Protein AF-A0A812NSV4-F1 (afdb_monomer_lite)

Sequence (442 aa):
MPDILLKAAASGAEIATVSIGPLEPVARLRRAAVAAGYGGPPELRCGLRLMFGARVLRDSETLEALGLGDGGAVDVVRMPALEFWRESKIVWSSVKLPLGGPLCEGAVVEQVGRDRLLAFPTRPAWRRYDDNNSLEASPLEDFIGKYEINRFERSDIWLIGANEPFAMEGSTETSSGYISVRRIPLPLPEGQAIHAFHFEDGLATVLMATGLAGEAMEGLKEGMLQKFRLCRVEEEDLRSAHFQPEGAPVPFKFKFPAVADGRDPRVGGYVAAMRNFDWQEGDQSDGRTGKGRGRGSHVRSGHDGLDRCGQLIARLGDQDPNQDVQRAFNFEVCELQEGREPQRLAAWVAKGHINHSCQSLGDRLLLFSGEHAGED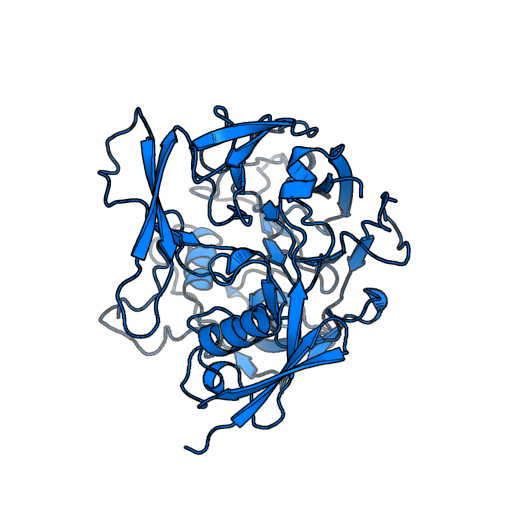AFYQCIQLIDWQTQEKIREIPLEYEPGYIECEWPRGILSGSTQTFFTCHMTHSYNETVFHFATPEM

Secondary structure (DSSP, 8-state):
---EEEEEEETTEEEEEEEE-TTSBHHHHHHHHHHTT-SSSTT-GGGEEEEETTEEPPTT-BTTTTT--TT-EEEEEEPPPTHHHHHSPEEEEEEEEE-SS--TT--EEEE-STTEEEEE-SS-EEEEEPTT-------SSS---EEEEE---TT--EEEEEEESS--TT-EE-SSSEEEEEE----PPTTEEEEEEEEETTEEEEEEEESSTT--GGG-S-EEEEEEEEESTTSS-GGG-EEEEEEEEEEE---PPP--SSS--TTHHHHHHHHT--TTT---TTS--S-----S----TTTEEE-TTS-EEEE-----TT-TT--EEEEEEEEPPTTSPPEEEEEEEEES---TT---B-SSEEEEE-TT-BTTB--SEEEEEETTT--EEEEEE--S------S---EEE-SSTT--EEEEEE-TTSSEEEEEEEEE--

InterPro domains:
  IPR000626 Ubiquitin-like domain [PS50053] (2-77)

Structure (mmCIF, N/CA/C/O backbone):
data_AF-A0A812NSV4-F1
#
_entry.id   AF-A0A812NSV4-F1
#
loop_
_atom_site.group_PDB
_atom_site.id
_atom_site.type_symbol
_atom_site.label_atom_id
_atom_site.label_alt_id
_atom_site.label_comp_id
_atom_site.label_asym_id
_atom_site.label_entity_id
_atom_site.label_seq_id
_atom_site.pdbx_PDB_ins_code
_atom_site.Cartn_x
_atom_site.Cartn_y
_atom_site.Cartn_z
_atom_site.occupancy
_atom_site.B_iso_or_equiv
_atom_site.auth_seq_id
_atom_site.auth_comp_id
_atom_site.auth_asym_id
_atom_site.auth_atom_id
_atom_site.pdbx_PDB_model_num
ATOM 1 N N . MET A 1 1 ? -10.537 -33.237 -8.719 1.00 63.59 1 MET A N 1
ATOM 2 C CA . MET A 1 1 ? -11.468 -32.107 -8.917 1.00 63.59 1 MET A CA 1
ATOM 3 C C . MET A 1 1 ? -11.449 -31.766 -10.397 1.00 63.59 1 MET A C 1
ATOM 5 O O . MET A 1 1 ? -10.394 -31.987 -10.984 1.00 63.59 1 MET A O 1
ATOM 9 N N . PRO A 1 2 ? -12.565 -31.345 -11.015 1.00 80.94 2 PRO A N 1
ATOM 10 C CA . PRO A 1 2 ? -12.524 -30.870 -12.395 1.00 80.94 2 PRO A CA 1
ATOM 11 C C . PRO A 1 2 ? -11.640 -29.621 -12.489 1.00 80.94 2 PRO A C 1
ATOM 13 O O . PRO A 1 2 ? -11.549 -28.861 -11.522 1.00 80.94 2 PRO A O 1
ATOM 16 N N . ASP A 1 3 ? -10.990 -29.437 -13.636 1.00 80.69 3 ASP A N 1
ATOM 17 C CA . ASP A 1 3 ? -10.349 -28.167 -13.967 1.00 80.69 3 ASP A CA 1
ATOM 18 C C . ASP A 1 3 ? -11.399 -27.051 -13.981 1.00 80.69 3 ASP A C 1
ATOM 20 O O . ASP A 1 3 ? -12.563 -27.282 -14.320 1.00 80.69 3 ASP A O 1
ATOM 24 N N . ILE A 1 4 ? -10.968 -25.845 -13.630 1.00 84.62 4 ILE A N 1
ATOM 25 C CA . ILE A 1 4 ? -11.757 -24.624 -13.750 1.00 84.62 4 ILE A CA 1
ATOM 26 C C . ILE A 1 4 ? -11.260 -23.807 -14.940 1.00 84.62 4 ILE A C 1
ATOM 28 O O . ILE A 1 4 ? -10.061 -23.760 -15.227 1.00 84.62 4 ILE A O 1
ATOM 32 N N . LEU A 1 5 ? -12.188 -23.170 -15.648 1.00 83.19 5 LEU A N 1
ATOM 33 C CA . LEU A 1 5 ? -11.893 -22.239 -16.727 1.00 83.19 5 LEU A CA 1
ATOM 34 C C . LEU A 1 5 ? -11.748 -20.840 -16.137 1.00 83.19 5 LEU A C 1
ATOM 36 O O . LEU A 1 5 ? -12.736 -20.215 -15.755 1.00 83.19 5 LEU A O 1
ATOM 40 N N . LEU A 1 6 ? -10.517 -20.340 -16.076 1.00 86.69 6 LEU A N 1
ATOM 41 C CA . LEU A 1 6 ? -10.239 -18.971 -15.654 1.00 86.69 6 LEU A CA 1
ATOM 42 C C . LEU A 1 6 ? -10.000 -18.055 -16.844 1.00 86.69 6 LEU A C 1
ATOM 44 O O . LEU A 1 6 ? -9.330 -18.423 -17.810 1.00 86.69 6 LEU A O 1
ATOM 48 N N . LYS A 1 7 ? -10.504 -16.829 -16.722 1.00 86.62 7 LYS A N 1
ATOM 49 C CA . LYS A 1 7 ? -10.295 -15.748 -17.679 1.00 86.62 7 LYS A CA 1
ATOM 50 C C . LYS A 1 7 ? -9.192 -14.834 -17.173 1.00 86.62 7 LYS A C 1
ATOM 52 O O . LYS A 1 7 ? -9.301 -14.256 -16.099 1.00 86.62 7 LYS A O 1
ATOM 57 N N . ALA A 1 8 ? -8.141 -14.674 -17.957 1.00 81.50 8 ALA A N 1
ATOM 58 C CA . ALA A 1 8 ? -7.198 -13.584 -17.783 1.00 81.50 8 ALA A CA 1
ATOM 59 C C . ALA A 1 8 ? -7.700 -12.401 -18.616 1.00 81.50 8 ALA A C 1
ATOM 61 O O . ALA A 1 8 ? -7.923 -12.560 -19.819 1.00 81.50 8 ALA A O 1
ATOM 62 N N . ALA A 1 9 ? -7.893 -11.235 -18.002 1.00 81.31 9 ALA A N 1
ATOM 63 C CA . ALA A 1 9 ? -8.370 -10.035 -18.681 1.00 81.31 9 ALA A CA 1
ATOM 64 C C . ALA A 1 9 ? -7.368 -8.887 -18.543 1.00 81.31 9 ALA A C 1
ATOM 66 O O . ALA A 1 9 ? -6.853 -8.659 -17.465 1.00 81.31 9 ALA A O 1
ATOM 67 N N . ALA A 1 10 ? -7.092 -8.137 -19.605 1.00 78.38 10 ALA A N 1
ATOM 68 C CA . ALA A 1 10 ? -6.296 -6.913 -19.537 1.00 78.38 10 ALA A CA 1
ATOM 69 C C . ALA A 1 10 ? -7.183 -5.726 -19.913 1.00 78.38 10 ALA A C 1
ATOM 71 O O . ALA A 1 10 ? -7.765 -5.710 -20.998 1.00 78.38 10 ALA A O 1
ATOM 72 N N . SER A 1 11 ? -7.296 -4.739 -19.020 1.00 73.31 11 SER A N 1
ATOM 73 C CA . SER A 1 11 ? -8.165 -3.566 -19.215 1.00 73.31 11 SER A CA 1
ATOM 74 C C . SER A 1 11 ? -9.612 -3.948 -19.578 1.00 73.31 11 SER A C 1
ATOM 76 O O . SER A 1 11 ? -10.211 -3.370 -20.482 1.00 73.31 11 SER A O 1
ATOM 78 N N . GLY A 1 12 ? -10.152 -4.981 -18.921 1.00 75.25 12 GLY A N 1
ATOM 79 C CA . GLY A 1 12 ? -11.510 -5.485 -19.154 1.00 75.25 12 GLY A CA 1
ATOM 80 C C . GLY A 1 12 ? -11.701 -6.341 -20.416 1.00 75.25 12 GLY A C 1
ATOM 81 O O . GLY A 1 12 ? -12.782 -6.895 -20.607 1.00 75.25 12 GLY A O 1
ATOM 82 N N . ALA A 1 13 ? -10.680 -6.498 -21.263 1.00 82.06 13 ALA A N 1
ATOM 83 C CA . ALA A 1 13 ? -10.712 -7.404 -22.410 1.00 82.06 13 ALA A CA 1
ATOM 84 C C . ALA A 1 13 ? -10.138 -8.774 -22.031 1.00 82.06 13 ALA A C 1
ATOM 86 O O . ALA A 1 13 ? -9.033 -8.851 -21.506 1.00 82.06 13 ALA A O 1
ATOM 87 N N . GLU A 1 14 ? -10.858 -9.860 -22.324 1.00 88.06 14 GLU A N 1
ATOM 88 C CA . GLU A 1 14 ? -10.349 -11.226 -22.147 1.00 88.06 14 GLU A CA 1
ATOM 89 C C . GLU A 1 14 ? -9.165 -11.473 -23.097 1.00 88.06 14 GLU A C 1
ATOM 91 O O . GLU A 1 14 ? -9.290 -11.299 -24.309 1.00 88.06 14 GLU A O 1
ATOM 96 N N . ILE A 1 15 ? -8.019 -11.869 -22.542 1.00 82.75 15 ILE A N 1
ATOM 97 C CA . ILE A 1 15 ? -6.773 -12.099 -23.289 1.00 82.75 15 ILE A CA 1
ATOM 98 C C . ILE A 1 15 ? -6.399 -13.578 -23.377 1.00 82.75 15 ILE A C 1
ATOM 100 O O . ILE A 1 15 ? -5.717 -13.989 -24.312 1.00 82.75 15 ILE A O 1
ATOM 104 N N . ALA A 1 16 ? -6.839 -14.381 -22.410 1.00 85.75 16 ALA A N 1
ATOM 105 C CA . ALA A 1 16 ? -6.644 -15.820 -22.400 1.00 85.75 16 ALA A CA 1
ATOM 106 C C . ALA A 1 16 ? -7.723 -16.490 -21.546 1.00 85.75 16 ALA A C 1
ATOM 108 O O . ALA A 1 16 ? -8.111 -15.966 -20.502 1.00 85.75 16 ALA A O 1
ATOM 109 N N . THR A 1 17 ? -8.140 -17.683 -21.962 1.00 88.44 17 THR A N 1
ATOM 110 C CA . THR A 1 17 ? -8.907 -18.610 -21.127 1.00 88.44 17 THR A CA 1
ATOM 111 C C . THR A 1 17 ? -8.033 -19.826 -20.837 1.00 88.44 17 THR A C 1
ATOM 113 O O . THR A 1 17 ? -7.460 -20.420 -21.753 1.00 88.44 17 THR A O 1
ATOM 116 N N . VAL A 1 18 ? -7.908 -20.184 -19.561 1.00 88.19 18 VAL A N 1
ATOM 117 C CA . VAL A 1 18 ? -6.991 -21.222 -19.084 1.00 88.19 18 VAL A CA 1
ATOM 118 C C . VAL A 1 18 ? -7.777 -22.266 -18.308 1.00 88.19 18 VAL A C 1
ATOM 120 O O . VAL A 1 18 ? -8.410 -21.942 -17.309 1.00 88.19 18 VAL A O 1
ATOM 123 N N . SER A 1 19 ? -7.707 -23.521 -18.755 1.00 90.88 19 SER A N 1
ATOM 124 C CA . SER A 1 19 ? -8.112 -24.676 -17.946 1.00 90.88 19 SER A CA 1
ATOM 125 C C . SER A 1 19 ? -7.015 -24.930 -16.921 1.00 90.88 19 SER A C 1
ATOM 127 O O . SER A 1 19 ? -5.863 -25.147 -17.311 1.00 90.88 19 SER A O 1
ATOM 129 N N . ILE A 1 20 ? -7.336 -24.835 -15.637 1.00 87.44 20 ILE A N 1
ATOM 130 C CA . ILE A 1 20 ? -6.377 -24.924 -14.534 1.00 87.44 20 ILE A CA 1
ATOM 131 C C . ILE A 1 20 ? -7.041 -25.634 -13.349 1.00 87.44 20 ILE A C 1
ATOM 133 O O . ILE A 1 20 ? -8.217 -25.423 -13.066 1.00 87.44 20 ILE A O 1
ATOM 137 N N . GLY A 1 21 ? -6.324 -26.530 -12.677 1.00 87.50 21 GLY A N 1
ATOM 138 C CA . GLY A 1 21 ? -6.858 -27.246 -11.518 1.00 87.50 21 GLY A CA 1
ATOM 139 C C . GLY A 1 21 ? -7.001 -26.316 -10.298 1.00 87.50 21 GLY A C 1
ATOM 140 O O . GLY A 1 21 ? -6.143 -25.459 -10.106 1.00 87.50 21 GLY A O 1
ATOM 141 N N . PRO A 1 22 ? -7.998 -26.491 -9.404 1.00 86.88 22 PRO A N 1
ATOM 142 C CA . PRO A 1 22 ? -8.179 -25.622 -8.224 1.00 86.88 22 PRO A CA 1
ATOM 143 C C . PRO A 1 22 ? -6.970 -25.561 -7.273 1.00 86.88 22 PRO A C 1
ATOM 145 O O . PRO A 1 22 ? -6.743 -24.560 -6.597 1.00 86.88 22 PRO A O 1
ATOM 148 N N . LEU A 1 23 ? -6.186 -26.641 -7.231 1.00 87.00 23 LEU A N 1
ATOM 149 C CA . LEU A 1 23 ? -4.977 -26.766 -6.413 1.00 87.00 23 LEU A CA 1
ATOM 150 C C . LEU A 1 23 ? -3.708 -26.304 -7.134 1.00 87.00 23 LEU A C 1
ATOM 152 O O . LEU A 1 23 ? -2.628 -26.332 -6.546 1.00 87.00 23 LEU A O 1
ATOM 156 N N . GLU A 1 24 ? -3.807 -25.935 -8.409 1.00 84.81 24 GLU A N 1
ATOM 157 C CA . GLU A 1 24 ? -2.649 -25.480 -9.161 1.00 84.81 24 GLU A CA 1
ATOM 158 C C . GLU A 1 24 ? -2.276 -24.041 -8.785 1.00 84.81 24 GLU A C 1
ATOM 160 O O . GLU A 1 24 ? -3.142 -23.237 -8.424 1.00 84.81 24 GLU A O 1
ATOM 165 N N . PRO A 1 25 ? -0.976 -23.711 -8.852 1.00 84.88 25 PRO A N 1
ATOM 166 C CA . PRO A 1 25 ? -0.487 -22.396 -8.481 1.00 84.88 25 PRO A CA 1
ATOM 167 C C . PRO A 1 25 ? -0.877 -21.320 -9.500 1.00 84.88 25 PRO A C 1
ATOM 169 O O . PRO A 1 25 ? -0.860 -21.550 -10.715 1.00 84.88 25 PRO A O 1
ATOM 172 N N . VAL A 1 26 ? -1.085 -20.094 -9.016 1.00 84.44 26 VAL A N 1
ATOM 173 C CA . VAL A 1 26 ? -1.270 -18.876 -9.831 1.00 84.44 26 VAL A CA 1
ATOM 174 C C . VAL A 1 26 ? -0.164 -18.706 -10.883 1.00 84.44 26 VAL A C 1
ATOM 176 O O . VAL A 1 26 ? -0.425 -18.187 -11.970 1.00 84.44 26 VAL A O 1
ATOM 179 N N . ALA A 1 27 ? 1.052 -19.202 -10.628 1.00 78.69 27 ALA A N 1
ATOM 180 C CA . ALA A 1 27 ? 2.151 -19.194 -11.596 1.00 78.69 27 ALA A CA 1
ATOM 181 C C . ALA A 1 27 ? 1.763 -19.761 -12.980 1.00 78.69 27 ALA A C 1
ATOM 183 O O . ALA A 1 27 ? 2.250 -19.281 -14.007 1.00 78.69 27 ALA A O 1
ATOM 184 N N . ARG A 1 28 ? 0.876 -20.767 -13.039 1.00 81.69 28 ARG A N 1
ATOM 185 C CA . ARG A 1 28 ? 0.401 -21.346 -14.308 1.00 81.69 28 ARG A CA 1
ATOM 186 C C . ARG A 1 28 ? -0.498 -20.369 -15.072 1.00 81.69 28 ARG A C 1
ATOM 188 O O . ARG A 1 28 ? -0.339 -20.223 -16.284 1.00 81.69 28 ARG A O 1
ATOM 195 N N . LEU A 1 29 ? -1.375 -19.652 -14.369 1.00 84.31 29 LEU A N 1
ATOM 196 C CA . LEU A 1 29 ? -2.213 -18.597 -14.947 1.00 84.31 29 LEU A CA 1
ATOM 197 C C . LEU A 1 29 ? -1.357 -17.446 -15.493 1.00 84.31 29 LEU A C 1
ATOM 199 O O . LEU A 1 29 ? -1.606 -16.953 -16.593 1.00 84.31 29 LEU A O 1
ATOM 203 N N . ARG A 1 30 ? -0.282 -17.080 -14.781 1.00 82.94 30 ARG A N 1
ATOM 204 C CA . ARG A 1 30 ? 0.652 -16.037 -15.227 1.00 82.94 30 ARG A CA 1
ATOM 205 C C . ARG A 1 30 ? 1.364 -16.428 -16.512 1.00 82.94 30 ARG A C 1
ATOM 207 O O . ARG A 1 30 ? 1.383 -15.652 -17.461 1.00 82.94 30 ARG A O 1
ATOM 214 N N . ARG A 1 31 ? 1.896 -17.653 -16.578 1.00 76.19 31 ARG A N 1
ATOM 215 C CA . ARG A 1 31 ? 2.531 -18.181 -17.796 1.00 76.19 31 ARG A CA 1
ATOM 216 C C . ARG A 1 31 ? 1.582 -18.176 -18.987 1.00 76.19 31 ARG A C 1
ATOM 218 O O . ARG A 1 31 ? 2.016 -17.864 -20.088 1.00 76.19 31 ARG A O 1
ATOM 225 N N . ALA A 1 32 ? 0.307 -18.493 -18.780 1.00 81.19 32 ALA A N 1
ATOM 226 C CA . ALA A 1 32 ? -0.678 -18.444 -19.851 1.00 81.19 32 ALA A CA 1
ATOM 227 C C . ALA A 1 32 ? -0.926 -17.011 -20.353 1.00 81.19 32 ALA A C 1
ATOM 229 O O . ALA A 1 32 ? -0.993 -16.802 -21.562 1.00 81.19 32 ALA A O 1
ATOM 230 N N . ALA A 1 33 ? -0.977 -16.021 -19.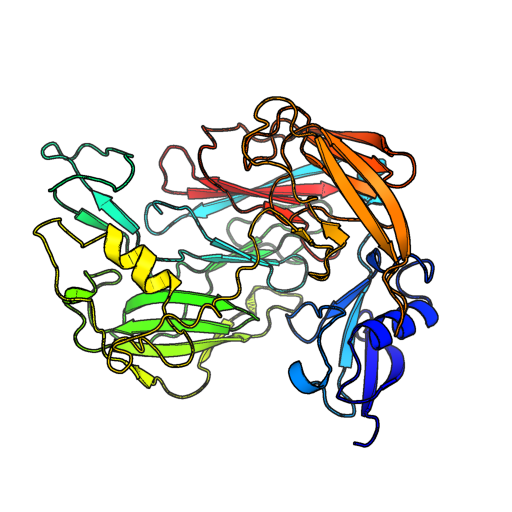455 1.00 81.75 33 ALA A N 1
ATOM 231 C CA . ALA A 1 33 ? -1.043 -14.613 -19.847 1.00 81.75 33 ALA A CA 1
ATOM 232 C C . ALA A 1 33 ? 0.206 -14.181 -20.645 1.00 81.75 33 ALA A C 1
ATOM 234 O O . ALA A 1 33 ? 0.083 -13.509 -21.670 1.00 81.75 33 ALA A O 1
ATOM 235 N N . VAL A 1 34 ? 1.396 -14.650 -20.245 1.00 76.06 34 VAL A N 1
ATOM 236 C CA . VAL A 1 34 ? 2.648 -14.402 -20.982 1.00 76.06 34 VAL A CA 1
ATOM 237 C C . VAL A 1 34 ? 2.676 -15.086 -22.344 1.00 76.06 34 VAL A C 1
ATOM 239 O O . VAL A 1 34 ? 2.999 -14.448 -23.344 1.00 76.06 34 VAL A O 1
ATOM 242 N N . ALA A 1 35 ? 2.245 -16.343 -22.430 1.00 75.62 35 ALA A N 1
ATOM 243 C CA . ALA A 1 35 ? 2.118 -17.067 -23.693 1.00 75.62 35 ALA A CA 1
ATOM 244 C C . ALA A 1 35 ? 1.097 -16.421 -24.647 1.00 75.62 35 ALA A C 1
ATOM 246 O O . ALA A 1 35 ? 1.265 -16.491 -25.862 1.00 75.62 35 ALA A O 1
ATOM 247 N N . ALA A 1 36 ? 0.078 -15.741 -24.110 1.00 78.75 36 ALA A N 1
ATOM 248 C CA . ALA A 1 36 ? -0.866 -14.930 -24.877 1.00 78.75 36 ALA A CA 1
ATOM 249 C C . ALA A 1 36 ? -0.283 -13.574 -25.339 1.00 78.75 36 ALA A C 1
ATOM 251 O O . ALA A 1 36 ? -0.991 -12.766 -25.937 1.00 78.75 36 ALA A O 1
ATOM 252 N N . GLY A 1 37 ? 1.002 -13.310 -25.081 1.00 70.25 37 GLY A N 1
ATOM 253 C CA . GLY A 1 37 ? 1.714 -12.114 -25.531 1.00 70.25 37 GLY A CA 1
ATOM 254 C C . GLY A 1 37 ? 1.635 -10.925 -24.572 1.00 70.25 37 GLY A C 1
ATOM 255 O O . GLY A 1 37 ? 1.898 -9.794 -24.989 1.00 70.25 37 GLY A O 1
ATOM 256 N N . TYR A 1 38 ? 1.266 -11.137 -23.304 1.00 69.62 38 TYR A N 1
ATOM 257 C CA . TYR A 1 38 ? 1.204 -10.092 -22.278 1.00 69.62 38 TYR A CA 1
ATOM 258 C C . TYR A 1 38 ? 2.332 -10.265 -21.256 1.00 69.62 38 TYR A C 1
ATOM 260 O O . TYR A 1 38 ? 2.394 -11.287 -20.602 1.00 69.62 38 TYR A O 1
ATOM 268 N N . GLY A 1 39 ? 3.190 -9.255 -21.057 1.00 57.50 39 GLY A N 1
ATOM 269 C CA . GLY A 1 39 ? 4.198 -9.276 -19.979 1.00 57.50 39 GLY A CA 1
ATOM 270 C C . GLY A 1 39 ? 5.660 -9.475 -20.388 1.00 57.50 39 GLY A C 1
ATOM 271 O O . GLY A 1 39 ? 6.465 -9.743 -19.511 1.00 57.50 39 GLY A O 1
ATOM 272 N N . GLY A 1 40 ? 6.009 -9.311 -21.668 1.00 59.19 40 GLY A N 1
ATOM 273 C CA . GLY A 1 40 ? 7.390 -9.479 -22.141 1.00 59.19 40 GLY A CA 1
ATOM 274 C C . GLY A 1 40 ? 7.721 -10.935 -22.504 1.00 59.19 40 GLY A C 1
ATOM 275 O O . GLY A 1 40 ? 6.805 -11.748 -22.657 1.00 59.19 40 GLY A O 1
ATOM 276 N N . PRO A 1 41 ? 9.003 -11.270 -22.730 1.00 56.00 41 PRO A N 1
ATOM 277 C CA . PRO A 1 41 ? 9.450 -12.642 -22.967 1.00 56.00 41 PRO A CA 1
ATOM 278 C C . PRO A 1 41 ? 8.994 -13.602 -21.850 1.00 56.00 41 PRO A C 1
ATOM 280 O O . PRO A 1 41 ? 8.939 -13.190 -20.693 1.00 56.00 41 PRO A O 1
ATOM 283 N N . PRO A 1 42 ? 8.717 -14.890 -22.145 1.00 50.00 42 PRO A N 1
ATOM 284 C CA . PRO A 1 42 ? 8.338 -15.910 -21.154 1.00 50.00 42 PRO A CA 1
ATOM 285 C C . PRO A 1 42 ? 9.280 -16.025 -19.952 1.00 50.00 42 PRO A C 1
ATOM 287 O O . PRO A 1 42 ? 8.848 -16.410 -18.864 1.00 50.00 42 PRO A O 1
ATOM 290 N N . GLU A 1 43 ? 10.551 -15.678 -20.157 1.00 48.62 43 GLU A N 1
ATOM 291 C CA . GLU A 1 43 ? 11.586 -15.664 -19.123 1.00 48.62 43 GLU A CA 1
ATOM 292 C C . GLU A 1 43 ? 11.389 -14.531 -18.092 1.00 48.62 43 GLU A C 1
ATOM 294 O O . GLU A 1 43 ? 11.894 -14.609 -16.973 1.00 48.62 43 GLU A O 1
ATOM 299 N N . LEU A 1 44 ? 10.634 -13.482 -18.441 1.00 51.78 44 LEU A N 1
ATOM 300 C CA . LEU A 1 44 ? 10.514 -12.227 -17.699 1.00 51.78 44 LEU A CA 1
ATOM 301 C C . LEU A 1 44 ? 9.127 -12.114 -17.054 1.00 51.78 44 LEU A C 1
ATOM 303 O O . LEU A 1 44 ? 8.255 -11.356 -17.463 1.00 51.78 44 LEU A O 1
ATOM 307 N N . ARG A 1 45 ? 8.915 -12.883 -15.981 1.00 54.34 45 ARG A N 1
ATOM 308 C CA . ARG A 1 45 ? 7.669 -12.880 -15.173 1.00 54.34 45 ARG A CA 1
ATOM 309 C C . ARG A 1 45 ? 7.326 -11.534 -14.547 1.00 54.34 45 ARG A C 1
ATOM 311 O O . ARG A 1 45 ? 6.215 -11.326 -14.063 1.00 54.34 45 ARG A O 1
ATOM 318 N N . CYS A 1 46 ? 8.310 -10.657 -14.490 1.00 53.41 46 CYS A N 1
ATOM 319 C CA . CYS A 1 46 ? 8.267 -9.420 -13.759 1.00 53.41 46 CYS A CA 1
ATOM 320 C C . CYS A 1 46 ? 7.399 -8.370 -14.486 1.00 53.41 46 CYS A C 1
ATOM 322 O O . CYS A 1 46 ? 6.668 -7.652 -13.813 1.00 53.41 46 CYS A O 1
ATOM 324 N N . GLY A 1 47 ? 7.304 -8.341 -15.819 1.00 60.09 47 GLY A N 1
ATOM 325 C CA . GLY A 1 47 ? 6.483 -7.369 -16.565 1.00 60.09 47 GLY A CA 1
ATOM 326 C C . GLY A 1 47 ? 4.956 -7.409 -16.338 1.00 60.09 47 GLY A C 1
ATOM 327 O O . GLY A 1 47 ? 4.231 -6.563 -16.868 1.00 60.09 47 GLY A O 1
ATOM 328 N N . LEU A 1 48 ? 4.427 -8.361 -15.562 1.00 70.75 48 LEU A N 1
ATOM 329 C CA . LEU A 1 48 ? 2.987 -8.602 -15.449 1.00 70.75 48 LEU A CA 1
ATOM 330 C C . LEU A 1 48 ? 2.567 -8.922 -14.015 1.00 70.75 48 LEU A C 1
ATOM 332 O O . LEU A 1 48 ? 3.168 -9.776 -13.366 1.00 70.75 48 LEU A O 1
ATOM 336 N N . ARG A 1 49 ? 1.503 -8.270 -13.532 1.00 73.75 49 ARG A N 1
ATOM 337 C CA . ARG A 1 49 ? 0.814 -8.613 -12.279 1.00 73.75 49 ARG A CA 1
ATOM 338 C C . ARG A 1 49 ? -0.543 -9.242 -12.564 1.00 73.75 49 ARG A C 1
ATOM 340 O O . ARG A 1 49 ? -1.266 -8.781 -13.441 1.00 73.75 49 ARG A O 1
ATOM 347 N N . LEU A 1 50 ? -0.861 -10.288 -11.806 1.00 81.50 50 LEU A N 1
ATOM 348 C CA . LEU A 1 50 ? -2.199 -10.859 -11.738 1.00 81.50 50 LEU A CA 1
ATOM 349 C C . LEU A 1 50 ? -2.895 -10.324 -10.494 1.00 81.50 50 LEU A C 1
ATOM 351 O O . LEU A 1 50 ? -2.321 -10.363 -9.404 1.00 81.50 50 LEU A O 1
ATOM 355 N N . MET A 1 51 ? -4.111 -9.831 -10.664 1.00 82.81 51 MET A N 1
ATOM 356 C CA . MET A 1 51 ? -4.938 -9.297 -9.594 1.00 82.81 51 MET A CA 1
ATOM 357 C C . MET A 1 51 ? -6.278 -10.022 -9.543 1.00 82.81 51 MET A C 1
ATOM 359 O O . MET A 1 51 ? -6.852 -10.369 -10.574 1.00 82.81 51 MET A O 1
ATOM 363 N N . PHE A 1 52 ? -6.778 -10.247 -8.331 1.00 85.81 52 PHE A N 1
ATOM 364 C CA . PHE A 1 52 ? -8.146 -10.694 -8.094 1.00 85.81 52 PHE A CA 1
ATOM 365 C C . PHE A 1 52 ? -8.823 -9.704 -7.150 1.00 85.81 52 PHE A C 1
ATOM 367 O O . PHE A 1 52 ? -8.514 -9.647 -5.955 1.00 85.81 52 PHE A O 1
ATOM 374 N N . GLY A 1 53 ? -9.696 -8.863 -7.707 1.00 81.12 53 GLY A N 1
ATOM 375 C CA . GLY A 1 53 ? -10.126 -7.647 -7.021 1.00 81.12 53 GLY A CA 1
ATOM 376 C C . GLY 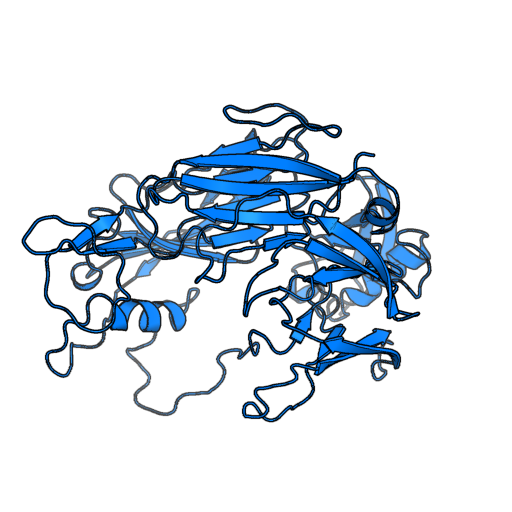A 1 53 ? -8.911 -6.778 -6.684 1.00 81.12 53 GLY A C 1
ATOM 377 O O . GLY A 1 53 ? -8.081 -6.520 -7.549 1.00 81.12 53 GLY A O 1
ATOM 378 N N . ALA A 1 54 ? -8.775 -6.390 -5.414 1.00 67.12 54 ALA A N 1
ATOM 379 C CA . ALA A 1 54 ? -7.678 -5.539 -4.944 1.00 67.12 54 ALA A CA 1
ATOM 380 C C . ALA A 1 54 ? -6.402 -6.272 -4.532 1.00 67.12 54 ALA A C 1
ATOM 382 O O . ALA A 1 54 ? -5.403 -5.655 -4.154 1.00 67.12 54 ALA A O 1
ATOM 383 N N . ARG A 1 55 ? -6.439 -7.603 -4.570 1.00 75.88 55 ARG A N 1
ATOM 384 C CA . ARG A 1 55 ? -5.341 -8.441 -4.114 1.00 75.88 55 ARG A CA 1
ATOM 385 C C . ARG A 1 55 ? -4.414 -8.761 -5.274 1.00 75.88 55 ARG A C 1
ATOM 387 O O . ARG A 1 55 ? -4.845 -9.300 -6.293 1.00 75.88 55 ARG A O 1
ATOM 394 N N . VAL A 1 56 ? -3.126 -8.496 -5.082 1.00 76.38 56 VAL A N 1
ATOM 395 C CA . VAL A 1 56 ? -2.070 -8.994 -5.967 1.00 76.38 56 VAL A CA 1
ATOM 396 C C . VAL A 1 56 ? -1.863 -10.476 -5.679 1.00 76.38 56 VAL A C 1
ATOM 398 O O . VAL A 1 56 ? -1.574 -10.854 -4.545 1.00 76.38 56 VAL A O 1
ATOM 401 N N . LEU A 1 57 ? -2.007 -11.306 -6.709 1.00 79.94 57 LEU A N 1
ATOM 402 C CA . LEU A 1 57 ? -1.858 -12.749 -6.587 1.00 79.94 57 LEU A CA 1
ATOM 403 C C . LEU A 1 57 ? -0.379 -13.148 -6.607 1.00 79.94 57 LEU A C 1
ATOM 405 O O . LEU A 1 57 ? 0.372 -12.770 -7.519 1.00 79.94 57 LEU A O 1
ATOM 409 N N . ARG A 1 58 ? 0.024 -13.953 -5.623 1.00 74.81 58 ARG A N 1
ATOM 410 C CA . ARG A 1 58 ? 1.360 -14.540 -5.513 1.00 74.81 58 ARG A CA 1
ATOM 411 C C . ARG A 1 58 ? 1.415 -15.845 -6.287 1.00 74.81 58 ARG A C 1
ATOM 413 O O . ARG A 1 58 ? 0.491 -16.647 -6.251 1.00 74.81 58 ARG A O 1
ATOM 420 N N . ASP A 1 59 ? 2.546 -16.106 -6.929 1.00 72.00 59 ASP A N 1
ATOM 421 C CA . ASP A 1 59 ? 2.726 -17.288 -7.778 1.00 72.00 59 ASP A CA 1
ATOM 422 C C . ASP A 1 59 ? 2.554 -18.621 -7.037 1.00 72.00 59 ASP A C 1
ATOM 424 O O . ASP A 1 59 ? 2.186 -19.610 -7.664 1.00 72.00 59 ASP A O 1
ATOM 428 N N . SER A 1 60 ? 2.812 -18.655 -5.726 1.00 72.56 60 SER A N 1
ATOM 429 C CA . SER A 1 60 ? 2.667 -19.844 -4.879 1.00 72.56 60 SER A CA 1
ATOM 430 C C . SER A 1 60 ? 1.248 -20.078 -4.354 1.00 72.56 60 SER A C 1
ATOM 432 O O . SER A 1 60 ? 0.997 -21.134 -3.774 1.00 72.56 60 SER A O 1
ATOM 434 N N . GLU A 1 61 ? 0.332 -19.122 -4.514 1.00 80.88 61 GLU A N 1
ATOM 435 C CA . GLU A 1 61 ? -1.052 -19.274 -4.066 1.00 80.88 61 GLU A CA 1
ATOM 436 C C . GLU A 1 61 ? -1.807 -20.243 -4.970 1.00 80.88 61 GLU A C 1
ATOM 438 O O . GLU A 1 61 ? -1.578 -20.292 -6.179 1.00 80.88 61 GLU A O 1
ATOM 443 N N . THR A 1 62 ? -2.722 -21.011 -4.382 1.00 87.81 62 THR A N 1
ATOM 444 C CA . THR A 1 62 ? -3.639 -21.869 -5.133 1.00 87.81 62 THR A CA 1
ATOM 445 C C . THR A 1 62 ? -4.936 -21.126 -5.419 1.00 87.81 62 THR A C 1
ATOM 447 O O . THR A 1 62 ? -5.361 -20.259 -4.653 1.00 87.81 62 THR A O 1
ATOM 450 N N . LEU A 1 63 ? -5.599 -21.481 -6.517 1.00 87.31 63 LEU A N 1
ATOM 451 C CA . LEU A 1 63 ? -6.862 -20.854 -6.915 1.00 87.31 63 LEU A CA 1
ATOM 452 C C . LEU A 1 63 ? -7.967 -21.087 -5.880 1.00 87.31 63 LEU A C 1
ATOM 454 O O . LEU A 1 63 ? -8.743 -20.180 -5.589 1.00 87.31 63 LEU A O 1
ATOM 458 N N . GLU A 1 64 ? -7.984 -22.271 -5.265 1.00 87.19 64 GLU A N 1
ATOM 459 C CA . GLU A 1 64 ? -8.893 -22.599 -4.165 1.00 87.19 64 GLU A CA 1
ATOM 460 C C . GLU A 1 64 ? -8.683 -21.680 -2.953 1.00 87.19 64 GLU A C 1
ATOM 462 O O . GLU A 1 64 ? -9.656 -21.146 -2.424 1.00 87.19 64 GLU A O 1
ATOM 467 N N . ALA A 1 65 ? -7.431 -21.434 -2.546 1.00 84.25 65 ALA A N 1
ATOM 468 C CA . ALA A 1 65 ? -7.127 -20.547 -1.419 1.00 84.25 65 ALA A CA 1
ATOM 469 C C . ALA A 1 65 ? -7.546 -19.093 -1.687 1.00 84.25 65 ALA A C 1
ATOM 471 O O . ALA A 1 65 ? -7.880 -18.358 -0.760 1.00 84.25 65 ALA A O 1
ATOM 472 N N . LEU A 1 66 ? -7.554 -18.695 -2.959 1.00 85.12 66 LEU A N 1
ATOM 473 C CA . LEU A 1 66 ? -7.990 -17.377 -3.413 1.00 85.12 66 LEU A CA 1
ATOM 474 C C . LEU A 1 66 ? -9.508 -17.272 -3.607 1.00 85.12 66 LEU A C 1
ATOM 476 O O . LEU A 1 66 ? -10.012 -16.178 -3.849 1.00 85.12 66 LEU A O 1
ATOM 480 N N . GLY A 1 67 ? -10.243 -18.386 -3.525 1.00 88.56 67 GLY A N 1
ATOM 481 C CA . GLY A 1 67 ? -11.672 -18.426 -3.838 1.00 88.56 67 GLY A CA 1
ATOM 482 C C . GLY A 1 67 ? -11.982 -18.199 -5.323 1.00 88.56 67 GLY A C 1
ATOM 483 O O . GLY A 1 67 ? -13.094 -17.794 -5.662 1.00 88.56 67 GLY A O 1
ATOM 484 N N . LEU A 1 68 ? -11.016 -18.443 -6.215 1.00 89.12 68 LEU A N 1
ATOM 485 C CA . LEU A 1 68 ? -11.195 -18.362 -7.664 1.00 89.12 68 LEU A CA 1
ATOM 486 C C . LEU A 1 68 ? -11.912 -19.624 -8.165 1.00 89.12 68 LEU A C 1
ATOM 488 O O . LEU A 1 68 ? -11.330 -20.706 -8.217 1.00 89.12 68 LEU A O 1
ATOM 492 N N . GLY A 1 69 ? -13.194 -19.481 -8.507 1.00 89.44 69 GLY A N 1
ATOM 493 C CA . GLY A 1 69 ? -14.034 -20.556 -9.046 1.00 89.44 69 GLY A CA 1
ATOM 494 C C . GLY A 1 69 ? -14.057 -20.630 -10.576 1.00 89.44 69 GLY A C 1
ATOM 495 O O . GLY A 1 69 ? -13.431 -19.829 -11.269 1.00 89.44 69 GLY A O 1
ATOM 496 N N . ASP A 1 70 ? -14.825 -21.587 -11.105 1.00 89.25 70 ASP A N 1
ATOM 497 C CA . ASP A 1 70 ? -15.061 -21.733 -12.547 1.00 89.25 70 ASP A CA 1
ATOM 498 C C . ASP A 1 70 ? -15.703 -20.474 -13.148 1.00 89.25 70 ASP A C 1
ATOM 500 O O . ASP A 1 70 ? -16.645 -19.910 -12.587 1.00 89.25 70 ASP A O 1
ATOM 504 N N . GLY A 1 71 ? -15.161 -20.006 -14.271 1.00 87.12 71 GLY A N 1
ATOM 505 C CA . GLY A 1 71 ? -15.532 -18.734 -14.891 1.00 87.12 71 GLY A CA 1
ATOM 506 C C . GLY A 1 71 ? -14.979 -17.489 -14.188 1.00 87.12 71 GLY A C 1
ATOM 507 O O . GLY A 1 71 ? -15.288 -16.376 -14.619 1.00 87.12 71 GLY A O 1
ATOM 508 N N . GLY A 1 72 ? -14.171 -17.648 -13.132 1.00 87.38 72 GLY A N 1
ATOM 509 C CA . GLY A 1 72 ? -13.497 -16.548 -12.449 1.00 87.38 72 GLY A CA 1
ATOM 510 C C . GLY A 1 72 ? -12.590 -15.753 -13.390 1.00 87.38 72 GLY A C 1
ATOM 511 O O . GLY A 1 72 ? -12.008 -16.301 -14.330 1.00 87.38 72 GLY A O 1
ATOM 512 N N . ALA A 1 73 ? -12.468 -14.452 -13.133 1.00 88.75 73 ALA A N 1
ATOM 513 C CA . ALA A 1 73 ? -11.598 -13.564 -13.891 1.00 88.75 73 ALA A CA 1
ATOM 514 C C . ALA A 1 73 ? -10.471 -13.029 -13.005 1.00 88.75 73 ALA A C 1
ATOM 516 O O . ALA A 1 73 ? -10.701 -12.677 -11.847 1.00 88.75 73 ALA A O 1
ATOM 517 N N . VAL A 1 74 ? -9.267 -12.963 -13.567 1.00 89.31 74 VAL A N 1
ATOM 518 C CA . VAL A 1 74 ? -8.133 -12.240 -12.991 1.00 89.31 74 VAL A CA 1
ATOM 519 C C . VAL A 1 74 ? -7.749 -11.098 -13.914 1.00 89.31 74 VAL A C 1
ATOM 521 O O . VAL A 1 74 ? -7.698 -11.262 -15.138 1.00 89.31 74 VAL A O 1
ATOM 524 N N . ASP A 1 75 ? -7.442 -9.955 -13.322 1.00 83.12 75 ASP A N 1
ATOM 525 C CA . ASP A 1 75 ? -6.939 -8.810 -14.057 1.00 83.12 75 ASP A CA 1
ATOM 526 C C . ASP A 1 75 ? -5.433 -8.947 -14.264 1.00 83.12 75 ASP A C 1
ATOM 528 O O . ASP A 1 75 ? -4.654 -9.229 -13.353 1.00 83.12 75 ASP A O 1
ATOM 532 N N . VAL A 1 76 ? -5.027 -8.755 -15.507 1.00 81.31 76 VAL A N 1
ATOM 533 C CA . VAL A 1 76 ? -3.664 -8.795 -15.999 1.00 81.31 76 VAL A CA 1
ATOM 534 C C . VAL A 1 76 ? -3.212 -7.367 -16.203 1.00 81.31 76 VAL A C 1
ATOM 536 O O . VAL A 1 76 ? -3.521 -6.714 -17.203 1.00 81.31 76 VAL A O 1
ATOM 539 N N . VAL A 1 77 ? -2.438 -6.886 -15.244 1.00 72.44 77 VAL A N 1
ATOM 540 C CA . VAL A 1 77 ? -1.860 -5.553 -15.287 1.00 72.44 77 VAL A CA 1
ATOM 541 C C . VAL A 1 77 ? -0.466 -5.675 -15.880 1.00 72.44 77 VAL A C 1
ATOM 543 O O . VAL A 1 77 ? 0.450 -6.207 -15.244 1.00 72.44 77 VAL A O 1
ATOM 546 N N . ARG A 1 78 ? -0.294 -5.185 -17.115 1.00 69.88 78 ARG A N 1
ATOM 547 C CA . ARG A 1 78 ? 1.050 -4.918 -17.637 1.00 69.88 78 ARG A CA 1
ATOM 548 C C . ARG A 1 78 ? 1.648 -3.825 -16.778 1.00 69.88 78 ARG A C 1
ATOM 550 O O . ARG A 1 78 ? 1.128 -2.714 -16.722 1.00 69.88 78 ARG A O 1
ATOM 557 N N . MET A 1 79 ? 2.730 -4.167 -16.110 1.00 61.75 79 MET A N 1
ATOM 558 C CA . MET A 1 79 ? 3.504 -3.180 -15.399 1.00 61.75 79 MET A CA 1
ATOM 559 C C . MET A 1 79 ? 4.379 -2.472 -16.434 1.00 61.75 79 MET A C 1
ATOM 561 O O . MET A 1 79 ? 4.990 -3.156 -17.259 1.00 61.75 79 MET A O 1
ATOM 565 N N . PRO A 1 80 ? 4.461 -1.133 -16.408 1.00 57.41 80 PRO A N 1
ATOM 566 C CA . PRO A 1 80 ? 5.494 -0.421 -17.138 1.00 57.41 80 PRO A CA 1
ATOM 567 C C . PRO A 1 80 ? 6.838 -1.060 -16.816 1.00 57.41 80 PRO A C 1
ATOM 569 O O . PRO A 1 80 ? 7.066 -1.530 -15.702 1.00 57.41 80 PRO A O 1
ATOM 572 N N . ALA A 1 81 ? 7.703 -1.143 -17.805 1.00 64.25 81 ALA A N 1
ATOM 573 C CA . ALA A 1 81 ? 9.021 -1.691 -17.600 1.00 64.25 81 ALA A CA 1
ATOM 574 C C . ALA A 1 81 ? 9.855 -0.597 -16.876 1.00 64.25 81 ALA A C 1
ATOM 576 O O . ALA A 1 81 ? 9.685 0.593 -17.164 1.00 64.25 81 ALA A O 1
ATOM 577 N N . LEU A 1 82 ? 10.726 -0.950 -15.916 1.00 74.00 82 LEU A N 1
ATOM 578 C CA . LEU A 1 82 ? 11.635 0.009 -15.242 1.00 74.00 82 LEU A CA 1
ATOM 579 C C . LEU A 1 82 ? 12.521 0.786 -16.236 1.00 74.00 82 LEU A C 1
ATOM 581 O O . LEU A 1 82 ? 13.219 1.730 -15.896 1.00 74.00 82 LEU A O 1
ATOM 585 N N . GLU A 1 83 ? 12.482 0.399 -17.493 1.00 75.62 83 GLU A N 1
ATOM 586 C CA . GLU A 1 83 ? 12.982 1.054 -18.673 1.00 75.62 83 GLU A CA 1
ATOM 587 C C . GLU A 1 83 ? 12.530 2.522 -18.741 1.00 75.62 83 GLU A C 1
ATOM 589 O O . GLU A 1 83 ? 13.333 3.368 -19.125 1.00 75.62 83 GLU A O 1
ATOM 594 N N . PHE A 1 84 ? 11.329 2.880 -18.266 1.00 77.25 84 PHE A N 1
ATOM 595 C CA . PHE A 1 84 ? 10.952 4.297 -18.140 1.00 77.25 84 PHE A CA 1
ATOM 596 C C . PHE A 1 84 ? 11.858 5.043 -17.151 1.00 77.25 84 PHE A C 1
ATOM 598 O O . PHE A 1 84 ? 12.266 6.172 -17.412 1.00 77.25 84 PHE A O 1
ATOM 605 N N . TRP A 1 85 ? 12.276 4.407 -16.057 1.00 84.38 85 TRP A N 1
ATOM 606 C CA . TRP A 1 85 ? 13.224 4.994 -15.108 1.00 84.38 85 TRP A CA 1
ATOM 607 C C . TRP A 1 85 ? 14.630 5.164 -15.691 1.00 84.38 85 TRP A C 1
ATOM 609 O O . TRP A 1 85 ? 15.409 5.976 -15.187 1.00 84.38 85 TRP A O 1
ATOM 619 N N . ARG A 1 86 ? 14.975 4.433 -16.757 1.00 85.38 86 ARG A N 1
ATOM 620 C CA . ARG A 1 86 ? 16.292 4.520 -17.400 1.00 85.38 86 ARG A CA 1
ATOM 621 C C . ARG A 1 86 ? 16.517 5.871 -18.065 1.00 85.38 86 ARG A C 1
ATOM 623 O O . ARG A 1 86 ? 17.565 6.472 -17.854 1.00 85.38 86 ARG A O 1
ATOM 630 N N . GLU A 1 87 ? 15.546 6.341 -18.840 1.00 83.56 87 GLU A N 1
ATOM 631 C CA . GLU A 1 87 ? 15.736 7.482 -19.749 1.00 83.56 87 GLU A CA 1
ATOM 632 C C . GLU A 1 87 ? 14.852 8.685 -19.404 1.00 83.56 87 GLU A C 1
ATOM 634 O O . GLU A 1 87 ? 15.196 9.816 -19.746 1.00 83.56 87 GLU A O 1
ATOM 639 N N . SER A 1 88 ? 13.748 8.479 -18.682 1.00 86.19 88 SER A N 1
ATOM 640 C CA . SER A 1 88 ? 12.760 9.541 -18.466 1.00 86.19 88 SER A CA 1
ATOM 641 C C . SER A 1 88 ? 13.213 10.561 -17.428 1.00 86.19 88 SER A C 1
ATOM 643 O O . SER A 1 88 ? 13.999 10.277 -16.519 1.00 86.19 88 SER A O 1
ATOM 645 N N . LYS A 1 89 ? 12.676 11.774 -17.504 1.00 89.94 89 LYS A N 1
ATOM 646 C CA . LYS A 1 89 ? 12.803 12.733 -16.408 1.00 89.94 89 LYS A CA 1
ATOM 647 C C . LYS A 1 89 ? 11.981 12.236 -15.214 1.00 89.94 89 LYS A C 1
ATOM 649 O O . LYS A 1 89 ? 10.840 11.828 -15.383 1.00 89.94 89 LYS A O 1
ATOM 654 N N . ILE A 1 90 ? 12.575 12.233 -14.021 1.00 90.25 90 ILE A N 1
ATOM 655 C CA . ILE A 1 90 ? 11.871 11.855 -12.790 1.00 90.25 90 ILE A CA 1
ATOM 656 C C . ILE A 1 90 ? 11.295 13.123 -12.174 1.00 90.25 90 ILE A C 1
ATOM 658 O O . ILE A 1 90 ? 12.021 14.102 -12.000 1.00 90.25 90 ILE A O 1
ATOM 662 N N . VAL A 1 91 ? 10.002 13.104 -11.867 1.00 90.88 91 VAL A N 1
ATOM 663 C CA . VAL A 1 91 ? 9.305 14.197 -11.190 1.00 90.88 91 VAL A CA 1
ATOM 664 C C . VAL A 1 91 ? 8.980 13.777 -9.773 1.00 90.88 91 VAL A C 1
ATOM 666 O O . VAL A 1 91 ? 8.381 12.724 -9.547 1.00 90.88 91 VAL A O 1
ATOM 669 N N . TRP A 1 92 ? 9.362 14.637 -8.834 1.00 91.62 92 TRP A N 1
ATOM 670 C CA . TRP A 1 92 ? 8.996 14.517 -7.436 1.00 91.62 92 TRP A CA 1
ATOM 671 C C . TRP A 1 92 ? 7.734 15.315 -7.149 1.00 91.62 92 TRP A C 1
ATOM 673 O O . TRP A 1 92 ? 7.558 16.451 -7.588 1.00 91.62 92 TRP A O 1
ATOM 683 N N . SER A 1 93 ? 6.829 14.709 -6.404 1.00 92.62 93 SER A N 1
ATOM 684 C CA . SER A 1 93 ? 5.589 15.335 -5.969 1.00 92.62 93 SER A CA 1
ATOM 685 C C . SER A 1 93 ? 5.284 14.902 -4.550 1.00 92.62 93 SER A C 1
ATOM 687 O O . SER A 1 93 ? 5.719 13.837 -4.112 1.00 92.62 93 SER A O 1
ATOM 689 N N . SER A 1 94 ? 4.553 15.728 -3.812 1.00 92.12 94 SER A N 1
ATOM 690 C CA . SER A 1 94 ? 4.191 15.402 -2.442 1.00 92.12 94 SER A CA 1
ATOM 691 C C . SER A 1 94 ? 2.759 15.776 -2.116 1.00 92.12 94 SER A C 1
ATOM 693 O O . SER A 1 94 ? 2.164 16.667 -2.724 1.00 92.12 94 SER A O 1
ATOM 695 N N . VAL A 1 95 ? 2.215 15.058 -1.142 1.00 92.75 95 VAL A N 1
ATOM 696 C CA . VAL A 1 95 ? 0.941 15.361 -0.492 1.00 92.75 95 VAL A CA 1
ATOM 697 C C . VAL A 1 95 ? 1.121 15.226 1.009 1.00 92.75 95 VAL A C 1
ATOM 699 O O . VAL A 1 95 ? 1.959 14.460 1.492 1.00 92.75 95 VAL A O 1
ATOM 702 N N . LYS A 1 96 ? 0.337 15.997 1.754 1.00 90.56 96 LYS A N 1
ATOM 703 C CA . LYS A 1 96 ? 0.387 16.019 3.211 1.00 90.56 96 LYS A CA 1
ATOM 704 C C . LYS A 1 96 ? -0.900 15.456 3.775 1.00 90.56 96 LYS A C 1
ATOM 706 O O . LYS A 1 96 ? -1.987 15.873 3.383 1.00 90.56 96 LYS A O 1
ATOM 711 N N . LEU A 1 97 ? -0.763 14.544 4.725 1.00 87.75 97 LEU A N 1
ATOM 712 C CA . LEU A 1 97 ? -1.870 14.028 5.508 1.00 87.75 97 LEU A CA 1
ATOM 713 C C . LEU A 1 97 ? -1.881 14.737 6.861 1.00 87.75 97 LEU A C 1
ATOM 715 O O . LEU A 1 97 ? -0.948 14.537 7.645 1.00 87.75 97 LEU A O 1
ATOM 719 N N . PRO A 1 98 ? -2.907 15.550 7.164 1.00 82.69 98 PRO A N 1
ATOM 720 C CA . PRO A 1 98 ? -3.092 16.048 8.514 1.00 82.69 98 PRO A CA 1
ATOM 721 C C . PRO A 1 98 ? -3.465 14.868 9.408 1.00 82.69 98 PRO A C 1
ATOM 723 O O . PRO A 1 98 ? -4.489 14.214 9.190 1.00 82.69 98 PRO A O 1
ATOM 726 N N . LEU A 1 99 ? -2.646 14.595 10.416 1.00 69.88 99 LEU A N 1
ATOM 727 C CA . LEU A 1 99 ? -2.962 13.568 11.394 1.00 69.88 99 LEU A CA 1
ATOM 728 C C . LEU A 1 99 ? -3.839 14.175 12.493 1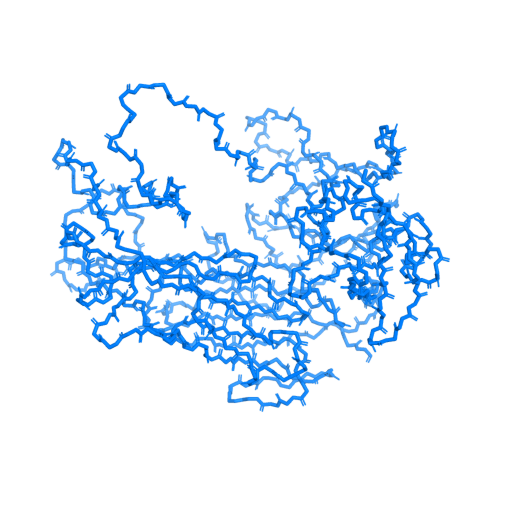.00 69.88 99 LEU A C 1
ATOM 730 O O . LEU A 1 99 ? -3.553 15.266 12.989 1.00 69.88 99 LEU A O 1
ATOM 734 N N . GLY A 1 100 ? -4.898 13.460 12.893 1.00 62.19 100 GLY A N 1
ATOM 735 C CA . GLY A 1 100 ? -5.757 13.826 14.032 1.00 62.19 100 GLY A CA 1
ATOM 736 C C . GLY A 1 100 ? -5.022 13.837 15.376 1.00 62.19 100 GLY A C 1
ATOM 737 O O . GLY A 1 100 ? -5.544 14.300 16.386 1.00 62.19 100 GLY A O 1
ATOM 738 N N . GLY A 1 101 ? -3.779 13.372 15.379 1.00 58.59 101 GLY A N 1
ATOM 739 C CA . GLY A 1 101 ? -2.868 13.502 16.480 1.00 58.59 101 GLY A CA 1
ATOM 740 C C . GLY A 1 101 ? -1.489 12.970 16.093 1.00 58.59 101 GLY A C 1
ATOM 741 O O . GLY A 1 101 ? -1.327 12.247 15.113 1.00 58.59 101 GLY A O 1
ATOM 742 N N . PRO A 1 102 ? -0.470 13.329 16.857 1.00 52.53 102 PRO A N 1
ATOM 743 C CA . PRO A 1 102 ? 0.885 12.857 16.639 1.00 52.53 102 PRO A CA 1
ATOM 744 C C . PRO A 1 102 ? 1.043 11.354 16.856 1.00 52.53 102 PRO A C 1
ATOM 746 O O . PRO A 1 102 ? 0.898 10.841 17.966 1.00 52.53 102 PRO A O 1
ATOM 749 N N . LEU A 1 103 ? 1.363 10.642 15.784 1.00 54.97 103 LEU A N 1
ATOM 750 C CA . LEU A 1 103 ? 1.616 9.209 15.824 1.00 54.97 103 LEU A CA 1
ATOM 751 C C . LEU A 1 103 ? 3.036 8.968 16.342 1.00 54.97 103 LEU A C 1
ATOM 753 O O . LEU A 1 103 ? 3.991 9.457 15.751 1.00 54.97 103 LEU A O 1
ATOM 757 N N . CYS A 1 104 ? 3.190 8.227 17.441 1.00 49.66 104 CYS A N 1
ATOM 758 C CA . CYS A 1 104 ? 4.517 7.872 17.963 1.00 49.66 104 CYS A CA 1
ATOM 759 C C . CYS A 1 104 ? 5.338 7.031 16.969 1.00 49.66 104 CYS A C 1
ATOM 761 O O . CYS A 1 104 ? 6.559 7.062 17.028 1.00 49.66 104 CYS A O 1
ATOM 763 N N . GLU A 1 105 ? 4.674 6.319 16.052 1.00 60.28 105 GLU A N 1
ATOM 764 C CA . GLU A 1 105 ? 5.295 5.386 15.095 1.00 60.28 105 GLU A CA 1
ATOM 765 C C . GLU A 1 105 ? 4.989 5.746 13.623 1.00 60.28 105 GLU A C 1
ATOM 767 O O . GLU A 1 105 ? 5.237 4.953 12.720 1.00 60.28 105 GLU A O 1
ATOM 772 N N . GLY A 1 106 ? 4.443 6.938 13.349 1.00 67.75 106 GLY A N 1
ATOM 773 C CA . GLY A 1 106 ? 3.988 7.299 12.001 1.00 67.75 106 GLY A CA 1
ATOM 774 C C . GLY A 1 106 ? 2.742 6.537 11.537 1.00 67.75 106 GLY A C 1
ATOM 775 O O . GLY A 1 106 ? 2.085 5.838 12.308 1.00 67.75 106 GLY A O 1
ATOM 776 N N . ALA A 1 107 ? 2.365 6.743 10.274 1.00 77.38 107 ALA A N 1
ATOM 777 C CA . ALA A 1 107 ? 1.278 6.001 9.642 1.00 77.38 107 ALA A CA 1
ATOM 778 C C . ALA A 1 107 ? 1.816 4.683 9.078 1.00 77.38 107 ALA A C 1
ATOM 780 O O . ALA A 1 107 ? 2.847 4.682 8.406 1.00 77.38 107 ALA A O 1
ATOM 781 N N . VAL A 1 108 ? 1.083 3.590 9.281 1.00 83.56 108 VAL A N 1
ATOM 782 C CA . VAL A 1 108 ? 1.298 2.373 8.498 1.00 83.56 108 VAL A CA 1
ATOM 783 C C . VAL A 1 108 ? 0.670 2.550 7.134 1.00 83.56 108 VAL A C 1
ATOM 785 O O . VAL A 1 108 ? -0.371 3.193 6.992 1.00 83.56 108 VAL A O 1
ATOM 788 N N . VAL A 1 109 ? 1.357 2.019 6.130 1.00 86.19 109 VAL A N 1
ATOM 789 C CA . VAL A 1 109 ? 1.003 2.179 4.729 1.00 86.19 109 VAL A CA 1
ATOM 790 C C . VAL A 1 109 ? 0.926 0.806 4.090 1.00 86.19 109 VAL A C 1
ATOM 792 O O . VAL A 1 109 ? 1.914 0.079 4.058 1.00 86.19 109 VAL A O 1
ATOM 795 N N . GLU A 1 110 ? -0.241 0.492 3.548 1.00 86.12 110 GLU A N 1
ATOM 796 C CA . GLU A 1 110 ? -0.513 -0.735 2.810 1.00 86.12 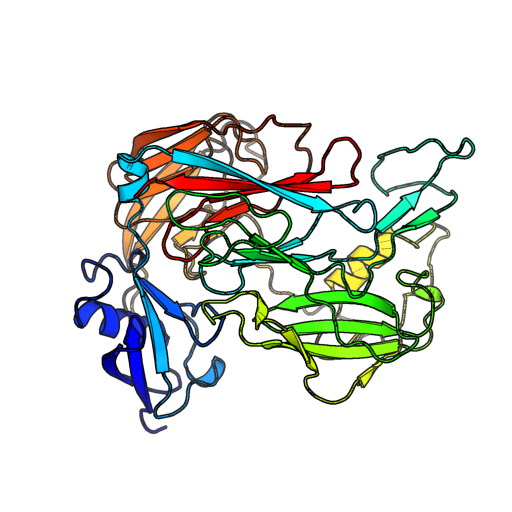110 GLU A CA 1
ATOM 797 C C . GLU A 1 110 ? -0.852 -0.390 1.367 1.00 86.12 110 GLU A C 1
ATOM 799 O O . GLU A 1 110 ? -1.616 0.540 1.103 1.00 86.12 110 GLU A O 1
ATOM 804 N N . GLN A 1 111 ? -0.309 -1.129 0.404 1.00 85.44 111 GLN A N 1
ATOM 805 C CA . GLN A 1 111 ? -0.690 -0.919 -0.986 1.00 85.44 111 GLN A CA 1
ATOM 806 C C . GLN A 1 111 ? -2.053 -1.572 -1.251 1.00 85.44 111 GLN A C 1
ATOM 808 O O . GLN A 1 111 ? -2.218 -2.772 -1.042 1.00 85.44 111 GLN A O 1
ATOM 813 N N . VAL A 1 112 ? -3.025 -0.794 -1.732 1.00 84.25 112 VAL A N 1
ATOM 814 C CA . VAL A 1 112 ? -4.394 -1.268 -1.982 1.00 84.25 112 VAL A CA 1
ATOM 815 C C . VAL A 1 112 ? -4.781 -1.002 -3.427 1.00 84.25 112 VAL A C 1
ATOM 817 O O . VAL A 1 112 ? -5.154 0.106 -3.787 1.00 84.25 112 VAL A O 1
ATOM 820 N N . GLY A 1 113 ? -4.672 -2.021 -4.272 1.00 78.06 113 GLY A N 1
ATOM 821 C CA . GLY A 1 113 ? -4.987 -1.883 -5.690 1.00 78.06 113 GLY A CA 1
ATOM 822 C C . GLY A 1 113 ? -3.932 -1.146 -6.511 1.00 78.06 113 GLY A C 1
ATOM 823 O O . GLY A 1 113 ? -2.761 -1.003 -6.122 1.00 78.06 113 GLY A O 1
ATOM 824 N N . ARG A 1 114 ? -4.357 -0.713 -7.701 1.00 77.56 114 ARG A N 1
ATOM 825 C CA . ARG A 1 114 ? -3.493 -0.060 -8.688 1.00 77.56 114 ARG A CA 1
ATOM 826 C C . ARG A 1 114 ? -3.177 1.387 -8.310 1.00 77.56 114 ARG A C 1
ATOM 828 O O . ARG A 1 114 ? -4.088 2.179 -8.119 1.00 77.56 114 ARG A O 1
ATOM 835 N N . ASP A 1 115 ? -1.888 1.735 -8.264 1.00 83.31 115 ASP A N 1
ATOM 836 C CA . ASP A 1 115 ? -1.398 3.101 -7.987 1.00 83.31 115 ASP A CA 1
ATOM 837 C C . ASP A 1 115 ? -1.927 3.719 -6.674 1.00 83.31 115 ASP A C 1
ATOM 839 O O . ASP A 1 115 ? -1.991 4.941 -6.540 1.00 83.31 115 ASP A O 1
ATOM 843 N N . ARG A 1 116 ? -2.304 2.886 -5.693 1.00 89.81 116 ARG A N 1
ATOM 844 C CA . ARG A 1 116 ? -3.042 3.314 -4.498 1.00 89.81 116 ARG A CA 1
ATOM 845 C C . ARG A 1 116 ? -2.465 2.767 -3.197 1.00 89.81 116 ARG A C 1
ATOM 847 O O . ARG A 1 116 ? -1.998 1.631 -3.122 1.00 89.81 116 ARG A O 1
ATOM 854 N N . LEU A 1 117 ? -2.521 3.594 -2.159 1.00 92.00 117 LEU A N 1
ATOM 855 C CA . LEU A 1 117 ? -2.043 3.320 -0.808 1.00 92.00 117 LEU A CA 1
ATOM 856 C C . LEU A 1 117 ? -3.142 3.600 0.208 1.00 92.00 117 LEU A C 1
ATOM 858 O O . LEU A 1 117 ? -3.797 4.637 0.144 1.00 92.00 117 LEU A O 1
ATOM 862 N N . LEU A 1 118 ? -3.280 2.723 1.190 1.00 92.25 118 LEU A N 1
ATOM 863 C CA . LEU A 1 118 ? -4.044 2.955 2.400 1.00 92.25 118 LEU A CA 1
ATOM 864 C C . LEU A 1 118 ? -3.064 3.339 3.505 1.00 92.25 118 LEU A C 1
ATOM 866 O O . LEU A 1 118 ? -2.196 2.548 3.855 1.00 92.25 118 LEU A O 1
ATOM 870 N N . ALA A 1 119 ? -3.209 4.536 4.057 1.00 91.00 119 ALA A N 1
ATOM 871 C CA . ALA A 1 119 ? -2.442 4.998 5.202 1.00 91.00 119 ALA A CA 1
ATOM 872 C C . ALA A 1 119 ? -3.345 5.098 6.433 1.00 91.00 119 ALA A C 1
ATOM 874 O O . ALA A 1 119 ? -4.425 5.690 6.375 1.00 91.00 119 ALA A O 1
ATOM 875 N N . PHE A 1 120 ? -2.916 4.525 7.552 1.00 88.12 120 PHE A N 1
ATOM 876 C CA . PHE A 1 120 ? -3.696 4.504 8.787 1.00 88.12 120 PHE A CA 1
ATOM 877 C C . PHE A 1 120 ? -2.794 4.439 10.030 1.00 88.12 120 PHE A C 1
ATOM 879 O O . PHE A 1 120 ? -1.688 3.897 9.975 1.00 88.12 120 PHE A O 1
ATOM 886 N N . PRO A 1 121 ? -3.253 4.954 11.182 1.00 80.06 121 PRO A N 1
ATOM 887 C CA . PRO A 1 121 ? -2.653 4.641 12.472 1.00 80.06 121 PRO A CA 1
ATOM 888 C C . PRO A 1 121 ? -2.802 3.144 12.756 1.00 80.06 121 PRO A C 1
ATOM 890 O O . PRO A 1 121 ? -3.910 2.621 12.713 1.00 80.06 121 PRO A O 1
ATOM 893 N N . THR A 1 122 ? -1.738 2.425 13.102 1.00 64.50 122 THR A N 1
ATOM 894 C CA . THR A 1 122 ? -1.899 1.043 13.602 1.00 64.50 122 THR A CA 1
ATOM 895 C C . THR A 1 122 ? -2.577 1.009 14.960 1.00 64.50 122 THR A C 1
ATOM 897 O O . THR A 1 122 ? -3.293 0.061 15.294 1.00 64.50 122 THR A O 1
ATOM 900 N N . ARG A 1 123 ? -2.295 2.014 15.792 1.00 64.12 123 ARG A N 1
ATOM 901 C CA . ARG A 1 123 ? -2.657 2.033 17.207 1.00 64.12 123 ARG A CA 1
ATOM 902 C C . ARG A 1 123 ? -2.931 3.464 17.666 1.00 64.12 123 ARG A C 1
ATOM 904 O O . ARG A 1 123 ? -2.330 4.398 17.133 1.00 64.12 123 ARG A O 1
ATOM 911 N N . PRO A 1 124 ? -3.787 3.644 18.683 1.00 58.50 124 PRO A N 1
ATOM 912 C CA . PRO A 1 124 ? -3.806 4.878 19.450 1.00 58.50 124 PRO A CA 1
ATOM 913 C C . PRO A 1 124 ? -2.393 5.156 19.971 1.00 58.50 124 PRO A C 1
ATOM 915 O O . PRO A 1 124 ? -1.770 4.279 20.571 1.00 58.50 124 PRO A O 1
ATOM 918 N N . ALA A 1 125 ? -1.876 6.353 19.713 1.00 56.50 125 ALA A N 1
ATOM 919 C CA . ALA A 1 125 ? -0.577 6.758 20.228 1.00 56.50 125 ALA A CA 1
ATOM 920 C C . ALA A 1 125 ? -0.753 7.347 21.628 1.00 56.50 125 ALA A C 1
ATOM 922 O O . ALA A 1 125 ? -1.685 8.116 21.877 1.00 56.50 125 ALA A O 1
ATOM 923 N N . TRP A 1 126 ? 0.143 7.007 22.547 1.00 54.69 126 TRP A N 1
ATOM 924 C CA . TRP A 1 126 ? 0.167 7.622 23.867 1.00 54.69 126 TRP A CA 1
ATOM 925 C C . TRP A 1 126 ? 1.368 8.536 23.970 1.00 54.69 126 TRP A C 1
ATOM 927 O O . TRP A 1 126 ? 2.513 8.109 23.843 1.00 54.69 126 TRP A O 1
ATOM 937 N N . ARG A 1 127 ? 1.095 9.810 24.217 1.00 54.38 127 ARG A N 1
ATOM 938 C CA . ARG A 1 127 ? 2.114 10.804 24.503 1.00 54.38 127 ARG A CA 1
ATOM 939 C C . ARG A 1 127 ? 2.287 10.939 25.985 1.00 54.38 127 ARG A C 1
ATOM 941 O O . ARG A 1 127 ? 1.309 11.092 26.700 1.00 54.38 127 ARG A O 1
ATOM 948 N N . ARG A 1 128 ? 3.524 10.955 26.443 1.00 52.75 128 ARG A N 1
ATOM 949 C CA . ARG A 1 128 ? 3.842 11.347 27.806 1.00 52.75 128 ARG A CA 1
ATOM 950 C C . ARG A 1 128 ? 4.170 12.839 27.823 1.00 52.75 128 ARG A C 1
ATOM 952 O O . ARG A 1 128 ? 4.894 13.312 26.955 1.00 52.75 128 ARG A O 1
ATOM 959 N N . TYR A 1 129 ? 3.671 13.548 28.826 1.00 51.75 129 TYR A N 1
ATOM 960 C CA . TYR A 1 129 ? 4.191 14.859 29.202 1.00 51.75 129 TYR A CA 1
ATOM 961 C C . TYR A 1 129 ? 5.071 14.700 30.436 1.00 51.75 129 TYR A C 1
ATOM 963 O O . TYR A 1 129 ? 4.741 13.924 31.344 1.00 51.75 129 TYR A O 1
ATOM 971 N N . ASP A 1 130 ? 6.188 15.422 30.473 1.00 54.88 130 ASP A N 1
ATOM 972 C CA . ASP A 1 130 ? 6.905 15.616 31.728 1.00 54.88 130 ASP A CA 1
ATOM 973 C C . ASP A 1 130 ? 6.056 16.462 32.705 1.00 54.88 130 ASP A C 1
ATOM 975 O O . ASP A 1 130 ? 4.997 17.000 32.358 1.00 54.88 130 ASP A O 1
ATOM 979 N N . ASP A 1 131 ? 6.513 16.595 33.950 1.00 58.69 131 ASP A N 1
ATOM 980 C CA . ASP A 1 131 ? 5.813 17.396 34.965 1.00 58.69 131 ASP A CA 1
ATOM 981 C C . ASP A 1 131 ? 5.719 18.897 34.603 1.00 58.69 131 ASP A C 1
ATOM 983 O O . ASP A 1 131 ? 4.954 19.636 35.228 1.00 58.69 131 ASP A O 1
ATOM 987 N N . ASN A 1 132 ? 6.443 19.339 33.569 1.00 58.28 132 ASN A N 1
ATOM 988 C CA . ASN A 1 132 ? 6.460 20.702 33.046 1.00 58.28 132 ASN A CA 1
ATOM 989 C C . ASN A 1 132 ? 5.605 20.881 31.776 1.00 58.28 132 ASN A C 1
ATOM 991 O O . ASN A 1 132 ? 5.644 21.959 31.179 1.00 58.28 132 ASN A O 1
ATOM 995 N N . ASN A 1 133 ? 4.831 19.870 31.351 1.00 53.69 133 ASN A N 1
ATOM 996 C CA . ASN A 1 133 ? 4.124 19.853 30.061 1.00 53.69 133 ASN A CA 1
ATOM 997 C C . ASN A 1 133 ? 5.047 20.033 28.835 1.00 53.69 133 ASN A C 1
ATOM 999 O O . ASN A 1 133 ? 4.590 20.427 27.758 1.00 53.69 133 ASN A O 1
ATOM 1003 N N . SER A 1 134 ? 6.338 19.744 28.972 1.00 50.91 134 SER A N 1
ATOM 1004 C CA . SER A 1 134 ? 7.275 19.696 27.861 1.00 50.91 134 SER A CA 1
ATOM 1005 C C . SER A 1 134 ? 7.199 18.332 27.165 1.00 50.91 134 SER A C 1
ATOM 1007 O O . SER A 1 134 ? 6.903 17.295 27.770 1.00 50.91 134 SER A O 1
ATOM 1009 N N . LEU A 1 135 ? 7.363 18.371 25.845 1.00 51.81 135 LEU A N 1
ATOM 1010 C CA . LEU A 1 135 ? 7.149 17.247 24.946 1.00 51.81 135 LEU A CA 1
ATOM 1011 C C . LEU A 1 135 ? 8.476 16.500 24.779 1.00 51.81 135 LEU A C 1
ATOM 1013 O O . LEU A 1 135 ? 9.293 16.874 23.941 1.00 51.81 135 LEU A O 1
ATOM 1017 N N . GLU A 1 136 ? 8.708 15.465 25.584 1.00 49.19 136 GLU A N 1
ATOM 1018 C CA . GLU A 1 136 ? 9.870 14.593 25.397 1.00 49.19 136 GLU A CA 1
ATOM 1019 C C . GLU A 1 136 ? 9.541 13.487 24.386 1.00 49.19 136 GLU A C 1
ATOM 1021 O O . GLU A 1 136 ? 8.718 12.604 24.633 1.00 49.19 136 GLU A O 1
ATOM 1026 N N . ALA A 1 137 ? 10.198 13.534 23.227 1.00 45.91 137 ALA A N 1
ATOM 1027 C CA . ALA A 1 137 ? 10.248 12.431 22.276 1.00 45.91 137 ALA A CA 1
ATOM 1028 C C . ALA A 1 137 ? 11.309 11.430 22.756 1.00 45.91 137 ALA A C 1
ATOM 1030 O O . ALA A 1 137 ? 12.454 11.496 22.322 1.00 45.91 137 ALA A O 1
ATOM 1031 N N . SER A 1 138 ? 10.967 10.563 23.710 1.00 42.28 138 SER A N 1
ATOM 1032 C CA . SER A 1 138 ? 11.894 9.538 24.205 1.00 42.28 138 SER A CA 1
ATOM 1033 C C . SER A 1 138 ? 11.280 8.137 24.095 1.00 42.28 138 SER A C 1
ATOM 1035 O O . SER A 1 138 ? 10.069 8.002 24.313 1.00 42.28 138 SER A O 1
ATOM 1037 N N . PRO A 1 139 ? 12.069 7.095 23.752 1.00 41.75 139 PRO A N 1
ATOM 1038 C CA . PRO A 1 139 ? 11.597 5.718 23.676 1.00 41.75 139 PRO A CA 1
ATOM 1039 C C . PRO A 1 139 ? 11.022 5.245 25.013 1.00 41.75 139 PRO A C 1
ATOM 1041 O O . PRO A 1 139 ? 11.484 5.602 26.095 1.00 41.75 139 PRO A O 1
ATOM 1044 N N . LEU A 1 140 ? 9.985 4.424 24.910 1.00 43.69 140 LEU A N 1
ATOM 1045 C CA . LEU A 1 140 ? 8.990 4.098 25.932 1.00 43.69 140 LEU A CA 1
ATOM 1046 C C . LEU A 1 140 ? 9.462 3.277 27.147 1.00 43.69 140 LEU A C 1
ATOM 1048 O O . LEU A 1 140 ? 8.619 2.747 27.871 1.00 43.69 140 LEU A O 1
ATOM 1052 N N . GLU A 1 141 ? 10.763 3.127 27.389 1.00 38.81 141 GLU A N 1
ATOM 1053 C CA . GLU A 1 141 ? 11.218 1.971 28.164 1.00 38.81 141 GLU A CA 1
ATOM 1054 C C . GLU A 1 141 ? 11.175 2.093 29.695 1.00 38.81 141 GLU A C 1
ATOM 1056 O O . GLU A 1 141 ? 11.041 1.045 30.310 1.00 38.81 141 GLU A O 1
ATOM 1061 N N . ASP A 1 142 ? 11.168 3.264 30.356 1.00 36.44 142 ASP A N 1
ATOM 1062 C CA . ASP A 1 142 ? 11.322 3.258 31.835 1.00 36.44 142 ASP A CA 1
ATOM 1063 C C . ASP A 1 142 ? 10.791 4.486 32.624 1.00 36.44 142 ASP A C 1
ATOM 1065 O O . ASP A 1 142 ? 11.517 5.044 33.445 1.00 36.44 142 ASP A O 1
ATOM 1069 N N . PHE A 1 143 ? 9.532 4.946 32.475 1.00 43.97 143 PHE A N 1
ATOM 1070 C CA . PHE A 1 143 ? 9.087 6.104 33.288 1.00 43.97 143 PHE A CA 1
ATOM 1071 C C . PHE A 1 143 ? 7.606 6.159 33.742 1.00 43.97 143 PHE A C 1
ATOM 1073 O O . PHE A 1 143 ? 6.673 5.840 33.012 1.00 43.97 143 PHE A O 1
ATOM 1080 N N . ILE A 1 144 ? 7.374 6.762 34.924 1.00 40.72 144 ILE A N 1
ATOM 1081 C CA . ILE A 1 144 ? 6.065 7.053 35.567 1.00 40.72 144 ILE A CA 1
ATOM 1082 C C . ILE A 1 144 ? 5.672 8.525 35.289 1.00 40.72 144 ILE A C 1
ATOM 1084 O O . ILE A 1 144 ? 6.429 9.412 35.669 1.00 40.72 144 ILE A O 1
ATOM 1088 N N . GLY A 1 145 ? 4.576 8.817 34.569 1.00 48.72 145 GLY A N 1
ATOM 1089 C CA . GLY A 1 145 ? 4.183 10.187 34.152 1.00 48.72 145 GLY A CA 1
ATOM 1090 C C . GLY A 1 145 ? 2.749 10.296 33.598 1.00 48.72 145 GLY A C 1
ATOM 1091 O O . GLY A 1 145 ? 2.040 9.288 33.539 1.00 48.72 145 GLY A O 1
ATOM 1092 N N . LYS A 1 146 ? 2.297 11.513 33.232 1.00 53.16 146 LYS A N 1
ATOM 1093 C CA . LYS A 1 146 ? 0.956 11.779 32.660 1.00 53.16 146 LYS A CA 1
ATOM 1094 C C . LYS A 1 146 ? 0.940 11.476 31.162 1.00 53.16 146 LYS A C 1
ATOM 1096 O O . LYS A 1 146 ? 1.797 11.970 30.435 1.00 53.16 146 LYS A O 1
ATOM 1101 N N . TYR A 1 147 ? -0.054 10.711 30.712 1.00 52.47 147 TYR A N 1
ATOM 1102 C CA . TYR A 1 147 ? -0.218 10.341 29.308 1.00 52.47 147 TYR A CA 1
ATOM 1103 C C . TYR A 1 147 ? -1.416 11.074 28.674 1.00 52.47 147 TYR A C 1
ATOM 1105 O O . TYR A 1 147 ? -2.502 11.075 29.252 1.00 52.47 147 TYR A O 1
ATOM 1113 N N . GLU A 1 148 ? -1.235 11.675 27.497 1.00 51.66 148 GLU A N 1
ATOM 1114 C CA . GLU A 1 148 ? -2.304 12.093 26.585 1.00 51.66 148 GLU A CA 1
ATOM 1115 C C . GLU A 1 148 ? -2.479 11.035 25.498 1.00 51.66 148 GLU A C 1
ATOM 1117 O O . GLU A 1 148 ? -1.520 10.550 24.899 1.00 51.66 148 GLU A O 1
ATOM 1122 N N . ILE A 1 149 ? -3.728 10.661 25.263 1.00 54.69 149 ILE A N 1
ATOM 1123 C CA . ILE A 1 149 ? -4.097 9.629 24.306 1.00 54.69 149 ILE A CA 1
ATOM 1124 C C . ILE A 1 149 ? -4.464 10.335 23.006 1.00 54.69 149 ILE A C 1
ATOM 1126 O O . ILE A 1 149 ? -5.481 11.030 22.946 1.00 54.69 149 ILE A O 1
ATOM 1130 N N . ASN A 1 150 ? -3.663 10.133 21.963 1.00 62.19 150 ASN A N 1
ATOM 1131 C CA . ASN A 1 150 ? -4.062 10.514 20.618 1.00 62.19 150 ASN A CA 1
ATOM 1132 C C . ASN A 1 150 ? -5.113 9.524 20.131 1.00 62.19 150 ASN A C 1
ATOM 1134 O O . ASN A 1 150 ? -4.893 8.311 20.062 1.00 62.19 150 ASN A O 1
ATOM 1138 N N . ARG A 1 151 ? -6.288 10.073 19.845 1.00 69.69 151 ARG A N 1
ATOM 1139 C CA . ARG A 1 151 ? -7.470 9.321 19.449 1.00 69.69 151 ARG A CA 1
ATOM 1140 C C . ARG A 1 151 ? -7.291 8.840 18.019 1.00 69.69 151 ARG A C 1
ATOM 1142 O O . ARG A 1 151 ? -6.998 9.643 17.145 1.00 69.69 151 ARG A O 1
ATOM 1149 N N . PHE A 1 152 ? -7.509 7.548 17.794 1.00 79.00 152 PHE A N 1
ATOM 1150 C CA . PHE A 1 152 ? -7.754 7.043 16.451 1.00 79.00 152 PHE A CA 1
ATOM 1151 C C . PHE A 1 152 ? -9.225 7.307 16.124 1.00 79.00 152 PHE A C 1
ATOM 1153 O O . PHE A 1 152 ? -10.124 6.574 16.548 1.00 79.00 152 PHE A O 1
ATOM 1160 N N . GLU A 1 153 ? -9.485 8.388 15.397 1.00 83.69 153 GLU A N 1
ATOM 1161 C CA . GLU A 1 153 ? -10.823 8.708 14.932 1.00 83.69 153 GLU A CA 1
ATOM 1162 C C . GLU A 1 153 ? -11.219 7.855 13.729 1.00 83.69 153 GLU A C 1
ATOM 1164 O O . GLU A 1 153 ? -10.405 7.471 12.889 1.00 83.69 153 GLU A O 1
ATOM 1169 N N . ARG A 1 154 ? -12.528 7.622 13.578 1.00 87.00 154 ARG A N 1
ATOM 1170 C CA . ARG A 1 154 ? -13.078 6.877 12.435 1.00 87.00 154 ARG A CA 1
ATOM 1171 C C . ARG A 1 154 ? -12.642 7.414 11.074 1.00 87.00 154 ARG A C 1
ATOM 1173 O O . ARG A 1 154 ? -12.724 6.663 10.115 1.00 87.00 154 ARG A O 1
ATOM 1180 N N . SER A 1 155 ? -12.233 8.682 10.986 1.00 86.06 155 SER A N 1
ATOM 1181 C CA . SER A 1 155 ? -11.805 9.364 9.762 1.00 86.06 155 SER A CA 1
ATOM 1182 C C . SER A 1 155 ? -10.292 9.399 9.531 1.00 86.06 155 SER A C 1
ATOM 1184 O O . SER A 1 155 ? -9.876 9.980 8.532 1.00 86.06 155 SER A O 1
ATOM 1186 N N . ASP A 1 156 ? -9.479 8.806 10.409 1.00 86.44 156 ASP A N 1
ATOM 1187 C CA . ASP A 1 156 ? -8.010 8.835 10.301 1.00 86.44 156 ASP A CA 1
ATOM 1188 C C . ASP A 1 156 ? -7.439 7.774 9.346 1.00 86.44 156 ASP A C 1
ATOM 1190 O O . ASP A 1 156 ? -6.234 7.538 9.319 1.00 86.44 156 ASP A O 1
ATOM 1194 N N . ILE A 1 157 ? -8.288 7.140 8.535 1.00 91.12 157 ILE A N 1
ATOM 1195 C CA . ILE A 1 157 ? -7.860 6.241 7.463 1.00 91.12 157 ILE A CA 1
ATOM 1196 C C . ILE A 1 157 ? -7.882 7.012 6.152 1.00 91.12 157 ILE A C 1
ATOM 1198 O O . ILE A 1 157 ? -8.906 7.576 5.754 1.00 91.12 157 ILE A O 1
ATOM 1202 N N . TRP A 1 158 ? -6.744 7.015 5.476 1.00 93.50 158 TRP A N 1
ATOM 1203 C CA . TRP A 1 158 ? -6.503 7.762 4.257 1.00 93.50 158 TRP A CA 1
ATOM 1204 C C . TRP A 1 158 ? -6.265 6.815 3.095 1.00 93.50 158 TRP A C 1
ATOM 1206 O O . TRP A 1 158 ? -5.507 5.860 3.208 1.00 93.50 158 TRP A O 1
ATOM 1216 N N . LEU A 1 159 ? -6.880 7.114 1.962 1.00 94.25 159 LEU A N 1
ATOM 1217 C CA . LEU A 1 159 ? -6.551 6.524 0.679 1.00 94.25 159 LEU A CA 1
ATOM 1218 C C . LEU A 1 159 ? -5.796 7.567 -0.139 1.00 94.25 159 LEU A C 1
ATOM 1220 O O . LEU A 1 159 ? -6.233 8.715 -0.238 1.00 94.25 159 LEU A O 1
ATOM 1224 N N . ILE A 1 160 ? -4.657 7.168 -0.687 1.00 94.19 160 ILE A N 1
ATOM 1225 C CA . ILE A 1 160 ? -3.783 8.004 -1.501 1.00 94.19 160 ILE A CA 1
ATOM 1226 C C . ILE A 1 160 ? -3.672 7.339 -2.867 1.00 94.19 160 ILE A C 1
ATOM 1228 O O . ILE A 1 160 ? -3.299 6.172 -2.940 1.00 94.19 160 ILE A O 1
ATOM 1232 N N . GLY A 1 161 ? -3.992 8.059 -3.935 1.00 92.31 161 GLY A N 1
ATOM 1233 C CA . GLY A 1 161 ? -3.821 7.592 -5.310 1.00 92.31 161 GLY A CA 1
ATOM 1234 C C . GLY A 1 161 ? -2.757 8.413 -6.020 1.00 92.31 161 GLY A C 1
ATOM 1235 O O . GLY A 1 161 ? -2.754 9.630 -5.873 1.00 92.31 161 GLY A O 1
ATOM 1236 N N . ALA A 1 162 ? -1.850 7.772 -6.758 1.00 88.50 162 ALA A N 1
ATOM 1237 C CA . ALA A 1 162 ? -0.726 8.438 -7.425 1.00 88.50 162 ALA A CA 1
ATOM 1238 C C . ALA A 1 162 ? -0.971 8.790 -8.903 1.00 88.50 162 ALA A C 1
ATOM 1240 O O . ALA A 1 162 ? -0.118 9.416 -9.533 1.00 88.50 162 ALA A O 1
ATOM 1241 N N . ASN A 1 163 ? -2.112 8.379 -9.460 1.00 87.94 163 ASN A N 1
ATOM 1242 C CA . ASN A 1 163 ? -2.454 8.601 -10.861 1.00 87.94 163 ASN A CA 1
ATOM 1243 C C . ASN A 1 163 ? -3.968 8.751 -11.068 1.00 87.94 163 ASN A C 1
ATOM 1245 O O . ASN A 1 163 ? -4.582 8.060 -11.881 1.00 87.94 163 ASN A O 1
ATOM 1249 N N . GLU A 1 164 ? -4.589 9.606 -10.267 1.00 90.50 164 GLU A N 1
ATOM 1250 C CA . GLU A 1 164 ? -6.038 9.752 -10.262 1.00 90.50 164 GLU A CA 1
ATOM 1251 C C . GLU A 1 164 ? -6.519 10.634 -11.418 1.00 90.50 164 GLU A C 1
ATOM 1253 O O . GLU A 1 164 ? -5.892 11.654 -11.716 1.00 90.50 164 GLU A O 1
ATOM 1258 N N . PRO A 1 165 ? -7.646 10.284 -12.065 1.00 89.69 165 PRO A N 1
ATOM 1259 C CA . PRO A 1 165 ? -8.171 11.037 -13.204 1.00 89.69 165 PRO A CA 1
ATOM 1260 C C . PRO A 1 165 ? -8.806 12.375 -12.802 1.00 89.69 165 PRO A C 1
ATOM 1262 O O . PRO A 1 165 ? -9.046 13.230 -13.654 1.00 89.69 165 PRO A O 1
ATOM 1265 N N . PHE A 1 166 ? -9.099 12.569 -11.513 1.00 90.75 166 PHE A N 1
ATOM 1266 C CA . PHE A 1 166 ? -9.769 13.760 -11.002 1.00 90.75 166 PHE A CA 1
ATOM 1267 C C . PHE A 1 166 ? -9.049 14.313 -9.777 1.00 90.75 166 PHE A C 1
ATOM 1269 O O . PHE A 1 166 ? -8.723 13.573 -8.852 1.00 90.75 166 PHE A O 1
ATOM 1276 N N . ALA A 1 167 ? -8.896 15.635 -9.731 1.00 92.38 167 ALA A N 1
ATOM 1277 C CA . ALA A 1 167 ? -8.390 16.316 -8.552 1.00 92.38 167 ALA A CA 1
ATOM 1278 C C . ALA A 1 167 ? -9.386 16.232 -7.381 1.00 92.38 167 ALA A C 1
ATOM 1280 O O . ALA A 1 167 ? -10.592 16.452 -7.527 1.00 92.38 167 ALA A O 1
ATOM 1281 N N . MET A 1 168 ? -8.847 15.976 -6.195 1.00 91.75 168 MET A N 1
ATOM 1282 C CA . MET A 1 168 ? -9.511 16.086 -4.896 1.00 91.75 168 MET A CA 1
ATOM 1283 C C . MET A 1 168 ? -8.918 17.243 -4.080 1.00 91.75 168 MET A C 1
ATOM 1285 O O . MET A 1 168 ? -7.865 17.787 -4.423 1.00 91.75 168 MET A O 1
ATOM 1289 N N . GLU A 1 169 ? -9.561 17.611 -2.973 1.00 88.12 169 GLU A N 1
ATOM 1290 C CA . GLU A 1 169 ? -8.998 18.588 -2.036 1.00 88.12 169 GLU A CA 1
ATOM 1291 C C . GLU A 1 169 ? -7.612 18.133 -1.543 1.00 88.12 169 GLU A C 1
ATOM 1293 O O . GLU A 1 169 ? -7.447 16.999 -1.099 1.00 88.12 169 GLU A O 1
ATOM 1298 N N . GLY A 1 170 ? -6.606 19.006 -1.667 1.00 86.50 170 GLY A N 1
ATOM 1299 C CA . GLY A 1 170 ? -5.217 18.689 -1.312 1.00 86.50 170 GLY A CA 1
ATOM 1300 C C . GLY A 1 170 ? -4.445 17.864 -2.350 1.00 86.50 170 GLY A C 1
ATOM 1301 O O . GLY A 1 170 ? -3.379 17.349 -2.021 1.00 86.50 170 GLY A O 1
ATOM 1302 N N . SER A 1 171 ? -4.960 17.722 -3.578 1.00 93.38 171 SER A N 1
ATOM 1303 C CA . SER A 1 171 ? -4.249 17.005 -4.648 1.00 93.38 171 SER A CA 1
ATOM 1304 C C . SER A 1 171 ? -3.114 17.815 -5.264 1.00 93.38 171 SER A C 1
ATOM 1306 O O . SER A 1 171 ? -3.188 19.041 -5.350 1.00 93.38 171 SER A O 1
ATOM 1308 N N . THR A 1 172 ? -2.120 17.100 -5.783 1.00 94.31 172 THR A N 1
ATOM 1309 C CA . THR A 1 172 ? -0.994 17.644 -6.550 1.00 94.31 172 THR A CA 1
ATOM 1310 C C . THR A 1 172 ? -1.092 17.155 -7.995 1.00 94.31 172 THR A C 1
ATOM 1312 O O . THR A 1 172 ? -1.220 15.956 -8.230 1.00 94.31 172 THR A O 1
ATOM 1315 N N . GLU A 1 173 ? -1.070 18.071 -8.964 1.00 93.75 173 GLU A N 1
ATOM 1316 C CA . GLU A 1 173 ? -1.098 17.741 -10.397 1.00 93.75 173 GLU A CA 1
ATOM 1317 C C . GLU A 1 173 ? 0.225 17.106 -10.846 1.00 93.75 173 GLU A C 1
ATOM 1319 O O . GLU A 1 173 ? 1.303 17.521 -10.417 1.00 93.75 173 GLU A O 1
ATOM 1324 N N . THR A 1 174 ? 0.138 16.098 -11.713 1.00 89.81 174 THR A N 1
ATOM 1325 C CA . THR A 1 174 ? 1.280 15.404 -12.318 1.00 89.81 174 THR A CA 1
ATOM 1326 C C . THR A 1 174 ? 1.107 15.324 -13.835 1.00 89.81 174 THR A C 1
ATOM 1328 O O . THR A 1 174 ? 0.066 15.679 -14.382 1.00 89.81 174 THR A O 1
ATOM 1331 N N . SER A 1 175 ? 2.124 14.836 -14.549 1.00 83.75 175 SER A N 1
ATOM 1332 C CA . SER A 1 175 ? 2.039 14.625 -16.002 1.00 83.75 175 SER A CA 1
ATOM 1333 C C . SER A 1 175 ? 1.037 13.543 -16.416 1.00 83.75 175 SER A C 1
ATOM 1335 O O . SER A 1 175 ? 0.639 13.499 -17.578 1.00 83.75 175 SER A O 1
ATOM 1337 N N . SER A 1 176 ? 0.630 12.672 -15.492 1.00 82.75 176 SER A N 1
ATOM 1338 C CA . SER A 1 176 ? -0.245 11.533 -15.772 1.00 82.75 176 SER A CA 1
ATOM 1339 C C . SER A 1 176 ? -1.630 11.642 -15.123 1.00 82.75 176 SER A C 1
ATOM 1341 O O . SER A 1 176 ? -2.491 10.808 -15.396 1.00 82.75 176 SER A O 1
ATOM 1343 N N . GLY A 1 177 ? -1.873 12.682 -14.320 1.00 91.06 177 GLY A N 1
ATOM 1344 C CA . GLY A 1 177 ? -3.138 12.913 -13.629 1.00 91.06 177 GLY A CA 1
ATOM 1345 C C . GLY A 1 177 ? -2.924 13.694 -12.337 1.00 91.06 177 GLY A C 1
ATOM 1346 O O . GLY A 1 177 ? -2.331 14.772 -12.338 1.00 91.06 177 GLY A O 1
ATOM 1347 N N . TYR A 1 178 ? -3.402 13.142 -11.225 1.00 93.12 178 TYR A N 1
ATOM 1348 C CA . TYR A 1 178 ? -3.262 13.748 -9.906 1.00 93.12 178 TYR A CA 1
ATOM 1349 C C . TYR A 1 178 ? -2.738 12.746 -8.880 1.00 93.12 178 TYR A C 1
ATOM 1351 O O . TYR A 1 178 ? -3.123 11.577 -8.878 1.00 93.12 178 TYR A O 1
ATOM 1359 N N . ILE A 1 179 ? -1.909 13.226 -7.955 1.00 93.38 179 ILE A N 1
ATOM 1360 C CA . ILE A 1 179 ? -1.729 12.562 -6.666 1.00 93.38 179 ILE A CA 1
ATOM 1361 C C . ILE A 1 179 ? -2.799 13.115 -5.735 1.00 93.38 179 ILE A C 1
ATOM 1363 O O . ILE A 1 179 ? -2.776 14.300 -5.397 1.00 93.38 179 ILE A O 1
ATOM 1367 N N . SER A 1 180 ? -3.738 12.270 -5.330 1.00 93.88 180 SER A N 1
ATOM 1368 C CA . SER A 1 180 ? -4.903 12.665 -4.539 1.00 93.88 180 SER A CA 1
ATOM 1369 C C . SER A 1 180 ? -4.957 11.927 -3.217 1.00 93.88 180 SER A C 1
ATOM 1371 O O . SER A 1 180 ? -4.542 10.776 -3.109 1.00 93.88 180 SER A O 1
ATOM 1373 N N . VAL A 1 181 ? -5.509 12.595 -2.206 1.00 93.25 181 VAL A N 1
ATOM 1374 C CA . VAL A 1 181 ? -5.710 12.039 -0.868 1.00 93.25 181 VAL A CA 1
ATOM 1375 C C . VAL A 1 181 ? -7.177 12.134 -0.478 1.00 93.25 181 VAL A C 1
ATOM 1377 O O . VAL A 1 181 ? -7.863 13.108 -0.792 1.00 93.25 181 VAL A O 1
ATOM 1380 N N . ARG A 1 182 ? -7.679 11.117 0.219 1.00 93.56 182 ARG A N 1
ATOM 1381 C CA . ARG A 1 182 ? -9.070 11.062 0.665 1.00 93.56 182 ARG A CA 1
ATOM 1382 C C . ARG A 1 182 ? -9.190 10.339 1.996 1.00 93.56 182 ARG A C 1
ATOM 1384 O O . ARG A 1 182 ? -8.682 9.236 2.148 1.00 93.56 182 ARG A O 1
ATOM 1391 N N . ARG A 1 183 ? -9.957 10.902 2.929 1.00 93.06 183 ARG A N 1
ATOM 1392 C CA . ARG A 1 183 ? -10.386 10.180 4.136 1.00 93.06 183 ARG A CA 1
ATOM 1393 C C . ARG A 1 183 ? -11.470 9.159 3.801 1.00 93.06 183 ARG A C 1
ATOM 1395 O O . ARG A 1 183 ? -12.461 9.506 3.155 1.00 93.06 183 ARG A O 1
ATOM 1402 N N . ILE A 1 184 ? -11.321 7.933 4.293 1.00 93.56 184 ILE A N 1
ATOM 1403 C CA . ILE A 1 184 ? -12.329 6.874 4.174 1.00 93.56 184 ILE A CA 1
ATOM 1404 C C . ILE A 1 184 ? -12.795 6.488 5.573 1.00 93.56 184 ILE A C 1
ATOM 1406 O O . ILE A 1 184 ? -12.164 5.655 6.225 1.00 93.56 184 ILE A O 1
ATOM 1410 N N . PRO A 1 185 ? -13.889 7.091 6.064 1.00 93.25 185 PRO A N 1
ATOM 1411 C CA . PRO A 1 185 ? -14.327 6.829 7.416 1.00 93.25 185 PRO A CA 1
ATOM 1412 C C . PRO A 1 185 ? -14.837 5.394 7.583 1.00 93.25 185 PRO A C 1
ATOM 1414 O O . PRO A 1 185 ? -15.568 4.883 6.731 1.00 93.25 185 PRO A O 1
ATOM 1417 N N . LEU A 1 186 ? -14.516 4.766 8.715 1.00 93.50 186 LEU A N 1
ATOM 1418 C CA . LEU A 1 186 ? -15.127 3.496 9.109 1.00 93.50 186 LEU A CA 1
ATOM 1419 C C . LEU A 1 186 ? -16.596 3.710 9.514 1.00 93.50 186 LEU A C 1
ATOM 1421 O O . LEU A 1 186 ? -16.882 4.609 10.317 1.00 93.50 186 LEU A O 1
ATOM 1425 N N . PRO A 1 187 ? -17.538 2.879 9.028 1.00 95.00 187 PRO A N 1
ATOM 1426 C CA . PRO A 1 187 ? -18.944 2.950 9.416 1.00 95.00 187 PRO A CA 1
ATOM 1427 C C . PRO A 1 187 ? -19.161 2.291 10.787 1.00 95.00 187 PRO A C 1
ATOM 1429 O O . PRO A 1 187 ? -19.793 1.242 10.904 1.00 95.00 187 PRO A O 1
ATOM 1432 N N . LEU A 1 188 ? -18.598 2.899 11.832 1.00 91.56 188 LEU A N 1
ATOM 1433 C CA . LEU A 1 188 ? -18.739 2.431 13.210 1.00 91.56 188 LEU A CA 1
ATOM 1434 C C . LEU A 1 188 ? -20.159 2.693 13.743 1.00 91.56 188 LEU A C 1
ATOM 1436 O O . LEU A 1 188 ? -20.739 3.739 13.425 1.00 91.56 188 LEU A O 1
ATOM 1440 N N . PRO A 1 189 ? -20.706 1.802 14.592 1.00 90.31 189 PRO A N 1
ATOM 1441 C CA . PRO A 1 189 ? -21.926 2.085 15.342 1.00 90.31 189 PRO A CA 1
ATOM 1442 C C . PRO A 1 189 ? -21.780 3.337 16.222 1.00 90.31 189 PRO A C 1
ATOM 1444 O O . PRO A 1 189 ? -20.685 3.684 16.665 1.00 90.31 189 PRO A O 1
ATOM 1447 N N . GLU A 1 190 ? -22.894 4.012 16.503 1.00 89.38 190 GLU A N 1
ATOM 1448 C CA . GLU A 1 190 ? -22.896 5.203 17.355 1.00 89.38 190 GLU A CA 1
ATOM 1449 C C . GLU A 1 190 ? -22.346 4.896 18.761 1.00 89.38 190 GLU A C 1
ATOM 1451 O O . GLU A 1 190 ? -22.649 3.859 19.353 1.00 89.38 190 GLU A O 1
ATOM 1456 N N . GLY A 1 191 ? -21.507 5.794 19.284 1.00 87.44 191 GLY A N 1
ATOM 1457 C CA . GLY A 1 191 ? -20.884 5.654 20.604 1.00 87.44 191 GLY A CA 1
ATOM 1458 C C . GLY A 1 191 ? -19.722 4.656 20.685 1.00 87.44 191 GLY A C 1
ATOM 1459 O O . GLY A 1 191 ? -19.170 4.483 21.770 1.00 87.44 191 GLY A O 1
ATOM 1460 N N . GLN A 1 192 ? -19.340 4.014 19.576 1.00 89.38 192 GLN A N 1
ATOM 1461 C CA . GLN A 1 192 ? -18.168 3.138 19.508 1.00 89.38 192 GLN A CA 1
ATOM 1462 C C . GLN A 1 192 ? -16.923 3.907 19.054 1.00 89.38 192 GLN A C 1
ATOM 1464 O O . GLN A 1 192 ? -16.986 4.740 18.146 1.00 89.38 192 GLN A O 1
ATOM 1469 N N . ALA A 1 193 ? -15.785 3.584 19.659 1.00 87.12 193 ALA A N 1
ATOM 1470 C CA . ALA A 1 193 ? -14.477 4.136 19.336 1.00 87.12 193 ALA A CA 1
ATOM 1471 C C . ALA A 1 193 ? -13.505 3.048 18.856 1.00 87.12 193 ALA A C 1
ATOM 1473 O O . ALA A 1 193 ? -13.700 1.868 19.142 1.00 87.12 193 ALA A O 1
ATOM 1474 N N . ILE A 1 194 ? -12.459 3.446 18.122 1.00 86.25 194 ILE A N 1
ATOM 1475 C CA . ILE A 1 194 ? -11.410 2.535 17.643 1.00 86.25 194 ILE A CA 1
ATOM 1476 C C . ILE A 1 194 ? -10.347 2.389 18.727 1.00 86.25 194 ILE A C 1
ATOM 1478 O O . ILE A 1 194 ? -9.783 3.378 19.200 1.00 86.25 194 ILE A O 1
ATOM 1482 N N . HIS A 1 195 ? -10.050 1.145 19.088 1.00 80.38 195 HIS A N 1
ATOM 1483 C CA . HIS A 1 195 ? -8.987 0.814 20.035 1.00 80.38 195 HIS A CA 1
ATOM 1484 C C . HIS A 1 195 ? -7.818 0.092 19.371 1.00 80.38 195 HIS A C 1
ATOM 1486 O O . HIS A 1 195 ? -6.669 0.309 19.750 1.00 80.38 195 HIS A O 1
ATOM 1492 N N . ALA A 1 196 ? -8.089 -0.708 18.342 1.00 81.19 196 ALA A N 1
ATOM 1493 C CA . ALA A 1 196 ? -7.054 -1.273 17.491 1.00 81.19 196 ALA A CA 1
ATOM 1494 C C . ALA A 1 196 ? -7.570 -1.487 16.066 1.00 81.19 196 ALA A C 1
ATOM 1496 O O . ALA A 1 196 ? -8.770 -1.681 15.847 1.00 81.19 196 ALA A O 1
ATOM 1497 N N . PHE A 1 197 ? -6.645 -1.464 15.112 1.00 85.62 197 PHE A N 1
ATOM 1498 C CA . PHE A 1 197 ? -6.924 -1.622 13.694 1.00 85.62 197 PHE A CA 1
ATOM 1499 C C . PHE A 1 197 ? -5.852 -2.505 13.065 1.00 85.62 197 PHE A C 1
ATOM 1501 O O . PHE A 1 197 ? -4.657 -2.267 13.239 1.00 85.62 197 PHE A O 1
ATOM 1508 N N . HIS A 1 198 ? -6.294 -3.510 12.323 1.00 86.62 198 HIS A N 1
ATOM 1509 C CA . HIS A 1 198 ? -5.449 -4.347 11.481 1.00 86.62 198 HIS A CA 1
ATOM 1510 C C . HIS A 1 198 ? -6.036 -4.373 10.084 1.00 86.62 198 HIS A C 1
ATOM 1512 O O . HIS A 1 198 ? -7.254 -4.475 9.938 1.00 86.62 198 HIS A O 1
ATOM 1518 N N . PHE A 1 199 ? -5.190 -4.289 9.067 1.00 88.06 199 PHE A N 1
ATOM 1519 C CA . PHE A 1 199 ? -5.620 -4.350 7.681 1.00 88.06 199 PHE A CA 1
ATOM 1520 C C . PHE A 1 199 ? -4.790 -5.375 6.934 1.00 88.06 199 PHE A C 1
ATOM 1522 O O . PHE A 1 199 ? -3.566 -5.316 6.940 1.00 88.06 199 PHE A O 1
ATOM 1529 N N . GLU A 1 200 ? -5.475 -6.310 6.291 1.00 84.69 200 GLU A N 1
ATOM 1530 C CA . GLU A 1 200 ? -4.845 -7.378 5.529 1.00 84.69 200 GLU A CA 1
ATOM 1531 C C . GLU A 1 200 ? -5.784 -7.800 4.403 1.00 84.69 200 GLU A C 1
ATOM 1533 O O . GLU A 1 200 ? -6.990 -7.934 4.611 1.00 84.69 200 GLU A O 1
ATOM 1538 N N . ASP A 1 201 ? -5.246 -7.972 3.195 1.00 80.81 201 ASP A N 1
ATOM 1539 C CA . ASP A 1 201 ? -5.982 -8.477 2.028 1.00 80.81 201 ASP A CA 1
ATOM 1540 C C . ASP A 1 201 ? -7.318 -7.753 1.739 1.00 80.81 201 ASP A C 1
ATOM 1542 O O . ASP A 1 201 ? -8.324 -8.367 1.372 1.00 80.81 201 ASP A O 1
ATOM 1546 N N . GLY A 1 202 ? -7.354 -6.425 1.902 1.00 86.38 202 GLY A N 1
ATOM 1547 C CA . GLY A 1 202 ? -8.565 -5.628 1.661 1.00 86.38 202 GLY A CA 1
ATOM 1548 C C . GLY A 1 202 ? -9.586 -5.659 2.803 1.00 86.38 202 GLY A C 1
ATOM 1549 O O . GLY A 1 202 ? -10.682 -5.108 2.660 1.00 86.38 202 GLY A O 1
ATOM 1550 N N . LEU A 1 203 ? -9.253 -6.291 3.929 1.00 90.50 203 LEU A N 1
ATOM 1551 C CA . LEU A 1 203 ? -10.121 -6.460 5.084 1.00 90.50 203 LEU A CA 1
ATOM 1552 C C . LEU A 1 203 ? -9.538 -5.738 6.302 1.00 90.50 203 LEU A C 1
ATOM 1554 O O . LEU A 1 203 ? -8.495 -6.112 6.833 1.00 90.50 203 LEU A O 1
ATOM 1558 N N . ALA A 1 204 ? -10.251 -4.723 6.783 1.00 92.56 204 ALA A N 1
ATOM 1559 C CA . ALA A 1 204 ? -9.976 -4.098 8.068 1.00 92.56 204 ALA A CA 1
ATOM 1560 C C . ALA A 1 204 ? -10.641 -4.910 9.185 1.00 92.56 204 ALA A C 1
ATOM 1562 O O . ALA A 1 204 ? -11.863 -5.048 9.209 1.00 92.56 204 ALA A O 1
ATOM 1563 N N . THR A 1 205 ? -9.863 -5.410 10.138 1.00 91.56 205 THR A N 1
ATOM 1564 C CA . THR A 1 205 ? -10.380 -5.947 11.400 1.00 91.56 205 THR A CA 1
ATOM 1565 C C . THR A 1 205 ? -10.203 -4.892 12.478 1.00 91.56 205 THR A C 1
ATOM 1567 O O . THR A 1 205 ? -9.088 -4.470 12.781 1.00 91.56 205 THR A O 1
ATOM 1570 N N . VAL A 1 206 ? -11.321 -4.442 13.040 1.00 90.50 206 VAL A N 1
ATOM 1571 C CA . VAL A 1 206 ? -11.358 -3.312 13.964 1.00 90.50 206 VAL A CA 1
ATOM 1572 C C . VAL A 1 206 ? -11.869 -3.776 15.307 1.00 90.50 206 VAL A C 1
ATOM 1574 O O . VAL A 1 206 ? -12.917 -4.414 15.420 1.00 90.50 206 VAL A O 1
ATOM 1577 N N . LEU A 1 207 ? -11.118 -3.408 16.329 1.00 87.44 207 LEU A N 1
ATOM 1578 C CA . LEU A 1 207 ? -11.468 -3.615 17.715 1.00 87.44 207 LEU A CA 1
ATOM 1579 C C . LEU A 1 207 ? -12.095 -2.334 18.244 1.00 87.44 207 LEU A C 1
ATOM 1581 O O . LEU A 1 207 ? -11.424 -1.304 18.357 1.00 87.44 207 LEU A O 1
ATOM 1585 N N . MET A 1 208 ? -13.394 -2.408 18.514 1.00 89.62 208 MET A N 1
ATOM 1586 C CA . MET A 1 208 ? -14.205 -1.272 18.928 1.00 89.62 208 MET A CA 1
ATOM 1587 C C . MET A 1 208 ? -14.819 -1.491 20.306 1.00 89.62 208 MET A C 1
ATOM 1589 O O . MET A 1 208 ? -15.134 -2.617 20.684 1.00 89.62 208 MET A O 1
ATOM 1593 N N . ALA A 1 209 ? -14.980 -0.416 21.064 1.00 86.75 209 ALA A N 1
ATOM 1594 C CA . ALA A 1 209 ? -15.671 -0.444 22.345 1.00 86.75 209 ALA A CA 1
ATOM 1595 C C . ALA A 1 209 ? -16.317 0.914 22.640 1.00 86.75 209 ALA A C 1
ATOM 1597 O O . ALA A 1 209 ? -16.030 1.918 21.984 1.00 86.75 209 ALA A O 1
ATOM 1598 N N . THR A 1 210 ? -17.212 0.947 23.629 1.00 85.12 210 THR A N 1
ATOM 1599 C CA . THR A 1 210 ? -17.745 2.208 24.154 1.00 85.12 210 THR A CA 1
ATOM 1600 C C . THR A 1 210 ? -16.668 2.933 24.949 1.00 85.12 210 THR A C 1
ATOM 1602 O O . THR A 1 210 ? -16.012 2.306 25.777 1.00 85.12 210 THR A O 1
ATOM 1605 N N . GLY A 1 211 ? -16.554 4.245 24.773 1.00 76.75 211 GLY A N 1
ATOM 1606 C CA . GLY A 1 211 ? -15.571 5.063 25.482 1.00 76.75 211 GLY A CA 1
ATOM 1607 C C . GLY A 1 211 ? -14.865 6.022 24.537 1.00 76.75 211 GLY A C 1
ATOM 1608 O O . GLY A 1 211 ? -15.278 6.203 23.388 1.00 76.75 211 GLY A O 1
ATOM 1609 N N . LEU A 1 212 ? -13.811 6.671 25.024 1.00 67.25 212 LEU A N 1
ATOM 1610 C CA . LEU A 1 212 ? -12.952 7.487 24.173 1.00 67.25 212 LEU A CA 1
ATOM 1611 C C . LEU A 1 212 ? -11.939 6.596 23.442 1.00 67.25 212 LEU A C 1
ATOM 1613 O O . LEU A 1 212 ? -11.375 5.667 24.020 1.00 67.25 212 LEU A O 1
ATOM 1617 N N . ALA A 1 213 ? -11.676 6.909 22.169 1.00 62.00 213 ALA A N 1
ATOM 1618 C CA . ALA A 1 213 ? -10.676 6.198 21.376 1.00 62.00 213 ALA A CA 1
ATOM 1619 C C . ALA A 1 213 ? -9.322 6.193 22.094 1.00 62.00 213 ALA A C 1
ATOM 1621 O O . ALA A 1 213 ? -8.835 7.239 22.526 1.00 62.00 213 ALA A O 1
ATOM 1622 N N . GLY A 1 214 ? -8.732 5.007 22.220 1.00 54.12 214 GLY A N 1
ATOM 1623 C CA . GLY A 1 214 ? -7.438 4.819 22.863 1.00 54.12 214 GLY A CA 1
ATOM 1624 C C . GLY A 1 214 ? -7.420 4.853 24.390 1.00 54.12 214 GLY A C 1
ATOM 1625 O O . GLY A 1 214 ? -6.319 4.759 24.934 1.00 54.12 214 GLY A O 1
ATOM 1626 N N . GLU A 1 215 ? -8.573 4.956 25.078 1.00 61.47 215 GLU A N 1
ATOM 1627 C CA . GLU A 1 215 ? -8.647 4.693 26.525 1.00 61.47 215 GLU A CA 1
ATOM 1628 C C . GLU A 1 215 ? -7.895 3.404 26.866 1.00 61.47 215 GLU A C 1
ATOM 1630 O O . GLU A 1 215 ? -7.965 2.420 26.120 1.00 61.47 215 GLU A O 1
ATOM 1635 N N . ALA A 1 216 ? -7.139 3.439 27.972 1.00 56.50 216 ALA A N 1
ATOM 1636 C CA . ALA A 1 216 ? -6.301 2.326 28.389 1.00 56.50 216 ALA A CA 1
ATOM 1637 C C . ALA A 1 216 ? -7.133 1.043 28.403 1.00 56.50 216 ALA A C 1
ATOM 1639 O O . ALA A 1 216 ? -8.153 0.936 29.085 1.00 56.50 216 ALA A O 1
ATOM 1640 N N . MET A 1 217 ? -6.673 0.073 27.624 1.00 56.22 217 MET A N 1
ATOM 1641 C CA . MET A 1 217 ? -7.402 -1.149 27.313 1.00 56.22 217 MET A CA 1
ATOM 1642 C C . MET A 1 217 ? -7.727 -1.995 28.555 1.00 56.22 217 MET A C 1
ATOM 1644 O O . MET A 1 217 ? -8.634 -2.816 28.528 1.00 56.22 217 MET A O 1
ATOM 1648 N N . GLU A 1 218 ? -7.039 -1.751 29.672 1.00 50.75 218 GLU A N 1
ATOM 1649 C CA . GLU A 1 218 ? -7.336 -2.321 30.991 1.00 50.75 218 GLU A CA 1
ATOM 1650 C C . GLU A 1 218 ? -8.739 -1.939 31.512 1.00 50.75 218 GLU A C 1
ATOM 1652 O O . GLU A 1 218 ? -9.334 -2.682 32.295 1.00 50.75 218 GLU A O 1
ATOM 1657 N N . GLY A 1 219 ? -9.300 -0.807 31.064 1.00 54.94 219 GLY A N 1
ATOM 1658 C CA . GLY A 1 219 ? -10.683 -0.404 31.344 1.00 54.94 219 GLY A CA 1
ATOM 1659 C C . GLY A 1 219 ? -11.722 -1.098 30.456 1.00 54.94 219 GLY A C 1
ATOM 1660 O O . GLY A 1 219 ? -12.894 -1.190 30.834 1.00 54.94 219 GLY A O 1
ATOM 1661 N N . LEU A 1 220 ? -11.301 -1.636 29.307 1.00 65.00 220 LEU A N 1
ATOM 1662 C CA . LEU A 1 220 ? -12.169 -2.341 28.367 1.00 65.00 220 LEU A CA 1
ATOM 1663 C C . LEU A 1 220 ? -12.404 -3.766 28.854 1.00 65.00 220 LEU A C 1
ATOM 1665 O O . LEU A 1 220 ? -11.728 -4.716 28.468 1.00 65.00 220 LEU A O 1
ATOM 1669 N N . LYS A 1 221 ? -13.404 -3.935 29.717 1.00 64.81 221 LYS A N 1
ATOM 1670 C CA . LYS A 1 221 ? -13.861 -5.275 30.117 1.00 64.81 221 LYS A CA 1
ATOM 1671 C C . LYS A 1 221 ? -14.537 -6.015 28.965 1.00 64.81 221 LYS A C 1
ATOM 1673 O O . LYS A 1 221 ? -14.528 -7.245 28.933 1.00 64.81 221 LYS A O 1
ATOM 1678 N N . GLU A 1 222 ? -15.126 -5.261 28.043 1.00 75.12 222 GLU A N 1
ATOM 1679 C CA . GLU A 1 222 ? -15.882 -5.755 26.900 1.00 75.12 222 GLU A CA 1
ATOM 1680 C C . GLU A 1 222 ? -15.593 -4.863 25.688 1.00 75.12 222 GLU A C 1
ATOM 1682 O O . GLU A 1 222 ? -15.493 -3.641 25.806 1.00 75.12 222 GLU A O 1
ATOM 1687 N N . GLY A 1 223 ? -15.444 -5.488 24.527 1.00 84.88 223 GLY A N 1
ATOM 1688 C CA . GLY A 1 223 ? -15.327 -4.838 23.230 1.00 84.88 223 GLY A CA 1
ATOM 1689 C C . GLY A 1 223 ? -16.019 -5.681 22.167 1.00 84.88 223 GLY A C 1
ATOM 1690 O O . GLY A 1 223 ? -16.601 -6.725 22.457 1.00 84.88 223 GLY A O 1
ATOM 1691 N N . MET A 1 224 ? -15.957 -5.234 20.923 1.00 89.62 224 MET A N 1
ATOM 1692 C CA . MET A 1 224 ? -16.473 -5.946 19.764 1.00 89.62 224 MET A CA 1
ATOM 1693 C C . MET A 1 224 ? -15.395 -5.963 18.684 1.00 89.62 224 MET A C 1
ATOM 1695 O O . MET A 1 224 ? -14.756 -4.944 18.419 1.00 89.62 224 MET A O 1
ATOM 1699 N N . LEU A 1 225 ? -15.217 -7.105 18.030 1.00 90.44 225 LEU A N 1
ATOM 1700 C CA . LEU A 1 225 ? -14.471 -7.191 16.781 1.00 90.44 225 LEU A CA 1
ATOM 1701 C C . LEU A 1 225 ? -15.452 -7.051 15.619 1.00 90.44 225 LEU A C 1
ATOM 1703 O O . LEU A 1 225 ? -16.430 -7.794 15.531 1.00 90.44 225 LEU A O 1
ATOM 1707 N N . GLN A 1 226 ? -15.191 -6.106 14.723 1.00 93.94 226 GLN A N 1
ATOM 1708 C CA . GLN A 1 226 ? -15.942 -5.941 13.484 1.00 93.94 226 GLN A CA 1
ATOM 1709 C C . GLN A 1 226 ? -14.982 -5.942 12.303 1.00 93.94 226 GLN A C 1
ATOM 1711 O O . GLN A 1 226 ? -13.972 -5.239 12.294 1.00 93.94 226 GLN A O 1
ATOM 1716 N N . LYS A 1 227 ? -15.332 -6.724 11.286 1.00 94.50 227 LYS A N 1
ATOM 1717 C CA . LYS A 1 227 ? -14.627 -6.747 10.009 1.00 94.50 227 LYS A CA 1
ATOM 1718 C C . LYS A 1 227 ? -15.286 -5.772 9.042 1.00 94.50 227 LYS A C 1
ATOM 1720 O O . LYS A 1 227 ? -16.515 -5.699 8.978 1.00 94.50 227 LYS A O 1
ATOM 1725 N N . PHE A 1 228 ? -14.480 -5.034 8.294 1.00 95.81 228 PHE A N 1
ATOM 1726 C CA . PHE A 1 228 ? -14.925 -4.127 7.247 1.00 95.81 228 PHE A CA 1
ATOM 1727 C C . PHE A 1 228 ? -14.124 -4.381 5.977 1.00 95.81 228 PHE A C 1
ATOM 1729 O O . PHE A 1 228 ? -12.899 -4.283 5.973 1.00 95.81 228 PHE A O 1
ATOM 1736 N N . ARG A 1 229 ? -14.812 -4.672 4.879 1.00 94.94 229 ARG A N 1
ATOM 1737 C CA . ARG A 1 229 ? -14.194 -4.827 3.566 1.00 94.94 229 ARG A CA 1
ATOM 1738 C C . ARG A 1 229 ? -14.007 -3.468 2.916 1.00 94.94 229 ARG A C 1
ATOM 1740 O O . ARG A 1 229 ? -14.954 -2.683 2.873 1.00 94.94 229 ARG A O 1
ATOM 1747 N N . LEU A 1 230 ? -12.817 -3.198 2.393 1.00 94.94 230 LEU A N 1
ATOM 1748 C CA . LEU A 1 230 ? -12.588 -2.049 1.526 1.00 94.94 230 LEU A CA 1
ATOM 1749 C C . LEU A 1 230 ? -13.140 -2.371 0.131 1.00 94.94 230 LEU A C 1
ATOM 1751 O O . LEU A 1 230 ? -12.575 -3.164 -0.619 1.00 94.94 230 LEU A O 1
ATOM 1755 N N . CYS A 1 231 ? -14.280 -1.778 -0.203 1.00 93.00 231 CYS A N 1
ATOM 1756 C CA . CYS A 1 231 ? -14.968 -1.985 -1.469 1.00 93.00 231 CYS A CA 1
ATOM 1757 C C . CYS A 1 231 ? -14.543 -0.935 -2.501 1.00 93.00 231 CYS A C 1
ATOM 1759 O O . CYS A 1 231 ? -14.236 0.201 -2.143 1.00 93.00 231 CYS A O 1
ATOM 1761 N N . ARG A 1 232 ? -14.604 -1.304 -3.790 1.00 89.88 232 ARG A N 1
ATOM 1762 C CA . ARG A 1 232 ? -14.438 -0.403 -4.953 1.00 89.88 232 ARG A CA 1
ATOM 1763 C C . ARG A 1 232 ? -13.094 0.331 -5.045 1.00 89.88 232 ARG A C 1
ATOM 1765 O O . ARG A 1 232 ? -12.988 1.340 -5.727 1.00 89.88 232 ARG A O 1
ATOM 1772 N N . VAL A 1 233 ? -12.052 -0.195 -4.409 1.00 86.62 233 VAL A N 1
ATOM 1773 C CA . VAL A 1 233 ? -10.691 0.364 -4.497 1.00 86.62 233 VAL A CA 1
ATOM 1774 C C . VAL A 1 233 ? -10.028 0.153 -5.865 1.00 86.62 233 VAL A C 1
ATOM 1776 O O . VAL A 1 233 ? -9.005 0.765 -6.132 1.00 86.62 233 VAL A O 1
ATOM 1779 N N . GLU A 1 234 ? -10.630 -0.636 -6.758 1.00 75.75 234 GLU A N 1
ATOM 1780 C CA . GLU A 1 234 ? -10.157 -0.822 -8.142 1.00 75.75 234 GLU A CA 1
ATOM 1781 C C . GLU A 1 234 ? -10.858 0.075 -9.165 1.00 75.75 234 GLU A C 1
ATOM 1783 O O . GLU A 1 234 ? -10.455 0.128 -10.324 1.00 75.75 234 GLU A O 1
ATOM 1788 N N . GLU A 1 235 ? -11.930 0.771 -8.777 1.00 80.44 235 GLU A N 1
ATOM 1789 C CA . GLU A 1 235 ? -12.612 1.679 -9.701 1.00 80.44 235 GLU A CA 1
ATOM 1790 C C . GLU A 1 235 ? -11.724 2.893 -9.993 1.00 80.44 235 GLU A C 1
ATOM 1792 O O . GLU A 1 235 ? -11.028 3.371 -9.103 1.00 80.44 235 GLU A O 1
ATOM 1797 N N . GLU A 1 236 ? -11.777 3.447 -11.207 1.00 76.75 236 GLU A N 1
ATOM 1798 C CA . GLU A 1 236 ? -10.943 4.599 -11.603 1.00 76.75 236 GLU A CA 1
ATOM 1799 C C . GLU A 1 236 ? -11.107 5.823 -10.688 1.00 76.75 236 GLU A C 1
ATOM 1801 O O . GLU A 1 236 ? -10.221 6.662 -10.615 1.00 76.75 236 GLU A O 1
ATOM 1806 N N . ASP A 1 237 ? -12.217 5.919 -9.956 1.00 81.88 237 ASP A N 1
ATOM 1807 C CA . ASP A 1 237 ? -12.528 7.038 -9.079 1.00 81.88 237 ASP A CA 1
ATOM 1808 C C . ASP A 1 237 ? -12.382 6.666 -7.597 1.00 81.88 237 ASP A C 1
ATOM 1810 O O . ASP A 1 237 ? -13.224 5.958 -7.037 1.00 81.88 237 ASP A O 1
ATOM 1814 N N . LEU A 1 238 ? -11.373 7.227 -6.917 1.00 86.25 238 LEU A N 1
ATOM 1815 C CA . LEU A 1 238 ? -11.190 7.058 -5.468 1.00 86.25 238 LEU A CA 1
ATOM 1816 C C . LEU A 1 238 ? -12.434 7.366 -4.644 1.00 86.25 238 LEU A C 1
ATOM 1818 O O . LEU A 1 238 ? -12.546 6.857 -3.530 1.00 86.25 238 LEU A O 1
ATOM 1822 N N . ARG A 1 239 ? -13.345 8.226 -5.119 1.00 89.69 239 ARG A N 1
ATOM 1823 C CA . ARG A 1 239 ? -14.534 8.662 -4.370 1.00 89.69 239 ARG A CA 1
ATOM 1824 C C . ARG A 1 239 ? -15.523 7.526 -4.126 1.00 89.69 239 ARG A C 1
ATOM 1826 O O . ARG A 1 239 ? -16.316 7.617 -3.186 1.00 89.69 239 ARG A O 1
ATOM 1833 N N . SER A 1 240 ? -15.479 6.461 -4.922 1.00 91.12 240 SER A N 1
ATOM 1834 C CA . SER A 1 240 ? -16.373 5.319 -4.741 1.00 91.12 240 SER A CA 1
ATOM 1835 C C . SER A 1 240 ? -15.887 4.340 -3.672 1.00 91.12 240 SER A C 1
ATOM 1837 O O . SER A 1 240 ? -16.706 3.592 -3.127 1.00 91.12 240 SER A O 1
ATOM 1839 N N . ALA A 1 241 ? -14.597 4.377 -3.315 1.00 94.00 241 ALA A N 1
ATOM 1840 C CA . ALA A 1 241 ? -14.029 3.500 -2.301 1.00 94.00 241 ALA A CA 1
ATOM 1841 C C . ALA A 1 241 ? -14.676 3.740 -0.929 1.00 94.00 241 ALA A C 1
ATOM 1843 O O . ALA A 1 241 ? -14.871 4.882 -0.503 1.00 94.00 241 ALA A O 1
ATOM 1844 N N . HIS A 1 242 ? -15.042 2.673 -0.229 1.00 96.12 242 HIS A N 1
ATOM 1845 C CA . HIS A 1 242 ? -15.639 2.768 1.102 1.00 96.12 242 HIS A CA 1
ATOM 1846 C C . HIS A 1 242 ? -15.475 1.464 1.869 1.00 96.12 242 HIS A C 1
ATOM 1848 O O . HIS A 1 242 ? -15.356 0.392 1.279 1.00 96.12 242 HIS A O 1
ATOM 1854 N N . PHE A 1 243 ? -15.513 1.555 3.195 1.00 96.94 243 PHE A N 1
ATOM 1855 C CA . PHE A 1 243 ? -15.602 0.381 4.047 1.00 96.94 243 PHE A CA 1
ATOM 1856 C C . PHE A 1 243 ? -17.048 -0.104 4.144 1.00 96.94 243 PHE A C 1
ATOM 1858 O O . PHE A 1 243 ? -17.958 0.684 4.407 1.00 96.94 243 PHE A O 1
ATOM 1865 N N . GLN A 1 244 ? -17.256 -1.405 3.965 1.00 96.75 244 GLN A N 1
ATOM 1866 C CA . GLN A 1 244 ? -18.538 -2.073 4.156 1.00 96.75 244 GLN A CA 1
ATOM 1867 C C . GLN A 1 244 ? -18.418 -3.109 5.284 1.00 96.75 244 GLN A C 1
ATOM 1869 O O . GLN A 1 244 ? -17.498 -3.926 5.238 1.00 96.75 244 GLN A O 1
ATOM 1874 N N . PRO A 1 245 ? -19.317 -3.117 6.287 1.00 96.50 245 PRO A N 1
ATOM 1875 C CA . PRO A 1 245 ? -19.304 -4.140 7.329 1.00 96.50 245 PRO A CA 1
ATOM 1876 C C . PRO A 1 245 ? -19.443 -5.546 6.739 1.00 96.50 245 PRO A C 1
ATOM 1878 O O . PRO A 1 245 ? -20.320 -5.798 5.910 1.00 96.50 245 PRO A O 1
ATOM 1881 N N . GLU A 1 246 ? -18.598 -6.464 7.195 1.00 94.38 246 GLU A N 1
ATOM 1882 C CA . GLU A 1 246 ? -18.627 -7.874 6.825 1.00 94.38 246 GLU A CA 1
ATOM 1883 C C . GLU A 1 246 ? -19.014 -8.715 8.044 1.00 94.38 246 GLU A C 1
ATOM 1885 O O . GLU A 1 246 ? -18.249 -8.853 8.999 1.00 94.38 246 GLU A O 1
ATOM 1890 N N . GLY A 1 247 ? -20.232 -9.260 8.017 1.00 92.12 247 GLY A N 1
ATOM 1891 C CA . GLY A 1 247 ? -20.802 -9.994 9.145 1.00 92.12 247 GLY A CA 1
ATOM 1892 C C . GLY A 1 247 ? -21.231 -9.099 10.313 1.00 92.12 247 GLY A C 1
ATOM 1893 O O . GLY A 1 247 ? -21.137 -7.871 10.263 1.00 92.12 247 GLY A O 1
ATOM 1894 N N . ALA A 1 248 ? -21.753 -9.736 11.362 1.00 91.44 248 ALA A N 1
ATOM 1895 C CA . ALA A 1 248 ? -22.141 -9.057 12.594 1.00 91.44 248 ALA A CA 1
ATOM 1896 C C . ALA A 1 248 ? -20.922 -8.835 13.507 1.00 91.44 248 ALA A C 1
ATOM 1898 O O . ALA A 1 248 ? -20.010 -9.669 13.495 1.00 91.44 248 ALA A O 1
ATOM 1899 N N . PRO A 1 249 ? -20.923 -7.779 14.342 1.00 91.75 249 PRO A N 1
ATOM 1900 C CA . PRO A 1 249 ? -19.860 -7.590 15.311 1.00 91.75 249 PRO A CA 1
ATOM 1901 C C . PRO A 1 249 ? -19.841 -8.747 16.311 1.00 91.75 249 PRO A C 1
ATOM 1903 O O . PRO A 1 249 ? -20.888 -9.170 16.809 1.00 91.75 249 PRO A O 1
ATOM 1906 N N . VAL A 1 250 ? -18.650 -9.241 16.631 1.00 89.38 250 VAL A N 1
ATOM 1907 C CA . VAL A 1 250 ? -18.460 -10.369 17.546 1.00 89.38 250 VAL A CA 1
ATOM 1908 C C . VAL A 1 250 ? -18.021 -9.837 18.909 1.00 89.38 250 VAL A C 1
ATOM 1910 O O . VAL A 1 250 ? -17.021 -9.117 18.966 1.00 89.38 250 VAL A O 1
ATOM 1913 N N . PRO A 1 251 ? -18.733 -10.162 20.006 1.00 85.75 251 PRO A N 1
ATOM 1914 C CA . PRO A 1 251 ? -18.302 -9.793 21.346 1.00 85.75 251 PRO A CA 1
ATOM 1915 C C . PRO A 1 251 ? -16.904 -10.308 21.651 1.00 85.75 251 PRO A C 1
ATOM 1917 O O . PRO A 1 251 ? -16.572 -11.459 21.371 1.00 85.75 251 PRO A O 1
ATOM 1920 N N . PHE A 1 252 ? -16.112 -9.452 22.276 1.00 75.31 252 PHE A N 1
ATOM 1921 C CA . PHE A 1 252 ? -14.736 -9.721 22.631 1.00 75.31 252 PHE A CA 1
ATOM 1922 C C . PHE A 1 252 ? -14.472 -9.326 24.090 1.00 75.31 252 PHE A C 1
ATOM 1924 O O . PHE A 1 252 ? -14.975 -8.313 24.577 1.00 75.31 252 PHE A O 1
ATOM 1931 N N . LYS A 1 253 ? -13.683 -10.135 24.804 1.00 70.44 253 LYS A N 1
ATOM 1932 C CA . LYS A 1 253 ? -13.262 -9.860 26.185 1.00 70.44 253 LYS A CA 1
ATOM 1933 C C . LYS A 1 253 ? -11.748 -9.813 26.245 1.00 70.44 253 LYS A C 1
ATOM 1935 O O . LYS A 1 253 ? -11.094 -10.797 25.916 1.00 70.44 253 LYS A O 1
ATOM 1940 N N . PHE A 1 254 ? -11.207 -8.694 26.711 1.00 66.88 254 PHE A N 1
ATOM 1941 C CA . PHE A 1 254 ? -9.774 -8.572 26.932 1.00 66.88 254 PHE A CA 1
ATOM 1942 C C . PHE A 1 254 ? -9.329 -9.365 28.147 1.00 66.88 254 PHE A C 1
ATOM 1944 O O . PHE A 1 254 ? -9.961 -9.321 29.206 1.00 66.88 254 PHE A O 1
ATOM 1951 N N . LYS A 1 255 ? -8.182 -10.025 28.008 1.00 60.16 255 LYS A N 1
ATOM 1952 C CA . LYS A 1 255 ? -7.428 -10.565 29.130 1.00 60.16 255 LYS A CA 1
ATOM 1953 C C . LYS A 1 255 ? -6.007 -10.047 29.061 1.00 60.16 255 LYS A C 1
ATOM 1955 O O . LYS A 1 255 ? -5.096 -10.710 28.586 1.00 60.16 255 LYS A O 1
ATOM 1960 N N . PHE A 1 256 ? -5.814 -8.836 29.571 1.00 55.28 256 PHE A N 1
ATOM 1961 C CA . PHE A 1 256 ? -4.456 -8.399 29.852 1.00 55.28 256 PHE A CA 1
ATOM 1962 C C . PHE A 1 256 ? -3.869 -9.319 30.926 1.00 55.28 256 PHE A C 1
ATOM 1964 O O . PHE A 1 256 ? -4.556 -9.594 31.920 1.00 55.28 256 PHE A O 1
ATOM 1971 N N . PRO A 1 257 ? -2.638 -9.829 30.743 1.00 50.75 257 PRO A N 1
ATOM 1972 C CA . PRO A 1 257 ? -1.961 -10.527 31.819 1.00 50.75 257 PRO A CA 1
ATOM 1973 C C . PRO A 1 257 ? -1.962 -9.621 33.052 1.00 50.75 257 PRO A C 1
ATOM 1975 O O . PRO A 1 257 ? -1.687 -8.424 32.952 1.00 50.75 257 PRO A O 1
ATOM 1978 N N . ALA A 1 258 ? -2.320 -10.187 34.209 1.00 45.12 258 ALA A N 1
ATOM 1979 C CA . ALA A 1 258 ? -2.235 -9.463 35.467 1.00 45.12 258 ALA A CA 1
ATOM 1980 C C . ALA A 1 258 ? -0.808 -8.928 35.615 1.00 45.12 258 ALA A C 1
ATOM 1982 O O . ALA A 1 258 ? 0.157 -9.668 35.425 1.00 45.12 258 ALA A O 1
ATOM 1983 N N . VAL A 1 259 ? -0.703 -7.638 35.914 1.00 46.91 259 VAL A N 1
ATOM 1984 C CA . VAL A 1 259 ? 0.557 -6.908 36.038 1.00 46.91 259 VAL A CA 1
ATOM 1985 C C . VAL A 1 259 ? 1.444 -7.604 37.070 1.00 46.91 259 VAL A C 1
ATOM 1987 O O . VAL A 1 259 ? 1.215 -7.487 38.274 1.00 46.91 259 VAL A O 1
ATOM 1990 N N . ALA A 1 260 ? 2.437 -8.360 36.610 1.00 38.34 260 ALA A N 1
ATOM 1991 C CA . ALA A 1 260 ? 3.475 -8.896 37.471 1.00 38.34 260 ALA A CA 1
ATOM 1992 C C . ALA A 1 260 ? 4.579 -7.834 37.611 1.00 38.34 260 ALA A C 1
ATOM 1994 O O . ALA A 1 260 ? 5.014 -7.248 36.624 1.00 38.34 260 ALA A O 1
ATOM 1995 N N . ASP A 1 261 ? 5.023 -7.598 38.845 1.00 42.41 261 ASP A N 1
ATOM 1996 C CA . ASP A 1 261 ? 6.301 -6.949 39.182 1.00 42.41 261 ASP A CA 1
ATOM 1997 C C . ASP A 1 261 ? 6.403 -5.411 39.169 1.00 42.41 261 ASP A C 1
ATOM 1999 O O . ASP A 1 261 ? 7.507 -4.869 39.165 1.00 42.41 261 ASP A O 1
ATOM 2003 N N . GLY A 1 262 ? 5.295 -4.671 39.268 1.00 42.53 262 GLY A N 1
ATOM 2004 C CA . GLY A 1 262 ? 5.338 -3.248 39.657 1.00 42.53 262 GLY A CA 1
ATOM 2005 C C . GLY A 1 262 ? 6.004 -2.287 38.658 1.00 42.53 262 GLY A C 1
ATOM 2006 O O . GLY A 1 262 ? 6.168 -1.109 38.976 1.00 42.53 262 GLY A O 1
ATOM 2007 N N . ARG A 1 263 ? 6.353 -2.750 37.452 1.00 48.22 263 ARG A N 1
ATOM 2008 C CA . ARG A 1 263 ? 6.586 -1.874 36.298 1.00 48.22 263 ARG A CA 1
ATOM 2009 C C . ARG A 1 263 ? 5.242 -1.476 35.721 1.00 48.22 263 ARG A C 1
ATOM 2011 O O . ARG A 1 263 ? 4.356 -2.316 35.611 1.00 48.22 263 ARG A O 1
ATOM 2018 N N . ASP A 1 264 ? 5.112 -0.206 35.371 1.00 46.88 264 ASP A N 1
ATOM 2019 C CA . ASP A 1 264 ? 3.923 0.340 34.736 1.00 46.88 264 ASP A CA 1
ATOM 2020 C C . ASP A 1 264 ? 3.767 -0.271 33.329 1.00 46.88 264 ASP A C 1
ATOM 2022 O O . ASP A 1 264 ? 4.489 0.099 32.402 1.00 46.88 264 ASP A O 1
ATOM 2026 N N . PRO A 1 265 ? 2.878 -1.261 33.159 1.00 44.88 265 PRO A N 1
ATOM 2027 C CA . PRO A 1 265 ? 2.838 -2.127 31.987 1.00 44.88 265 PRO A CA 1
ATOM 2028 C C . PRO A 1 265 ? 2.102 -1.477 30.823 1.00 44.88 265 PRO A C 1
ATOM 2030 O O . PRO A 1 265 ? 1.995 -2.110 29.768 1.00 44.88 265 PRO A O 1
ATOM 2033 N N . ARG A 1 266 ? 1.582 -0.252 31.027 1.00 49.38 266 ARG A N 1
ATOM 2034 C CA . ARG A 1 266 ? 0.630 0.396 30.133 1.00 49.38 266 ARG A CA 1
ATOM 2035 C C . ARG A 1 266 ? 1.111 0.252 28.694 1.00 49.38 266 ARG A C 1
ATOM 2037 O O . ARG A 1 266 ? 0.337 -0.234 27.879 1.00 49.38 266 ARG A O 1
ATOM 2044 N N . VAL A 1 267 ? 2.391 0.527 28.396 1.00 47.94 267 VAL A N 1
ATOM 2045 C CA . VAL A 1 267 ? 2.909 0.596 27.010 1.00 47.94 267 VAL A CA 1
ATOM 2046 C C . VAL A 1 267 ? 3.733 -0.603 26.544 1.00 47.94 267 VAL A C 1
ATOM 2048 O O . VAL A 1 267 ? 3.525 -1.079 25.427 1.00 47.94 267 VAL A O 1
ATOM 2051 N N . GLY A 1 268 ? 4.598 -1.159 27.397 1.00 48.28 268 GLY A N 1
ATOM 2052 C CA . GLY A 1 268 ? 5.447 -2.297 27.017 1.00 48.28 268 GLY A CA 1
ATOM 2053 C C . GLY A 1 268 ? 4.666 -3.596 26.774 1.00 48.28 268 GLY A C 1
ATOM 2054 O O . GLY A 1 268 ? 5.005 -4.374 25.883 1.00 48.28 268 GLY A O 1
ATOM 2055 N N . GLY A 1 269 ? 3.576 -3.820 27.519 1.00 54.81 269 GLY A N 1
ATOM 2056 C CA . GLY A 1 269 ? 2.734 -5.010 27.364 1.00 54.81 269 GLY A CA 1
ATOM 2057 C C . GLY A 1 269 ? 1.803 -4.945 26.151 1.00 54.81 269 GLY A C 1
ATOM 2058 O O . GLY A 1 269 ? 1.505 -5.977 25.551 1.00 54.81 269 GLY A O 1
ATOM 2059 N N . TYR A 1 270 ? 1.374 -3.743 25.756 1.00 57.12 270 TYR A N 1
ATOM 2060 C CA . TYR A 1 270 ? 0.409 -3.555 24.673 1.00 57.12 270 TYR A CA 1
ATOM 2061 C C . TYR A 1 270 ? 0.977 -3.968 23.313 1.00 57.12 270 TYR A C 1
ATOM 2063 O O . TYR A 1 270 ? 0.337 -4.719 22.579 1.00 57.12 270 TYR A O 1
ATOM 2071 N N . VAL A 1 271 ? 2.205 -3.546 22.996 1.00 57.44 271 VAL A N 1
ATOM 2072 C CA . VAL A 1 271 ? 2.874 -3.894 21.730 1.00 57.44 271 VAL A CA 1
ATOM 2073 C C . VAL A 1 271 ? 3.025 -5.409 21.593 1.00 57.44 271 VAL A C 1
ATOM 2075 O O . VAL A 1 271 ? 2.678 -5.978 20.556 1.00 57.44 271 VAL A O 1
ATOM 2078 N N . ALA A 1 272 ? 3.493 -6.071 22.653 1.00 60.56 272 ALA A N 1
ATOM 2079 C CA . ALA A 1 272 ? 3.663 -7.519 22.680 1.00 60.56 272 ALA A CA 1
ATOM 2080 C C . ALA A 1 272 ? 2.320 -8.268 22.612 1.00 60.56 272 ALA A C 1
ATOM 2082 O O . ALA A 1 272 ? 2.223 -9.277 21.911 1.00 60.56 272 ALA A O 1
ATOM 2083 N N . ALA A 1 273 ? 1.282 -7.771 23.292 1.00 62.62 273 ALA A N 1
ATOM 2084 C CA . ALA A 1 273 ? -0.061 -8.344 23.239 1.00 62.62 273 ALA A CA 1
ATOM 2085 C C . ALA A 1 273 ? -0.665 -8.226 21.833 1.00 62.62 273 ALA A C 1
ATOM 2087 O O . ALA A 1 273 ? -1.098 -9.226 21.272 1.00 62.62 273 ALA A O 1
ATOM 2088 N N . MET A 1 274 ? -0.607 -7.040 21.218 1.00 65.81 274 MET A N 1
ATOM 2089 C CA . MET A 1 274 ? -1.146 -6.805 19.876 1.00 65.81 274 MET A CA 1
ATOM 2090 C C . MET A 1 274 ? -0.383 -7.562 18.784 1.00 65.81 274 MET A C 1
ATOM 2092 O O . MET A 1 274 ? -0.986 -7.974 17.799 1.00 65.81 274 MET A O 1
ATOM 2096 N N . ARG A 1 275 ? 0.929 -7.785 18.946 1.00 64.75 275 ARG A N 1
ATOM 2097 C CA . ARG A 1 275 ? 1.727 -8.586 17.997 1.00 64.75 275 ARG A CA 1
ATOM 2098 C C . ARG A 1 275 ? 1.326 -10.063 17.987 1.00 64.75 275 ARG A C 1
ATOM 2100 O O . ARG A 1 275 ? 1.452 -10.716 16.960 1.00 64.75 275 ARG A O 1
ATOM 2107 N N . ASN A 1 276 ? 0.866 -10.577 19.126 1.00 62.06 276 ASN A N 1
ATOM 2108 C CA . ASN A 1 276 ? 0.414 -11.961 19.280 1.00 62.06 276 ASN A CA 1
ATOM 2109 C C . ASN A 1 276 ? -1.116 -12.091 19.242 1.00 62.06 276 ASN A C 1
ATOM 2111 O O . ASN A 1 276 ? -1.638 -13.178 19.486 1.00 62.06 276 ASN A O 1
ATOM 2115 N N . PHE A 1 277 ? -1.826 -10.993 18.976 1.00 66.62 277 PHE A N 1
ATOM 2116 C CA . PHE A 1 277 ? -3.277 -10.980 18.937 1.00 66.62 277 PHE A CA 1
ATOM 2117 C C . PHE A 1 277 ? -3.762 -11.759 17.716 1.00 66.62 277 PHE A C 1
ATOM 2119 O O . PHE A 1 277 ? -3.382 -11.460 16.583 1.00 66.62 277 PHE A O 1
ATOM 2126 N N . ASP A 1 278 ? -4.603 -12.762 17.948 1.00 70.31 278 ASP A N 1
ATOM 2127 C CA . ASP A 1 278 ? -5.258 -13.482 16.866 1.00 70.31 278 ASP A CA 1
ATOM 2128 C C . ASP A 1 278 ? -6.438 -12.640 16.367 1.00 70.31 278 ASP A C 1
ATOM 2130 O O . ASP A 1 278 ? -7.465 -12.501 17.026 1.00 70.31 278 ASP A O 1
ATOM 2134 N N . TRP A 1 279 ? -6.288 -12.046 15.188 1.00 71.88 279 TRP A N 1
ATOM 2135 C CA . TRP A 1 279 ? -7.309 -11.189 14.581 1.00 71.88 279 TRP A CA 1
ATOM 2136 C C . TRP A 1 279 ? -8.525 -11.961 14.039 1.00 71.88 279 TRP A C 1
ATOM 2138 O O . TRP A 1 279 ? -9.494 -11.345 13.588 1.00 71.88 279 TRP A O 1
ATOM 2148 N N . GLN A 1 280 ? -8.507 -13.296 14.072 1.00 66.25 280 GLN A N 1
ATOM 2149 C CA . GLN A 1 280 ? -9.637 -14.140 13.682 1.00 66.25 280 GLN A CA 1
ATOM 2150 C C . GLN A 1 280 ? -10.425 -14.639 14.891 1.00 66.25 280 GLN A C 1
ATOM 2152 O O . GLN A 1 280 ? -11.655 -14.582 14.874 1.00 66.25 280 GLN A O 1
ATOM 2157 N N . GLU A 1 281 ? -9.723 -15.117 15.919 1.00 63.56 281 GLU A N 1
ATOM 2158 C CA . GLU A 1 281 ? -10.321 -15.780 17.087 1.00 63.56 281 GLU A CA 1
ATOM 2159 C C . GLU A 1 281 ? -10.265 -14.919 18.366 1.00 63.56 281 GLU A C 1
ATOM 2161 O O . GLU A 1 281 ? -10.940 -15.230 19.349 1.00 63.56 281 GLU A O 1
ATOM 2166 N N . GLY A 1 282 ? -9.520 -13.809 18.343 1.00 59.72 282 GLY A N 1
ATOM 2167 C CA . GLY A 1 282 ? -9.259 -12.942 19.491 1.00 59.72 282 GLY A CA 1
ATOM 2168 C C . GLY A 1 282 ? -8.149 -13.470 20.413 1.00 59.72 282 GLY A C 1
ATOM 2169 O O . GLY A 1 282 ? -7.502 -14.476 20.142 1.00 59.72 282 GLY A O 1
ATOM 2170 N N . ASP A 1 283 ? -7.905 -12.805 21.544 1.00 60.16 283 ASP A N 1
ATOM 2171 C CA . ASP A 1 283 ? -6.913 -13.265 22.527 1.00 60.16 283 ASP A CA 1
ATOM 2172 C C . ASP A 1 283 ? -7.249 -14.664 23.101 1.00 60.16 283 ASP A C 1
ATOM 2174 O O . ASP A 1 283 ? -8.256 -14.852 23.786 1.00 60.16 283 ASP A O 1
ATOM 2178 N N . GLN A 1 284 ? -6.378 -15.650 22.845 1.00 55.81 284 GLN A N 1
ATOM 2179 C CA . GLN A 1 284 ? -6.503 -17.041 23.312 1.00 55.81 284 GLN A CA 1
ATOM 2180 C C . GLN A 1 284 ? -5.757 -17.339 24.623 1.00 55.81 284 GLN A C 1
ATOM 2182 O O . GLN A 1 284 ? -5.520 -18.507 24.962 1.00 55.81 284 GLN A O 1
ATOM 2187 N N . SER A 1 285 ? -5.356 -16.310 25.369 1.00 53.00 285 SER A N 1
ATOM 2188 C CA . SER A 1 285 ? -4.553 -16.437 26.593 1.00 53.00 285 SER A CA 1
ATOM 2189 C C . SER A 1 285 ? -5.177 -17.320 27.693 1.00 53.00 285 SER A C 1
ATOM 2191 O O . SER A 1 285 ? -4.468 -17.797 28.578 1.00 53.00 285 SER A O 1
ATOM 2193 N N . ASP A 1 286 ? -6.472 -17.638 27.606 1.00 42.16 286 ASP A N 1
ATOM 2194 C CA . ASP A 1 286 ? -7.245 -18.329 28.645 1.00 42.16 286 ASP A CA 1
ATOM 2195 C C . ASP A 1 286 ? -7.167 -19.869 28.657 1.00 42.16 286 ASP A C 1
ATOM 2197 O O . ASP A 1 286 ? -7.747 -20.514 29.532 1.00 42.16 286 ASP A O 1
ATOM 2201 N N . GLY A 1 287 ? -6.473 -20.489 27.696 1.00 42.94 287 GLY A N 1
ATOM 2202 C CA . GLY A 1 287 ? -6.516 -21.951 27.514 1.00 42.94 287 GLY A CA 1
ATOM 2203 C C . GLY A 1 287 ? -5.173 -22.661 27.369 1.00 42.94 287 GLY A C 1
ATOM 2204 O O . GLY A 1 287 ? -5.145 -23.889 27.284 1.00 42.94 287 GLY A O 1
ATOM 2205 N N . ARG A 1 288 ? -4.049 -21.937 27.317 1.00 39.72 288 ARG A N 1
ATOM 2206 C CA . ARG A 1 288 ? -2.725 -22.539 27.089 1.00 39.72 288 ARG A CA 1
ATOM 2207 C C . ARG A 1 288 ? -1.754 -22.236 28.219 1.00 39.72 288 ARG A C 1
ATOM 2209 O O . ARG A 1 288 ? -0.771 -21.520 28.053 1.00 39.72 288 ARG A O 1
ATOM 2216 N N . THR A 1 289 ? -1.951 -22.906 29.349 1.00 41.91 289 THR A N 1
ATOM 2217 C CA . THR A 1 289 ? -0.830 -23.237 30.231 1.00 41.91 289 THR A CA 1
ATOM 2218 C C . THR A 1 289 ? 0.029 -24.303 29.549 1.00 41.91 289 THR A C 1
ATOM 2220 O O . THR A 1 289 ? -0.153 -25.504 29.716 1.00 41.91 289 THR A O 1
ATOM 2223 N N . GLY A 1 290 ? 1.000 -23.862 28.753 1.00 45.09 290 GLY A N 1
ATOM 2224 C CA . GLY A 1 290 ? 2.151 -24.693 28.420 1.00 45.09 290 GLY A CA 1
ATOM 2225 C C . GLY A 1 290 ? 2.365 -24.986 26.939 1.00 45.09 290 GLY A C 1
ATOM 2226 O O . GLY A 1 290 ? 1.493 -25.460 26.216 1.00 45.09 290 GLY A O 1
ATOM 2227 N N . LYS A 1 291 ? 3.634 -24.793 26.570 1.00 36.12 291 LYS A N 1
ATOM 2228 C CA . LYS A 1 291 ? 4.292 -25.093 25.295 1.00 36.12 291 LYS A CA 1
ATOM 2229 C C . LYS A 1 291 ? 3.890 -24.157 24.164 1.00 36.12 291 LYS A C 1
ATOM 2231 O O . LYS A 1 291 ? 2.989 -24.440 23.378 1.00 36.12 291 LYS A O 1
ATOM 2236 N N . GLY A 1 292 ? 4.663 -23.074 24.060 1.00 39.88 292 GLY A N 1
ATOM 2237 C CA . GLY A 1 292 ? 4.763 -22.261 22.858 1.00 39.88 292 GLY A CA 1
ATOM 2238 C C . GLY A 1 292 ? 4.919 -23.164 21.640 1.00 39.88 292 GLY A C 1
ATOM 2239 O O . GLY A 1 292 ? 5.968 -23.762 21.406 1.00 39.88 292 GLY A O 1
ATOM 2240 N N . ARG A 1 293 ? 3.838 -23.302 20.874 1.00 33.50 293 ARG A N 1
ATOM 2241 C CA . ARG A 1 293 ? 3.940 -23.768 19.502 1.00 33.50 293 ARG A CA 1
ATOM 2242 C C . ARG A 1 29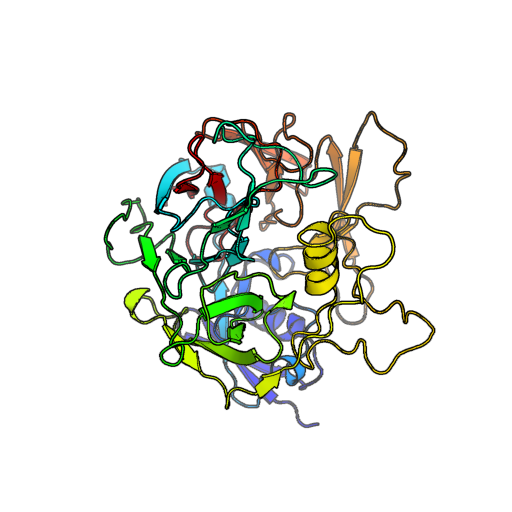3 ? 4.516 -22.597 18.727 1.00 33.50 293 ARG A C 1
ATOM 2244 O O . ARG A 1 293 ? 3.794 -21.664 18.398 1.00 33.50 293 ARG A O 1
ATOM 2251 N N . GLY A 1 294 ? 5.819 -22.668 18.466 1.00 33.72 294 GLY A N 1
ATOM 2252 C CA . GLY A 1 294 ? 6.527 -21.855 17.483 1.00 33.72 294 GLY A CA 1
ATOM 2253 C C . GLY A 1 294 ? 5.996 -22.121 16.075 1.00 33.72 294 GLY A C 1
ATOM 2254 O O . GLY A 1 294 ? 6.643 -22.767 15.259 1.00 33.72 294 GLY A O 1
ATOM 2255 N N . ARG A 1 295 ? 4.773 -21.669 15.817 1.00 31.67 295 ARG A N 1
ATOM 2256 C CA . ARG A 1 295 ? 4.207 -21.455 14.486 1.00 31.67 295 ARG A CA 1
ATOM 2257 C C . ARG A 1 295 ? 3.585 -20.061 14.443 1.00 31.67 295 ARG A C 1
ATOM 2259 O O . ARG A 1 295 ? 2.469 -19.884 13.983 1.00 31.67 295 ARG A O 1
ATOM 2266 N N . GLY A 1 296 ? 4.317 -19.076 14.954 1.00 29.05 296 GLY A N 1
ATOM 2267 C CA . GLY A 1 296 ? 4.249 -17.748 14.371 1.00 29.05 296 GLY A CA 1
ATOM 2268 C C . GLY A 1 296 ? 5.093 -17.820 13.113 1.00 29.05 296 GLY A C 1
ATOM 2269 O O . GLY A 1 296 ? 6.235 -18.274 13.170 1.00 29.05 296 GLY A O 1
ATOM 2270 N N . SER A 1 297 ? 4.504 -17.474 11.979 1.00 33.62 297 SER A N 1
ATOM 2271 C CA . SER A 1 297 ? 5.216 -17.217 10.740 1.00 33.62 297 SER A CA 1
ATOM 2272 C C . SER A 1 297 ? 6.312 -16.184 11.017 1.00 33.62 297 SER A C 1
ATOM 2274 O O . SER A 1 297 ? 6.086 -14.982 10.920 1.00 33.62 297 SER A O 1
ATOM 2276 N N . HIS A 1 298 ? 7.507 -16.644 11.391 1.00 28.72 298 HIS A N 1
ATOM 2277 C CA . HIS A 1 298 ? 8.727 -15.888 11.189 1.00 28.72 298 HIS A CA 1
ATOM 2278 C C . HIS A 1 298 ? 8.930 -15.842 9.676 1.00 28.72 298 HIS A C 1
ATOM 2280 O O . HIS A 1 298 ? 9.777 -16.545 9.129 1.00 28.72 298 HIS A O 1
ATOM 2286 N N . VAL A 1 299 ? 8.155 -14.999 8.988 1.00 34.53 299 VAL A N 1
ATOM 2287 C CA . VAL A 1 299 ? 8.767 -14.252 7.898 1.00 34.53 299 VAL A CA 1
ATOM 2288 C C . VAL A 1 299 ? 9.917 -13.553 8.602 1.00 34.53 299 VAL A C 1
ATOM 2290 O O . VAL A 1 299 ? 9.690 -12.708 9.468 1.00 34.53 299 VAL A O 1
ATOM 2293 N N . ARG A 1 300 ? 11.136 -14.047 8.386 1.00 36.53 300 ARG A N 1
ATOM 2294 C CA . ARG A 1 300 ? 12.362 -13.410 8.849 1.00 36.53 300 ARG A CA 1
ATOM 2295 C C . ARG A 1 300 ? 12.400 -12.052 8.152 1.00 36.53 300 ARG A C 1
ATOM 2297 O O . ARG A 1 300 ? 12.934 -11.926 7.054 1.00 36.53 300 ARG A O 1
ATOM 2304 N N . SER A 1 301 ? 11.715 -11.076 8.741 1.00 39.44 301 SER A N 1
ATOM 2305 C CA . SER A 1 301 ? 11.612 -9.711 8.251 1.00 39.44 301 SER A CA 1
ATOM 2306 C C . SER A 1 301 ? 13.033 -9.187 8.112 1.00 39.44 301 SER A C 1
ATOM 2308 O O . SER A 1 301 ? 13.714 -9.013 9.116 1.00 39.44 301 SER A O 1
ATOM 2310 N N . GLY A 1 302 ? 13.493 -9.028 6.873 1.00 46.12 302 GLY A N 1
ATOM 2311 C CA . GLY A 1 302 ? 14.821 -8.495 6.566 1.00 46.12 302 GLY A CA 1
ATOM 2312 C C . GLY A 1 302 ? 15.805 -9.456 5.912 1.00 46.12 302 GLY A C 1
ATOM 2313 O O . GLY A 1 302 ? 16.836 -8.979 5.468 1.00 46.12 302 GLY A O 1
ATOM 2314 N N . HIS A 1 303 ? 15.513 -10.760 5.789 1.00 44.53 303 HIS A N 1
ATOM 2315 C CA . HIS A 1 303 ? 16.430 -11.711 5.127 1.00 44.53 303 HIS A CA 1
ATOM 2316 C C . HIS A 1 303 ? 16.030 -12.108 3.701 1.00 44.53 303 HIS A C 1
ATOM 2318 O O . HIS A 1 303 ? 16.815 -12.701 2.970 1.00 44.53 303 HIS A O 1
ATOM 2324 N N . ASP A 1 304 ? 14.832 -11.743 3.276 1.00 48.66 304 ASP A N 1
ATOM 2325 C CA . ASP A 1 304 ? 14.259 -12.210 2.025 1.00 48.66 304 ASP A CA 1
ATOM 2326 C C . ASP A 1 304 ? 13.870 -11.002 1.164 1.00 48.66 304 ASP A C 1
ATOM 2328 O O . ASP A 1 304 ? 13.022 -10.193 1.549 1.00 48.66 304 ASP A O 1
ATOM 2332 N N . GLY A 1 305 ? 14.497 -10.862 -0.006 1.00 48.97 305 GLY A N 1
ATOM 2333 C CA . GLY A 1 305 ? 14.029 -9.957 -1.048 1.00 48.97 305 GLY A CA 1
ATOM 2334 C C . GLY A 1 305 ? 12.931 -10.658 -1.833 1.00 48.97 305 GLY A C 1
ATOM 2335 O O . GLY A 1 305 ? 13.158 -11.650 -2.534 1.00 48.97 305 GLY A O 1
ATOM 2336 N N . LEU A 1 306 ? 11.713 -10.166 -1.655 1.00 51.81 306 LEU A N 1
ATOM 2337 C CA . LEU A 1 306 ? 10.564 -10.621 -2.415 1.00 51.81 306 LEU A CA 1
ATOM 2338 C C . LEU A 1 306 ? 10.480 -9.814 -3.707 1.00 51.81 306 LEU A C 1
ATOM 2340 O O . LEU A 1 306 ? 10.803 -8.628 -3.733 1.00 51.81 306 LEU A O 1
ATOM 2344 N N . ASP A 1 307 ? 10.042 -10.454 -4.780 1.00 50.03 307 ASP A N 1
ATOM 2345 C CA . ASP A 1 307 ? 9.695 -9.749 -5.992 1.00 50.03 307 ASP A CA 1
ATOM 2346 C C . ASP A 1 307 ? 8.370 -9.021 -5.798 1.00 50.03 307 ASP A C 1
ATOM 2348 O O . ASP A 1 307 ? 7.667 -9.127 -4.789 1.00 50.03 307 ASP A O 1
ATOM 2352 N N . ARG A 1 308 ? 7.986 -8.309 -6.847 1.00 49.22 308 ARG A N 1
ATOM 2353 C CA . ARG A 1 308 ? 6.730 -7.574 -6.930 1.00 49.22 308 ARG A CA 1
ATOM 2354 C C . ARG A 1 308 ? 5.455 -8.435 -6.808 1.00 49.22 308 ARG A C 1
ATOM 2356 O O . ARG A 1 308 ? 4.366 -7.865 -6.797 1.00 49.22 308 ARG A O 1
ATOM 2363 N N . CYS A 1 309 ? 5.567 -9.762 -6.741 1.00 43.81 309 CYS A N 1
ATOM 2364 C CA . CYS A 1 309 ? 4.484 -10.722 -6.516 1.00 43.81 309 CYS A CA 1
ATOM 2365 C C . CYS A 1 309 ? 4.591 -11.407 -5.140 1.00 43.81 309 CYS A C 1
ATOM 2367 O O . CYS A 1 309 ? 3.914 -12.405 -4.899 1.00 43.81 309 CYS A O 1
ATOM 2369 N N . GLY A 1 310 ? 5.447 -10.909 -4.239 1.00 47.44 310 GLY A N 1
ATOM 2370 C CA . GLY A 1 310 ? 5.677 -11.513 -2.927 1.00 47.44 310 GLY A CA 1
ATOM 2371 C C . GLY A 1 310 ? 6.438 -12.840 -2.995 1.00 47.44 310 GLY A C 1
ATOM 2372 O O . GLY A 1 310 ? 6.429 -13.594 -2.020 1.00 47.44 310 GLY A O 1
ATOM 2373 N N . GLN A 1 311 ? 7.055 -13.160 -4.136 1.00 54.88 311 GLN A N 1
ATOM 2374 C CA . GLN A 1 311 ? 7.814 -14.383 -4.335 1.00 54.88 311 GLN A CA 1
ATOM 2375 C C . GLN A 1 311 ? 9.280 -14.157 -4.002 1.00 54.88 311 GLN A C 1
ATOM 2377 O O . GLN A 1 311 ? 9.876 -13.160 -4.381 1.00 54.88 311 GLN A O 1
ATOM 2382 N N . LEU A 1 312 ? 9.878 -15.104 -3.291 1.00 53.09 312 LEU A N 1
ATOM 2383 C CA . LEU A 1 312 ? 11.273 -15.019 -2.894 1.00 53.09 312 LEU A CA 1
ATOM 2384 C C . LEU A 1 312 ? 12.201 -15.046 -4.120 1.00 53.09 312 LEU A C 1
ATOM 2386 O O . LEU A 1 312 ? 12.371 -16.100 -4.730 1.00 53.09 312 LEU A O 1
ATOM 2390 N N . ILE A 1 313 ? 12.804 -13.903 -4.454 1.00 52.22 313 ILE A N 1
ATOM 2391 C CA . ILE A 1 313 ? 13.798 -13.753 -5.536 1.00 52.22 313 ILE A CA 1
ATOM 2392 C C . ILE A 1 313 ? 15.175 -13.359 -5.020 1.00 52.22 313 ILE A C 1
ATOM 2394 O O . ILE A 1 313 ? 16.084 -13.134 -5.805 1.00 52.22 313 ILE A O 1
ATOM 2398 N N . ALA A 1 314 ? 15.325 -13.203 -3.714 1.00 52.19 314 ALA A N 1
ATOM 2399 C CA . ALA A 1 314 ? 16.609 -12.993 -3.091 1.00 52.19 314 ALA A CA 1
ATOM 2400 C C . ALA A 1 314 ? 16.565 -13.577 -1.691 1.00 52.19 314 ALA A C 1
ATOM 2402 O O . ALA A 1 314 ? 15.692 -13.239 -0.898 1.00 52.19 314 ALA A O 1
ATOM 2403 N N . ARG A 1 315 ? 17.521 -14.447 -1.391 1.00 54.41 315 ARG A N 1
ATOM 2404 C CA . ARG A 1 315 ? 17.806 -14.866 -0.026 1.00 54.41 315 ARG A CA 1
ATOM 2405 C C . ARG A 1 315 ? 19.085 -14.186 0.390 1.00 54.41 315 ARG A C 1
ATOM 2407 O O . ARG A 1 315 ? 20.110 -14.375 -0.261 1.00 54.41 315 ARG A O 1
ATOM 2414 N N . LEU A 1 316 ? 19.039 -13.466 1.496 1.00 53.31 316 LEU A N 1
ATOM 2415 C CA . LEU A 1 316 ? 20.242 -13.194 2.252 1.00 53.31 316 LEU A CA 1
ATOM 2416 C C . LEU A 1 316 ? 20.792 -14.543 2.691 1.00 53.31 316 LEU A C 1
ATOM 2418 O O . LEU A 1 316 ? 20.132 -15.281 3.420 1.00 53.31 316 LEU A O 1
ATOM 2422 N N . GLY A 1 317 ? 21.970 -14.900 2.175 1.00 53.56 317 GLY A N 1
ATOM 2423 C CA . GLY A 1 317 ? 22.668 -16.097 2.636 1.00 53.56 317 GLY A CA 1
ATOM 2424 C C . GLY A 1 317 ? 22.797 -16.073 4.161 1.00 53.56 317 GLY A C 1
ATOM 2425 O O . GLY A 1 317 ? 22.813 -14.994 4.751 1.00 53.56 317 GLY A O 1
ATOM 2426 N N . ASP A 1 318 ? 22.890 -17.248 4.789 1.00 54.19 318 ASP A N 1
ATOM 2427 C CA . ASP A 1 318 ? 23.127 -17.376 6.231 1.00 54.19 318 ASP A CA 1
ATOM 2428 C C . ASP A 1 318 ? 24.488 -16.739 6.584 1.00 54.19 318 ASP A C 1
ATOM 2430 O O . ASP A 1 318 ? 25.522 -17.406 6.608 1.00 54.19 318 ASP A O 1
ATOM 2434 N N . GLN A 1 319 ? 24.516 -15.421 6.773 1.00 53.38 319 GLN A N 1
ATOM 2435 C CA . GLN A 1 319 ? 25.700 -14.681 7.185 1.00 53.38 319 GLN A CA 1
ATOM 2436 C C . GLN A 1 319 ? 25.689 -14.494 8.698 1.00 53.38 319 GLN A C 1
ATOM 2438 O O . GLN A 1 319 ? 24.642 -14.326 9.323 1.00 53.38 319 GLN A O 1
ATOM 2443 N N . ASP A 1 320 ? 26.887 -14.552 9.275 1.00 49.47 320 ASP A N 1
ATOM 2444 C CA . ASP A 1 320 ? 27.125 -14.316 10.692 1.00 49.47 320 ASP A CA 1
ATOM 2445 C C . ASP A 1 320 ? 26.737 -12.865 11.035 1.00 49.47 320 ASP A C 1
ATOM 2447 O O . ASP A 1 320 ? 27.361 -11.940 10.503 1.00 49.47 320 ASP A O 1
ATOM 2451 N N . PRO A 1 321 ? 25.741 -12.640 11.912 1.00 49.34 321 PRO A N 1
ATOM 2452 C CA . PRO A 1 321 ? 25.293 -11.301 12.291 1.00 49.34 321 PRO A CA 1
ATOM 2453 C C . PRO A 1 321 ? 26.382 -10.454 12.974 1.00 49.34 321 PRO A C 1
ATOM 2455 O O . PRO A 1 321 ? 26.167 -9.269 13.191 1.00 49.34 321 PRO A O 1
ATOM 2458 N N . ASN A 1 322 ? 27.552 -11.025 13.292 1.00 48.28 322 ASN A N 1
ATOM 2459 C CA . ASN A 1 322 ? 28.678 -10.311 13.900 1.00 48.28 322 ASN A CA 1
ATOM 2460 C C . ASN A 1 322 ? 29.719 -9.762 12.898 1.00 48.28 322 ASN A C 1
ATOM 2462 O O . ASN A 1 322 ? 30.724 -9.191 13.328 1.00 48.28 322 ASN A O 1
ATOM 2466 N N . GLN A 1 323 ? 29.551 -9.930 11.578 1.00 50.94 323 GLN A N 1
ATOM 2467 C CA . GLN A 1 323 ? 30.469 -9.334 10.588 1.00 50.94 323 GLN A CA 1
ATOM 2468 C C . GLN A 1 323 ? 30.072 -7.894 10.236 1.00 50.94 323 GLN A C 1
ATOM 2470 O O . GLN A 1 323 ? 29.515 -7.596 9.184 1.00 50.94 323 GLN A O 1
ATOM 2475 N N . ASP A 1 324 ? 30.409 -6.983 11.141 1.00 48.09 324 ASP A N 1
ATOM 2476 C CA . ASP A 1 324 ? 29.833 -5.639 11.229 1.00 48.09 324 ASP A CA 1
ATOM 2477 C C . ASP A 1 324 ? 30.424 -4.566 10.283 1.00 48.09 324 ASP A C 1
ATOM 2479 O O . ASP A 1 324 ? 30.215 -3.378 10.496 1.00 48.09 324 ASP A O 1
ATOM 2483 N N . VAL A 1 325 ? 31.219 -4.903 9.252 1.00 45.31 325 VAL A N 1
ATOM 2484 C CA . VAL A 1 325 ? 32.008 -3.850 8.548 1.00 45.31 325 VAL A CA 1
ATOM 2485 C C . VAL A 1 325 ? 32.003 -3.917 7.018 1.00 45.31 325 VAL A C 1
ATOM 2487 O O . VAL A 1 325 ? 32.404 -2.962 6.358 1.00 45.31 325 VAL A O 1
ATOM 2490 N N . GLN A 1 326 ? 31.477 -4.971 6.401 1.00 48.53 326 GLN A N 1
ATOM 2491 C CA . GLN A 1 326 ? 31.222 -4.974 4.957 1.00 48.53 326 GLN A CA 1
ATOM 2492 C C . GLN A 1 326 ? 29.935 -5.747 4.704 1.00 48.53 326 GLN A C 1
ATOM 2494 O O . GLN A 1 326 ? 29.989 -6.939 4.421 1.00 48.53 326 GLN A O 1
ATOM 2499 N N . ARG A 1 327 ? 28.783 -5.072 4.842 1.00 58.72 327 ARG A N 1
ATOM 2500 C CA . ARG A 1 327 ? 27.448 -5.603 4.513 1.00 58.72 327 ARG A CA 1
ATOM 2501 C C . ARG A 1 327 ? 27.369 -5.854 3.000 1.00 58.72 327 ARG A C 1
ATOM 2503 O O . ARG A 1 327 ? 26.848 -5.051 2.233 1.00 58.72 327 ARG A O 1
ATOM 2510 N N . ALA A 1 328 ? 28.055 -6.904 2.566 1.00 58.97 328 ALA A N 1
ATOM 2511 C CA . ALA A 1 328 ? 28.097 -7.418 1.216 1.00 58.97 328 ALA A CA 1
ATOM 2512 C C . ALA A 1 328 ? 27.129 -8.592 1.185 1.00 58.97 328 ALA A C 1
ATOM 2514 O O . ALA A 1 328 ? 27.392 -9.674 1.715 1.00 58.97 328 ALA A O 1
ATOM 2515 N N . PHE A 1 329 ? 25.974 -8.347 0.602 1.00 62.94 329 PHE A N 1
ATOM 2516 C CA . PHE A 1 329 ? 24.869 -9.268 0.645 1.00 62.94 329 PHE A CA 1
ATOM 2517 C C . PHE A 1 329 ? 24.747 -9.997 -0.679 1.00 62.94 329 PHE A C 1
ATOM 2519 O O . PHE A 1 329 ? 24.681 -9.368 -1.733 1.00 62.94 329 PHE A O 1
ATOM 2526 N N . ASN A 1 330 ? 24.729 -11.325 -0.619 1.00 66.25 330 ASN A N 1
ATOM 2527 C CA . ASN A 1 330 ? 24.542 -12.152 -1.801 1.00 66.25 330 ASN A CA 1
ATOM 2528 C C . ASN A 1 330 ? 23.057 -12.175 -2.183 1.00 66.25 330 ASN A C 1
ATOM 2530 O O . ASN A 1 330 ? 22.199 -12.416 -1.340 1.00 66.25 330 ASN A O 1
ATOM 2534 N N . PHE A 1 331 ? 22.790 -11.962 -3.462 1.00 64.94 331 PHE A N 1
ATOM 2535 C CA . PHE A 1 331 ? 21.491 -11.987 -4.115 1.00 64.94 331 PHE A CA 1
ATOM 2536 C C . PHE A 1 331 ? 21.508 -13.043 -5.203 1.00 64.94 331 PHE A C 1
ATOM 2538 O O . PHE A 1 331 ? 22.506 -13.185 -5.908 1.00 64.94 331 PHE A O 1
ATOM 2545 N N . GLU A 1 332 ? 20.395 -13.743 -5.391 1.00 67.94 332 GLU A N 1
ATOM 2546 C CA . GLU A 1 332 ? 20.244 -14.709 -6.475 1.00 67.94 332 GLU A CA 1
ATOM 2547 C C . GLU A 1 332 ? 18.904 -14.511 -7.169 1.00 67.94 332 GLU A C 1
ATOM 2549 O O . GLU A 1 332 ? 17.878 -14.897 -6.625 1.00 67.94 332 GLU A O 1
ATOM 2554 N N . VAL A 1 333 ? 18.915 -13.962 -8.385 1.00 67.56 333 VAL A N 1
ATOM 2555 C CA . VAL A 1 333 ? 17.715 -13.896 -9.227 1.00 67.56 333 VAL A CA 1
ATOM 2556 C C . VAL A 1 333 ? 17.510 -15.272 -9.849 1.00 67.56 333 VAL A C 1
ATOM 2558 O O . VAL A 1 333 ? 18.403 -15.787 -10.528 1.00 67.56 333 VAL A O 1
ATOM 2561 N N . CYS A 1 334 ? 16.339 -15.869 -9.637 1.00 66.25 334 CYS A N 1
ATOM 2562 C CA . CYS A 1 334 ? 16.028 -17.228 -10.077 1.00 66.25 334 CYS A CA 1
ATOM 2563 C C . CYS A 1 334 ? 14.822 -17.268 -11.021 1.00 66.25 334 CYS A C 1
ATOM 2565 O O . CYS A 1 334 ? 13.804 -16.623 -10.787 1.00 66.25 334 CYS A O 1
ATOM 2567 N N . GLU A 1 335 ? 14.912 -18.102 -12.053 1.00 66.38 335 GLU A N 1
ATOM 2568 C CA . GLU A 1 335 ? 13.778 -18.574 -12.834 1.00 66.38 335 GLU A CA 1
ATOM 2569 C C . GLU A 1 335 ? 13.141 -19.755 -12.105 1.00 66.38 335 GLU A C 1
ATOM 2571 O O . GLU A 1 335 ? 13.787 -20.758 -11.807 1.00 66.38 335 GLU A O 1
ATOM 2576 N N . LEU A 1 336 ? 11.844 -19.681 -11.840 1.00 58.16 336 LEU A N 1
ATOM 2577 C CA . LEU A 1 336 ? 11.132 -20.788 -11.215 1.00 58.16 336 LEU A CA 1
ATOM 2578 C C . LEU A 1 336 ? 10.566 -21.719 -12.276 1.00 58.16 336 LEU A C 1
ATOM 2580 O O . LEU A 1 336 ? 9.692 -21.322 -13.037 1.00 58.16 336 LEU A O 1
ATOM 2584 N N . GLN A 1 337 ? 10.994 -22.974 -12.315 1.00 57.34 337 GLN A N 1
ATOM 2585 C CA . GLN A 1 337 ? 10.432 -23.963 -13.236 1.00 57.34 337 GLN A CA 1
ATOM 2586 C C . GLN A 1 337 ? 9.417 -24.859 -12.510 1.00 57.34 337 GLN A C 1
ATOM 2588 O O . GLN A 1 337 ? 9.600 -25.228 -11.355 1.00 57.34 337 GLN A O 1
ATOM 2593 N N . GLU A 1 338 ? 8.301 -25.187 -13.166 1.00 51.78 338 GLU A N 1
ATOM 2594 C CA . GLU A 1 338 ? 7.249 -26.014 -12.560 1.00 51.78 338 GLU A CA 1
ATOM 2595 C C . GLU A 1 338 ? 7.749 -27.434 -12.277 1.00 51.78 338 GLU A C 1
ATOM 2597 O O . GLU A 1 338 ? 8.320 -28.089 -13.151 1.00 51.78 338 GLU A O 1
ATOM 2602 N N . GLY A 1 339 ? 7.546 -27.896 -11.040 1.00 58.12 339 GLY A N 1
ATOM 2603 C CA . GLY A 1 339 ? 7.996 -29.217 -10.596 1.00 58.12 339 GLY A CA 1
ATOM 2604 C C . GLY A 1 339 ? 9.518 -29.391 -10.584 1.00 58.12 339 GLY A C 1
ATOM 2605 O O . GLY A 1 339 ? 9.995 -30.523 -10.532 1.00 58.12 339 GLY A O 1
ATOM 2606 N N . ARG A 1 340 ? 10.282 -28.294 -10.663 1.00 62.31 340 ARG A N 1
ATOM 2607 C CA . ARG A 1 340 ? 11.746 -28.286 -10.657 1.00 62.31 340 ARG A CA 1
ATOM 2608 C C . ARG A 1 340 ? 12.263 -27.280 -9.639 1.00 62.31 340 ARG A C 1
ATOM 2610 O O . ARG A 1 340 ? 11.564 -26.347 -9.253 1.00 62.31 340 ARG A O 1
ATOM 2617 N N . GLU A 1 341 ? 13.505 -27.483 -9.224 1.00 66.00 341 GLU A N 1
ATOM 2618 C CA . GLU A 1 341 ? 14.212 -26.503 -8.407 1.00 66.00 341 GLU A CA 1
ATOM 2619 C C . GLU A 1 341 ? 14.348 -25.167 -9.165 1.00 66.00 341 GLU A C 1
ATOM 2621 O O . GLU A 1 341 ? 14.501 -25.181 -10.394 1.00 66.00 341 GLU A O 1
ATOM 2626 N N . PRO A 1 342 ? 14.297 -24.019 -8.462 1.00 65.12 342 PRO A N 1
ATOM 2627 C CA . PRO A 1 342 ? 14.587 -22.715 -9.048 1.00 65.12 342 PRO A CA 1
ATOM 2628 C C . PRO A 1 342 ? 15.928 -22.739 -9.800 1.00 65.12 342 PRO A C 1
ATOM 2630 O O . PRO A 1 342 ? 16.961 -23.107 -9.241 1.00 65.12 342 PRO A O 1
ATOM 2633 N N . GLN A 1 343 ? 15.928 -22.335 -11.069 1.00 70.94 343 GLN A N 1
ATOM 2634 C CA . GLN A 1 343 ? 17.140 -22.175 -11.861 1.00 70.94 343 GLN A CA 1
ATOM 2635 C C . GLN A 1 343 ? 17.703 -20.773 -11.634 1.00 70.94 343 GLN A C 1
ATOM 2637 O O . GLN A 1 343 ? 17.089 -19.778 -12.003 1.00 70.94 343 GLN A O 1
ATOM 2642 N N . ARG A 1 344 ? 18.906 -20.674 -11.069 1.00 74.38 344 ARG A N 1
ATOM 2643 C CA . ARG A 1 344 ? 19.577 -19.381 -10.893 1.00 74.38 344 ARG A CA 1
ATOM 2644 C C . ARG A 1 344 ? 19.886 -18.731 -12.249 1.00 74.38 344 ARG A C 1
ATOM 2646 O O . ARG A 1 344 ? 20.598 -19.322 -13.060 1.00 74.38 344 ARG A O 1
ATOM 2653 N N . LEU A 1 345 ? 19.388 -17.514 -12.463 1.00 69.62 345 LEU A N 1
ATOM 2654 C CA . LEU A 1 345 ? 19.646 -16.687 -13.649 1.00 69.62 345 LEU A CA 1
ATOM 2655 C C . LEU A 1 345 ? 20.843 -15.759 -13.443 1.00 69.62 345 LEU A C 1
ATOM 2657 O O . LEU A 1 345 ? 21.691 -15.636 -14.324 1.00 69.62 345 LEU A O 1
ATOM 2661 N N . ALA A 1 346 ? 20.925 -15.130 -12.273 1.00 70.62 346 ALA A N 1
ATOM 2662 C CA . ALA A 1 346 ? 22.020 -14.245 -11.903 1.00 70.62 346 ALA A CA 1
ATOM 2663 C C . ALA A 1 346 ? 22.327 -14.365 -10.411 1.00 70.62 346 ALA A C 1
ATOM 2665 O O . ALA A 1 346 ? 21.457 -14.699 -9.609 1.00 70.62 346 ALA A O 1
ATOM 2666 N N . ALA A 1 347 ? 23.574 -14.081 -10.048 1.00 74.12 347 ALA A N 1
ATOM 2667 C CA . ALA A 1 347 ? 23.992 -13.891 -8.669 1.00 74.12 347 ALA A CA 1
ATOM 2668 C C . ALA A 1 347 ? 24.664 -12.525 -8.560 1.00 74.12 347 ALA A C 1
ATOM 2670 O O . ALA A 1 347 ? 25.437 -12.150 -9.443 1.00 74.12 347 ALA A O 1
ATOM 2671 N N . TRP A 1 348 ? 24.376 -11.791 -7.495 1.00 69.69 348 TRP A N 1
ATOM 2672 C CA . TRP A 1 348 ? 24.893 -10.449 -7.275 1.00 69.69 348 TRP A CA 1
ATOM 2673 C C . TRP A 1 348 ? 25.338 -10.273 -5.826 1.00 69.69 348 TRP A C 1
ATOM 2675 O O . TRP A 1 348 ? 24.857 -10.965 -4.937 1.00 69.69 348 TRP A O 1
ATOM 2685 N N . VAL A 1 349 ? 26.280 -9.365 -5.590 1.00 70.50 349 VAL A N 1
ATOM 2686 C CA . VAL A 1 349 ? 26.697 -8.956 -4.251 1.00 70.50 349 VAL A CA 1
ATOM 2687 C C . VAL A 1 349 ? 26.421 -7.467 -4.125 1.00 70.50 349 VAL A C 1
ATOM 2689 O O . VAL A 1 349 ? 27.178 -6.661 -4.669 1.00 70.50 349 VAL A O 1
ATOM 2692 N N . ALA A 1 350 ? 25.348 -7.092 -3.431 1.00 64.75 350 ALA A N 1
ATOM 2693 C CA . ALA A 1 350 ? 25.110 -5.683 -3.148 1.00 64.75 350 ALA A CA 1
ATOM 2694 C C . ALA A 1 350 ? 25.944 -5.270 -1.938 1.00 64.75 350 ALA A C 1
ATOM 2696 O O . ALA A 1 350 ? 25.983 -5.977 -0.930 1.00 64.75 350 ALA A O 1
ATOM 2697 N N . LYS A 1 351 ? 26.624 -4.131 -2.044 1.00 62.53 351 LYS A N 1
ATOM 2698 C CA . LYS A 1 351 ? 27.352 -3.520 -0.931 1.00 62.53 351 LYS A CA 1
ATOM 2699 C C . LYS A 1 351 ? 26.484 -2.421 -0.330 1.00 62.53 351 LYS A C 1
ATOM 2701 O O . LYS A 1 351 ? 26.004 -1.572 -1.073 1.00 62.53 351 LYS A O 1
ATOM 2706 N N . GLY A 1 352 ? 26.332 -2.418 0.990 1.00 58.81 352 GLY A N 1
ATOM 2707 C CA . GLY A 1 352 ? 25.517 -1.435 1.709 1.00 58.81 352 GLY A CA 1
ATOM 2708 C C . GLY A 1 352 ? 24.210 -2.033 2.222 1.00 58.81 352 GLY A C 1
ATOM 2709 O O . GLY A 1 352 ? 24.016 -3.242 2.164 1.00 58.81 352 GLY A O 1
ATOM 2710 N N . HIS A 1 353 ? 23.331 -1.197 2.769 1.00 56.72 353 HIS A N 1
ATOM 2711 C CA . HIS A 1 353 ? 22.090 -1.649 3.397 1.00 56.72 353 HIS A CA 1
ATOM 2712 C C . HIS A 1 353 ? 21.067 -2.124 2.368 1.00 56.72 353 HIS A C 1
ATOM 2714 O O . HIS A 1 353 ? 20.851 -1.479 1.341 1.00 56.72 353 HIS A O 1
ATOM 2720 N N . ILE A 1 354 ? 20.425 -3.254 2.665 1.00 56.12 354 ILE A N 1
ATOM 2721 C CA . ILE A 1 354 ? 19.272 -3.732 1.910 1.00 56.12 354 ILE A CA 1
ATOM 2722 C C . ILE A 1 354 ? 18.037 -3.312 2.665 1.00 56.12 354 ILE A C 1
ATOM 2724 O O . ILE A 1 354 ? 17.666 -3.935 3.655 1.00 56.12 354 ILE A O 1
ATOM 2728 N N . ASN A 1 355 ? 17.385 -2.276 2.163 1.00 54.59 355 ASN A N 1
ATOM 2729 C CA . ASN A 1 355 ? 16.136 -1.838 2.752 1.00 54.59 355 ASN A CA 1
ATOM 2730 C C . ASN A 1 355 ? 15.042 -2.871 2.444 1.00 54.59 355 ASN A C 1
ATOM 2732 O O . ASN A 1 355 ? 14.896 -3.329 1.305 1.00 54.59 355 ASN A O 1
ATOM 2736 N N . HIS A 1 356 ? 14.318 -3.254 3.493 1.00 48.69 356 HIS A N 1
ATOM 2737 C CA . HIS A 1 356 ? 13.294 -4.294 3.527 1.00 48.69 356 HIS A CA 1
ATOM 2738 C C . HIS A 1 356 ? 12.358 -4.274 2.301 1.00 48.69 356 HIS A C 1
ATOM 2740 O O . HIS A 1 356 ? 11.868 -3.218 1.909 1.00 48.69 356 HIS A O 1
ATOM 2746 N N . SER A 1 357 ? 12.134 -5.459 1.708 1.00 44.28 357 SER A N 1
ATOM 2747 C CA . SER A 1 357 ? 11.027 -5.867 0.805 1.00 44.28 357 SER A CA 1
ATOM 2748 C C . SER A 1 357 ? 10.707 -5.047 -0.461 1.00 44.28 357 SER A C 1
ATOM 2750 O O . SER A 1 357 ? 9.870 -5.475 -1.252 1.00 44.28 357 SER A O 1
ATOM 2752 N N . CYS A 1 358 ? 11.369 -3.918 -0.709 1.00 47.34 358 CYS A N 1
ATOM 2753 C CA . CYS A 1 358 ? 10.921 -2.909 -1.677 1.00 47.34 358 CYS A CA 1
ATOM 2754 C C . CYS A 1 358 ? 11.766 -2.840 -2.958 1.00 47.34 358 CYS A C 1
ATOM 2756 O O . CYS A 1 358 ? 11.790 -1.817 -3.646 1.00 47.34 358 CYS A O 1
ATOM 2758 N N . GLN A 1 359 ? 12.472 -3.919 -3.287 1.00 59.44 359 GLN A N 1
ATOM 2759 C CA . GLN A 1 359 ? 13.214 -4.029 -4.536 1.00 59.44 359 GLN A CA 1
ATOM 2760 C C . GLN A 1 359 ? 12.241 -4.291 -5.681 1.00 59.44 359 GLN A C 1
ATOM 2762 O O . GLN A 1 359 ? 11.654 -5.365 -5.802 1.00 59.44 359 GLN A O 1
ATOM 2767 N N . SER A 1 360 ? 12.066 -3.298 -6.546 1.00 62.28 360 SER A N 1
ATOM 2768 C CA . SER A 1 360 ? 11.338 -3.518 -7.789 1.00 62.28 360 SER A CA 1
ATOM 2769 C C . SER A 1 360 ? 12.294 -4.096 -8.815 1.00 62.28 360 SER A C 1
ATOM 2771 O O . SER A 1 360 ? 13.244 -3.435 -9.233 1.00 62.28 360 SER A O 1
ATOM 2773 N N . LEU A 1 361 ? 12.042 -5.345 -9.193 1.00 61.88 361 LEU A N 1
ATOM 2774 C CA . LEU A 1 361 ? 12.738 -6.032 -10.268 1.00 61.88 361 LEU A CA 1
ATOM 2775 C C . LEU A 1 361 ? 11.947 -5.841 -11.558 1.00 61.88 361 LEU A C 1
ATOM 2777 O O . LEU A 1 361 ? 10.876 -6.425 -11.679 1.00 61.88 361 LEU A O 1
ATOM 2781 N N . GLY A 1 362 ? 12.469 -5.037 -12.481 1.00 63.16 362 GLY A N 1
ATOM 2782 C CA . GLY A 1 362 ? 12.118 -4.892 -13.898 1.00 63.16 362 GLY A CA 1
ATOM 2783 C C . GLY A 1 362 ? 12.509 -6.109 -14.742 1.00 63.16 362 GLY A C 1
ATOM 2784 O O . GLY A 1 362 ? 12.987 -7.108 -14.214 1.00 63.16 362 GLY A O 1
ATOM 2785 N N . ASP A 1 363 ? 12.345 -6.011 -16.059 1.00 62.66 363 ASP A N 1
ATOM 2786 C CA . ASP A 1 363 ? 12.728 -7.077 -16.998 1.00 62.66 363 ASP A CA 1
ATOM 2787 C C . ASP A 1 363 ? 14.246 -7.319 -16.965 1.00 62.66 363 ASP A C 1
ATOM 2789 O O . ASP A 1 363 ? 14.698 -8.448 -16.800 1.00 62.66 363 ASP A O 1
ATOM 2793 N N . ARG A 1 364 ? 15.045 -6.246 -17.004 1.00 73.12 364 ARG A N 1
ATOM 2794 C CA . ARG A 1 364 ? 16.508 -6.288 -16.783 1.00 73.12 364 ARG A CA 1
ATOM 2795 C C . ARG A 1 364 ? 17.010 -5.397 -15.663 1.00 73.12 364 ARG A C 1
ATOM 2797 O O . ARG A 1 364 ? 18.192 -5.417 -15.344 1.00 73.12 364 ARG A O 1
ATOM 2804 N N . LEU A 1 365 ? 16.127 -4.600 -15.081 1.00 77.50 365 LEU A N 1
ATOM 2805 C CA . LEU A 1 365 ? 16.513 -3.518 -14.191 1.00 77.50 365 LEU A CA 1
ATOM 2806 C C . LEU A 1 365 ? 16.084 -3.796 -12.755 1.00 77.50 365 LEU A C 1
ATOM 2808 O O . LEU A 1 365 ? 15.113 -4.503 -12.516 1.00 77.50 365 LEU A O 1
ATOM 2812 N N . LEU A 1 366 ? 16.793 -3.223 -11.799 1.00 78.31 366 LEU A N 1
ATOM 2813 C CA . LEU A 1 366 ? 16.507 -3.295 -10.376 1.00 78.31 366 LEU A CA 1
ATOM 2814 C C . LEU A 1 366 ? 16.616 -1.887 -9.799 1.00 78.31 366 LEU A C 1
ATOM 2816 O O . LEU A 1 366 ? 17.603 -1.199 -10.061 1.00 78.31 366 LEU A O 1
ATOM 2820 N N . LEU A 1 367 ? 15.622 -1.463 -9.019 1.00 79.62 367 LEU A N 1
ATOM 2821 C CA . LEU A 1 367 ? 15.755 -0.273 -8.177 1.00 79.62 367 LEU A CA 1
ATOM 2822 C C . LEU A 1 367 ? 16.332 -0.672 -6.819 1.00 79.62 367 LEU A C 1
ATOM 2824 O O . LEU A 1 367 ? 15.780 -1.526 -6.124 1.00 79.62 367 LEU A O 1
ATOM 2828 N N . PHE A 1 368 ? 17.441 -0.037 -6.458 1.00 78.62 368 PHE A N 1
ATOM 2829 C CA . PHE A 1 368 ? 18.214 -0.298 -5.253 1.00 78.62 368 PHE A CA 1
ATOM 2830 C C . PHE A 1 368 ? 18.540 1.005 -4.524 1.00 78.62 368 PHE A C 1
ATOM 2832 O O . PHE A 1 368 ? 18.455 2.093 -5.088 1.00 78.62 368 PHE A O 1
ATOM 2839 N N . SER A 1 369 ? 18.892 0.922 -3.252 1.00 76.25 369 SER A N 1
ATOM 2840 C CA . SER A 1 369 ? 19.304 2.085 -2.472 1.00 76.25 369 SER A CA 1
ATOM 2841 C C . SER A 1 369 ? 20.722 2.550 -2.831 1.00 76.25 369 SER A C 1
ATOM 2843 O O . SER A 1 369 ? 21.551 1.769 -3.290 1.00 76.25 369 SER A O 1
ATOM 2845 N N . GLY A 1 370 ? 21.007 3.844 -2.660 1.00 76.44 370 GLY A N 1
ATOM 2846 C CA . GLY A 1 370 ? 22.359 4.385 -2.821 1.00 76.44 370 GLY A CA 1
ATOM 2847 C C . GLY A 1 370 ? 23.350 3.887 -1.763 1.00 76.44 370 GLY A C 1
ATOM 2848 O O . GLY A 1 370 ? 22.966 3.330 -0.738 1.00 76.44 370 GLY A O 1
ATOM 2849 N N . GLU A 1 371 ? 24.641 4.151 -1.979 1.00 74.00 371 GLU A N 1
ATOM 2850 C CA . GLU A 1 371 ? 25.731 3.736 -1.071 1.00 74.00 371 GLU A CA 1
ATOM 2851 C C . GLU A 1 371 ? 25.619 4.338 0.339 1.00 74.00 371 GLU A C 1
ATOM 2853 O O . GLU A 1 371 ? 26.144 3.780 1.298 1.00 74.00 371 GLU A O 1
ATOM 2858 N N . HIS A 1 372 ? 24.925 5.469 0.466 1.00 72.44 372 HIS A N 1
ATOM 2859 C CA . HIS A 1 372 ? 24.734 6.192 1.723 1.00 72.44 372 HIS A CA 1
ATOM 2860 C C . HIS A 1 372 ? 23.417 5.861 2.430 1.00 72.44 372 HIS A C 1
ATOM 2862 O O . HIS A 1 372 ? 23.043 6.551 3.376 1.00 72.44 372 HIS A O 1
ATOM 2868 N N . ALA A 1 373 ? 22.698 4.840 1.962 1.00 70.56 373 ALA A N 1
ATOM 2869 C CA . ALA A 1 373 ? 21.512 4.331 2.632 1.00 70.56 373 ALA A CA 1
ATOM 2870 C C . ALA A 1 373 ? 21.822 3.948 4.087 1.00 70.56 373 ALA A C 1
ATOM 2872 O O . ALA A 1 373 ? 22.859 3.344 4.351 1.00 70.56 373 ALA A O 1
ATOM 2873 N N . GLY A 1 374 ? 20.940 4.318 5.017 1.00 62.97 374 GLY A N 1
ATOM 2874 C CA . GLY A 1 374 ? 21.009 3.875 6.415 1.00 62.97 374 GLY A CA 1
ATOM 2875 C C . GLY A 1 374 ? 20.400 2.484 6.597 1.00 62.97 374 GLY A C 1
ATOM 2876 O O . GLY A 1 374 ? 19.944 1.897 5.617 1.00 62.97 374 GLY A O 1
ATOM 2877 N N . GLU A 1 375 ? 20.350 1.993 7.843 1.00 57.19 375 GLU A N 1
ATOM 2878 C CA . GLU A 1 375 ? 19.837 0.651 8.188 1.00 57.19 375 GLU A CA 1
ATOM 2879 C C . GLU A 1 375 ? 18.492 0.325 7.557 1.00 57.19 375 GLU A C 1
ATOM 2881 O O . GLU A 1 375 ? 18.332 -0.780 7.045 1.00 57.19 375 GLU A O 1
ATOM 2886 N N . ASP A 1 376 ? 17.626 1.330 7.452 1.00 57.03 376 ASP A N 1
ATOM 2887 C CA . ASP A 1 376 ? 16.275 1.164 6.942 1.00 57.03 376 ASP A CA 1
ATOM 2888 C C . ASP A 1 376 ? 15.870 2.272 5.969 1.00 57.03 376 ASP A C 1
ATOM 2890 O O . ASP A 1 376 ? 14.679 2.535 5.813 1.00 57.03 376 ASP A O 1
ATOM 2894 N N . ALA A 1 377 ? 16.808 2.991 5.333 1.00 61.50 377 ALA A N 1
ATOM 2895 C CA . ALA A 1 377 ? 16.463 4.199 4.578 1.00 61.50 377 ALA A CA 1
ATOM 2896 C C . ALA A 1 377 ? 17.118 4.348 3.204 1.00 61.50 377 ALA A C 1
ATOM 2898 O O . ALA A 1 377 ? 18.332 4.246 3.053 1.00 61.50 377 ALA A O 1
ATOM 2899 N N . PHE A 1 378 ? 16.311 4.698 2.193 1.00 70.50 378 PHE A N 1
ATOM 2900 C CA . PHE A 1 378 ? 16.832 5.339 0.984 1.00 70.50 378 PHE A CA 1
ATOM 2901 C C . PHE A 1 378 ? 17.336 6.729 1.371 1.00 70.50 378 PHE A C 1
ATOM 2903 O O . PHE A 1 378 ? 16.576 7.550 1.892 1.00 70.50 378 PHE A O 1
ATOM 2910 N N . TYR A 1 379 ? 18.619 6.977 1.128 1.00 72.06 379 TYR A N 1
ATOM 2911 C CA . TYR A 1 379 ? 19.269 8.240 1.437 1.00 72.06 379 TYR A CA 1
ATOM 2912 C C . TYR A 1 379 ? 19.960 8.769 0.191 1.00 72.06 379 TYR A C 1
ATOM 2914 O O . TYR A 1 379 ? 20.629 8.002 -0.501 1.00 72.06 379 TYR A O 1
ATOM 2922 N N . GLN A 1 380 ? 19.792 10.069 -0.069 1.00 77.38 380 GLN A N 1
ATOM 2923 C CA . GLN A 1 380 ? 20.331 10.832 -1.205 1.00 77.38 380 GLN A CA 1
ATOM 2924 C C . GLN A 1 380 ? 19.911 10.369 -2.601 1.00 77.38 380 GLN A C 1
ATOM 2926 O O . GLN A 1 380 ? 19.583 11.216 -3.425 1.00 77.38 380 GLN A O 1
ATOM 2931 N N . CYS A 1 381 ? 19.936 9.072 -2.901 1.00 84.62 381 CYS A N 1
ATOM 2932 C CA . CYS A 1 381 ? 19.624 8.548 -4.217 1.00 84.62 381 CYS A CA 1
ATOM 2933 C C . CYS A 1 381 ? 19.060 7.117 -4.202 1.00 84.62 381 CYS A C 1
ATOM 2935 O O . CYS A 1 381 ? 19.238 6.335 -3.264 1.00 84.62 381 CYS A O 1
ATOM 2937 N N . ILE A 1 382 ? 18.381 6.791 -5.300 1.00 85.56 382 ILE A N 1
ATOM 2938 C CA . ILE A 1 382 ? 18.001 5.443 -5.724 1.00 85.56 382 ILE A CA 1
ATOM 2939 C C . ILE A 1 382 ? 18.896 5.084 -6.914 1.00 85.56 382 ILE A C 1
ATOM 2941 O O . ILE A 1 382 ? 19.118 5.899 -7.809 1.00 85.56 382 ILE A O 1
ATOM 2945 N N . GLN A 1 383 ? 19.412 3.866 -6.945 1.00 86.31 383 GLN A N 1
ATOM 2946 C CA . GLN A 1 383 ? 20.197 3.332 -8.047 1.00 86.31 383 GLN A CA 1
ATOM 2947 C C . GLN A 1 383 ? 19.320 2.436 -8.915 1.00 86.31 383 GLN A C 1
ATOM 2949 O O . GLN A 1 383 ? 18.652 1.534 -8.420 1.00 86.31 383 GLN A O 1
ATOM 2954 N N . LEU A 1 384 ? 19.343 2.669 -10.221 1.00 87.44 384 LEU A N 1
ATOM 2955 C CA . LEU A 1 384 ? 18.797 1.760 -11.217 1.00 87.44 384 LEU A CA 1
ATOM 2956 C C . LEU A 1 384 ? 19.952 0.929 -11.773 1.00 87.44 384 LEU A C 1
ATOM 2958 O O . LEU A 1 384 ? 20.901 1.481 -12.333 1.00 87.44 384 LEU A O 1
ATOM 2962 N N . ILE A 1 385 ? 19.883 -0.385 -11.609 1.00 84.38 385 ILE A N 1
ATOM 2963 C CA . ILE A 1 385 ? 20.968 -1.321 -11.924 1.00 84.38 385 ILE A CA 1
ATOM 2964 C C . ILE A 1 385 ? 20.458 -2.351 -12.927 1.00 84.38 385 ILE A C 1
ATOM 2966 O O . ILE A 1 385 ? 19.334 -2.818 -12.787 1.00 84.38 385 ILE A O 1
ATOM 2970 N N . ASP A 1 386 ? 21.263 -2.725 -13.922 1.00 82.81 386 ASP A N 1
ATOM 2971 C CA . ASP A 1 386 ? 20.991 -3.918 -14.729 1.00 82.81 386 ASP A CA 1
ATOM 2972 C C . ASP A 1 386 ? 21.441 -5.138 -13.922 1.00 82.81 386 ASP A C 1
ATOM 2974 O O . ASP A 1 386 ? 22.625 -5.294 -13.637 1.00 82.81 386 ASP A O 1
ATOM 2978 N N . TRP A 1 387 ? 20.507 -5.986 -13.492 1.00 76.88 387 TRP A N 1
ATOM 2979 C CA . TRP A 1 387 ? 20.832 -7.097 -12.591 1.00 76.88 387 TRP A CA 1
ATOM 2980 C C . TRP A 1 387 ? 21.632 -8.212 -13.281 1.00 76.88 387 TRP A C 1
ATOM 2982 O O . TRP A 1 387 ? 22.271 -9.017 -12.601 1.00 76.88 387 TRP A O 1
ATOM 2992 N N . GLN A 1 388 ? 21.621 -8.270 -14.616 1.00 74.50 388 GLN A N 1
ATOM 2993 C CA . GLN A 1 388 ? 22.357 -9.266 -15.387 1.00 74.50 388 GLN A CA 1
ATOM 2994 C C . GLN A 1 388 ? 23.824 -8.859 -15.548 1.00 74.50 388 GLN A C 1
ATOM 2996 O O . GLN A 1 388 ? 24.713 -9.697 -15.395 1.00 74.50 388 GLN A O 1
ATOM 3001 N N . THR A 1 389 ? 24.084 -7.584 -15.855 1.00 81.81 389 THR A N 1
ATOM 3002 C CA . THR A 1 389 ? 25.453 -7.057 -16.014 1.00 81.81 389 THR A CA 1
ATOM 3003 C C . THR A 1 389 ? 26.034 -6.489 -14.722 1.00 81.81 389 THR A C 1
ATOM 3005 O O . THR A 1 389 ? 27.244 -6.300 -14.633 1.00 81.81 389 THR A O 1
ATOM 3008 N N . GLN A 1 390 ? 25.189 -6.249 -13.716 1.00 78.50 390 GLN A N 1
ATOM 3009 C CA . GLN A 1 390 ? 25.493 -5.540 -12.466 1.00 78.50 390 GLN A CA 1
ATOM 3010 C C . GLN A 1 390 ? 25.939 -4.086 -12.678 1.00 78.50 390 GLN A C 1
ATOM 3012 O O . GLN A 1 390 ? 26.503 -3.459 -11.780 1.00 78.50 390 GLN A O 1
ATOM 3017 N N . GLU A 1 391 ? 25.698 -3.529 -13.864 1.00 86.62 391 GLU A N 1
ATOM 3018 C CA . GLU A 1 391 ? 26.071 -2.156 -14.171 1.00 86.62 391 GLU A CA 1
ATOM 3019 C C . GLU A 1 391 ? 25.046 -1.187 -13.583 1.00 86.62 391 GLU A C 1
ATOM 3021 O O . GLU A 1 391 ? 23.836 -1.324 -13.790 1.00 86.62 391 GLU A O 1
ATOM 3026 N N . LYS A 1 392 ? 25.533 -0.160 -12.876 1.00 89.50 392 LYS A N 1
ATOM 3027 C CA . LYS A 1 392 ? 24.706 0.984 -12.489 1.00 89.50 392 LYS A CA 1
ATOM 3028 C C . LYS A 1 392 ? 24.321 1.746 -13.753 1.00 89.50 392 LYS A C 1
ATOM 3030 O O . LYS A 1 392 ? 25.156 2.407 -14.365 1.00 89.50 392 LYS A O 1
ATOM 3035 N N . ILE A 1 393 ? 23.050 1.658 -14.119 1.00 91.56 393 ILE A N 1
ATOM 3036 C CA . ILE A 1 393 ? 22.487 2.306 -15.300 1.00 91.56 393 ILE A CA 1
ATOM 3037 C C . ILE A 1 393 ? 22.233 3.782 -15.027 1.00 91.56 393 ILE A C 1
ATOM 3039 O O . ILE A 1 393 ? 22.532 4.632 -15.864 1.00 91.56 393 ILE A O 1
ATOM 3043 N N . ARG A 1 394 ? 21.675 4.093 -13.854 1.00 91.38 394 ARG A N 1
ATOM 3044 C CA . ARG A 1 394 ? 21.334 5.462 -13.474 1.00 91.38 394 ARG A CA 1
ATOM 3045 C C . ARG A 1 394 ? 21.337 5.635 -11.966 1.00 91.38 394 ARG A C 1
ATOM 3047 O O . ARG A 1 394 ? 21.010 4.718 -11.221 1.00 91.38 394 ARG A O 1
ATOM 3054 N N . GLU A 1 395 ? 21.658 6.843 -11.534 1.00 90.69 395 GLU A N 1
ATOM 3055 C CA . GLU A 1 395 ? 21.435 7.310 -10.173 1.00 90.69 395 GLU A CA 1
ATOM 3056 C C . GLU A 1 395 ? 20.336 8.377 -10.184 1.00 90.69 395 GLU A C 1
ATOM 3058 O O . GLU A 1 395 ? 20.357 9.294 -11.007 1.00 90.69 395 GLU A O 1
ATOM 3063 N N . ILE A 1 396 ? 19.339 8.212 -9.322 1.00 88.69 396 ILE A N 1
ATOM 3064 C CA . ILE A 1 396 ? 18.150 9.058 -9.235 1.00 88.69 396 ILE A CA 1
ATOM 3065 C C . ILE A 1 396 ? 18.203 9.779 -7.889 1.00 88.69 396 ILE A C 1
ATOM 3067 O O . ILE A 1 396 ? 18.066 9.113 -6.862 1.00 88.69 396 ILE A O 1
ATOM 3071 N N . PRO A 1 397 ? 18.413 11.104 -7.858 1.00 87.81 397 PRO A N 1
ATOM 3072 C CA . PRO A 1 397 ? 18.467 11.840 -6.605 1.00 87.81 397 PRO A CA 1
ATOM 3073 C C . PRO A 1 397 ? 17.096 11.851 -5.920 1.00 87.81 397 PRO A C 1
ATOM 3075 O O . PRO A 1 397 ? 16.055 11.981 -6.566 1.00 87.81 397 PRO A O 1
ATOM 3078 N N . LEU A 1 398 ? 17.119 11.716 -4.599 1.00 82.62 398 LEU A N 1
ATOM 3079 C CA . LEU A 1 398 ? 15.978 11.885 -3.713 1.00 82.62 398 LEU A CA 1
ATOM 3080 C C . LEU A 1 398 ? 15.871 13.369 -3.363 1.00 82.62 398 LEU A C 1
ATOM 3082 O O . LEU A 1 398 ? 16.743 13.914 -2.691 1.00 82.62 398 LEU A O 1
ATOM 3086 N N . GLU A 1 399 ? 14.809 14.026 -3.824 1.00 79.81 399 GLU A N 1
ATOM 3087 C CA . GLU A 1 399 ? 14.595 15.471 -3.636 1.00 79.81 399 GLU A CA 1
ATOM 3088 C C . GLU A 1 399 ? 13.787 15.793 -2.365 1.00 79.81 399 GLU A C 1
ATOM 3090 O O . GLU A 1 399 ? 12.969 16.711 -2.344 1.00 79.81 399 GLU A O 1
ATOM 3095 N N . TYR A 1 400 ? 13.982 15.027 -1.292 1.00 72.38 400 TYR A N 1
ATOM 3096 C CA . TYR A 1 400 ? 13.389 15.320 0.013 1.00 72.38 400 TYR A CA 1
ATOM 3097 C C . TYR A 1 400 ? 14.480 15.536 1.057 1.00 72.38 400 TYR A C 1
ATOM 3099 O O . TYR A 1 400 ? 15.508 14.861 1.046 1.00 72.38 400 TYR A O 1
ATOM 3107 N N . GLU A 1 401 ? 14.260 16.491 1.962 1.00 62.81 401 GLU A N 1
ATOM 3108 C CA . GLU A 1 401 ? 15.182 16.748 3.064 1.00 62.81 401 GLU A CA 1
ATOM 3109 C C . GLU A 1 401 ? 15.072 15.609 4.085 1.00 62.81 401 GLU A C 1
ATOM 3111 O O . GLU A 1 401 ? 13.995 15.395 4.650 1.00 62.81 401 GLU A O 1
ATOM 3116 N N . PRO A 1 402 ? 16.152 14.855 4.340 1.00 54.75 402 PRO A N 1
ATOM 3117 C CA . PRO A 1 402 ? 16.133 13.836 5.370 1.00 54.75 402 PRO A CA 1
ATOM 3118 C C . PRO A 1 402 ? 16.151 14.519 6.742 1.00 54.75 402 PRO A C 1
ATOM 3120 O O . PRO A 1 402 ? 17.205 14.849 7.281 1.00 54.75 402 PRO A O 1
ATOM 3123 N N . GLY A 1 403 ? 14.973 14.748 7.321 1.00 55.19 403 GLY A N 1
ATOM 3124 C CA . GLY A 1 403 ? 14.855 14.927 8.767 1.00 55.19 403 GLY A CA 1
ATOM 3125 C C . GLY A 1 403 ? 15.211 13.605 9.439 1.00 55.19 403 GLY A C 1
ATOM 3126 O O . GLY A 1 403 ? 14.765 12.576 8.953 1.00 55.19 403 GLY A O 1
ATOM 3127 N N . TYR A 1 404 ? 16.045 13.637 10.483 1.00 49.50 404 TYR A N 1
ATOM 3128 C CA . TYR A 1 404 ? 16.532 12.498 11.281 1.00 49.50 404 TYR A CA 1
ATOM 3129 C C . TYR A 1 404 ? 15.666 11.224 11.133 1.00 49.50 404 TYR A C 1
ATOM 3131 O O . TYR A 1 404 ? 14.625 11.080 11.773 1.00 49.50 404 TYR A O 1
ATOM 3139 N N . ILE A 1 405 ? 16.058 10.334 10.210 1.00 52.62 405 ILE A N 1
ATOM 3140 C CA . ILE A 1 405 ? 15.317 9.109 9.878 1.00 52.62 405 ILE A CA 1
ATOM 3141 C C . ILE A 1 405 ? 15.833 7.992 10.787 1.00 52.62 405 ILE A C 1
ATOM 3143 O O . ILE A 1 405 ? 16.558 7.110 10.346 1.00 52.62 405 ILE A O 1
ATOM 3147 N N . GLU A 1 406 ? 15.500 8.061 12.073 1.00 47.91 406 GLU A N 1
ATOM 3148 C CA . GLU A 1 406 ? 15.756 6.963 13.023 1.00 47.91 406 GLU A CA 1
ATOM 3149 C C . GLU A 1 406 ? 14.648 5.895 13.020 1.00 47.91 406 GLU A C 1
ATOM 3151 O O . GLU A 1 406 ? 14.668 4.982 13.838 1.00 47.91 406 GLU A O 1
ATOM 3156 N N . CYS A 1 407 ? 13.688 5.965 12.090 1.00 50.28 407 CYS A N 1
ATOM 3157 C CA . CYS A 1 407 ? 12.543 5.057 12.068 1.00 50.28 407 CYS A CA 1
ATOM 3158 C C . CYS A 1 407 ? 12.305 4.449 10.678 1.00 50.28 407 CYS A C 1
ATOM 3160 O O . CYS A 1 407 ? 12.482 5.106 9.649 1.00 50.28 407 CYS A O 1
ATOM 3162 N N . GLU A 1 408 ? 11.852 3.195 10.674 1.00 63.16 408 GLU A N 1
ATOM 3163 C CA . GLU A 1 408 ? 11.446 2.365 9.534 1.00 63.16 408 GLU A CA 1
ATOM 3164 C C . GLU A 1 408 ? 10.242 2.962 8.773 1.00 63.16 408 GLU A C 1
ATOM 3166 O O . GLU A 1 408 ? 9.129 2.438 8.804 1.00 63.16 408 GLU A O 1
ATOM 3171 N N . TRP A 1 409 ? 10.414 4.092 8.083 1.00 71.06 409 TRP A N 1
ATOM 3172 C CA . TRP A 1 409 ? 9.299 4.672 7.333 1.00 71.06 409 TRP A CA 1
ATOM 3173 C C . TRP A 1 409 ? 8.842 3.751 6.196 1.00 71.06 409 TRP A C 1
ATOM 3175 O O . TRP A 1 409 ? 9.695 3.215 5.470 1.00 71.06 409 TRP A O 1
ATOM 3185 N N . PRO A 1 410 ? 7.523 3.624 5.968 1.00 76.69 410 PRO A N 1
ATOM 3186 C CA . PRO A 1 410 ? 7.006 2.924 4.806 1.00 76.69 410 PRO A CA 1
ATOM 3187 C C . PRO A 1 410 ? 7.441 3.569 3.489 1.00 76.69 410 PRO A C 1
ATOM 3189 O O . PRO A 1 410 ? 7.428 4.792 3.312 1.00 76.69 410 PRO A O 1
ATOM 3192 N N . ARG A 1 411 ? 7.813 2.714 2.541 1.00 80.38 411 ARG A N 1
ATOM 3193 C CA . ARG A 1 411 ? 8.266 3.078 1.198 1.00 80.38 411 ARG A CA 1
ATOM 3194 C C . ARG A 1 411 ? 8.055 1.908 0.248 1.00 80.38 411 ARG A C 1
ATOM 3196 O O . ARG A 1 411 ? 7.842 0.791 0.707 1.00 80.38 411 ARG A O 1
ATOM 3203 N N . GLY A 1 412 ? 8.129 2.143 -1.055 1.00 78.69 412 GLY A N 1
ATOM 3204 C CA . GLY A 1 412 ? 7.982 1.075 -2.043 1.00 78.69 412 GLY A CA 1
ATOM 3205 C C . GLY A 1 412 ? 7.687 1.579 -3.447 1.00 78.69 412 GLY A C 1
ATOM 3206 O O . GLY A 1 412 ? 7.648 2.780 -3.694 1.00 78.69 412 GLY A O 1
ATOM 3207 N N . ILE A 1 413 ? 7.473 0.650 -4.381 1.00 79.06 413 ILE A N 1
ATOM 3208 C CA . ILE A 1 413 ? 6.982 0.956 -5.730 1.00 79.06 413 ILE A CA 1
ATOM 3209 C C . ILE A 1 413 ? 5.502 0.599 -5.811 1.00 79.06 413 ILE A C 1
ATOM 3211 O O . ILE A 1 413 ? 5.128 -0.551 -5.572 1.00 79.06 413 ILE A O 1
ATOM 3215 N N . LEU A 1 414 ? 4.678 1.567 -6.204 1.00 78.69 414 LEU A N 1
ATOM 3216 C CA . LEU A 1 414 ? 3.261 1.351 -6.455 1.00 78.69 414 LEU A CA 1
ATOM 3217 C C . LEU A 1 414 ? 3.048 0.461 -7.668 1.00 78.69 414 LEU A C 1
ATOM 3219 O O . LEU A 1 414 ? 3.705 0.586 -8.707 1.00 78.69 414 LEU A O 1
ATOM 3223 N N . SER A 1 415 ? 2.075 -0.434 -7.547 1.00 64.88 415 SER A N 1
ATOM 3224 C CA . SER A 1 415 ? 1.731 -1.332 -8.629 1.00 64.88 415 SER A CA 1
ATOM 3225 C C . SER A 1 415 ? 0.691 -0.749 -9.549 1.00 64.88 415 SER A C 1
ATOM 3227 O O . SER A 1 415 ? -0.485 -1.081 -9.465 1.00 64.88 415 SER A O 1
ATOM 3229 N N . GLY A 1 416 ? 1.120 0.101 -10.460 1.00 66.25 416 GLY A N 1
ATOM 3230 C CA . GLY A 1 416 ? 0.268 0.458 -11.571 1.00 66.25 416 GLY A CA 1
ATOM 3231 C C . GLY A 1 416 ? 1.001 1.115 -12.713 1.00 66.25 416 GLY A C 1
ATOM 3232 O O . GLY A 1 416 ? 2.099 0.702 -13.087 1.00 66.25 416 GLY A O 1
ATOM 3233 N N . SER A 1 417 ? 0.319 2.079 -13.315 1.00 64.75 417 SER A N 1
ATOM 3234 C CA . SER A 1 417 ? 0.579 2.651 -14.641 1.00 64.75 417 SER A CA 1
ATOM 3235 C C . SER A 1 417 ? 1.909 3.364 -14.751 1.00 64.75 417 SER A C 1
ATOM 3237 O O . SER A 1 417 ? 2.404 3.556 -15.853 1.00 64.75 417 SER A O 1
ATOM 3239 N N . THR A 1 418 ? 2.431 3.822 -13.623 1.00 64.06 418 THR A N 1
ATOM 3240 C CA . THR A 1 418 ? 3.527 4.784 -13.569 1.00 64.06 418 THR A CA 1
ATOM 3241 C C . THR A 1 418 ? 4.765 4.209 -12.887 1.00 64.06 418 THR A C 1
ATOM 3243 O O . THR A 1 418 ? 5.823 4.827 -12.933 1.00 64.06 418 THR A O 1
ATOM 3246 N N . GLN A 1 419 ? 4.651 3.029 -12.253 1.00 74.94 419 GLN A N 1
ATOM 3247 C CA . GLN A 1 419 ? 5.670 2.477 -11.350 1.00 74.94 419 GLN A CA 1
ATOM 3248 C C . GLN A 1 419 ? 6.218 3.526 -10.379 1.00 74.94 419 GLN A C 1
ATOM 3250 O O . GLN A 1 419 ? 7.425 3.634 -10.201 1.00 74.94 419 GLN A O 1
ATOM 3255 N N . THR A 1 420 ? 5.341 4.319 -9.775 1.00 84.25 420 THR A N 1
ATOM 3256 C CA . THR A 1 420 ? 5.743 5.411 -8.891 1.00 84.25 420 THR A CA 1
ATOM 3257 C C . THR A 1 420 ? 6.425 4.876 -7.631 1.00 84.25 420 THR A C 1
ATOM 3259 O O . THR A 1 420 ? 5.853 4.055 -6.912 1.00 84.25 420 THR A O 1
ATOM 3262 N N . PHE A 1 421 ? 7.631 5.366 -7.333 1.00 86.94 421 PHE A N 1
ATOM 3263 C CA . PHE A 1 421 ? 8.249 5.168 -6.022 1.00 86.94 421 PHE A CA 1
ATOM 3264 C C . PHE A 1 421 ? 7.585 6.087 -5.015 1.00 86.94 421 PHE A C 1
ATOM 3266 O O . PHE A 1 421 ? 7.400 7.267 -5.298 1.00 86.94 421 PHE A O 1
ATOM 3273 N N . PHE A 1 422 ? 7.267 5.566 -3.838 1.00 87.75 422 PHE A N 1
ATOM 3274 C CA . PHE A 1 422 ? 6.780 6.361 -2.728 1.00 87.75 422 PHE A CA 1
ATOM 3275 C C . PHE A 1 422 ? 7.645 6.166 -1.486 1.00 87.75 422 PHE A C 1
ATOM 3277 O O . PHE A 1 422 ? 8.222 5.103 -1.256 1.00 87.75 422 PHE A O 1
ATOM 3284 N N . THR A 1 423 ? 7.675 7.196 -0.652 1.00 86.44 423 THR A N 1
ATOM 3285 C CA . THR A 1 423 ? 8.139 7.135 0.735 1.00 86.44 423 THR A CA 1
ATOM 3286 C C . THR A 1 423 ? 7.315 8.118 1.550 1.00 86.44 423 THR A C 1
ATOM 3288 O O . THR A 1 423 ? 6.851 9.126 1.012 1.00 86.44 423 THR A O 1
ATOM 3291 N N . CYS A 1 424 ? 7.137 7.866 2.840 1.00 85.31 424 CYS A N 1
ATOM 3292 C CA . CYS A 1 424 ? 6.546 8.854 3.735 1.00 85.31 424 CYS A CA 1
ATOM 3293 C C . CYS A 1 424 ? 7.480 9.213 4.890 1.00 85.31 424 CYS A C 1
ATOM 3295 O O . CYS A 1 424 ? 8.441 8.502 5.163 1.00 85.31 424 CYS A O 1
ATOM 3297 N N . HIS A 1 425 ? 7.235 10.358 5.519 1.00 80.75 425 HIS A N 1
ATOM 3298 C CA . HIS A 1 425 ? 7.863 10.756 6.777 1.00 80.75 425 HIS A CA 1
ATOM 3299 C C . HIS A 1 425 ? 6.943 11.696 7.559 1.00 80.75 425 HIS A C 1
ATOM 3301 O O . HIS A 1 425 ? 6.033 12.298 6.988 1.00 80.75 425 HIS A O 1
ATOM 3307 N N . MET A 1 426 ? 7.155 11.844 8.865 1.00 78.50 426 MET A N 1
ATOM 3308 C CA . MET A 1 426 ? 6.465 12.866 9.656 1.00 78.50 426 MET A CA 1
ATOM 3309 C C . MET A 1 426 ? 7.238 14.174 9.658 1.00 78.50 426 MET A C 1
ATOM 3311 O O . MET A 1 426 ? 8.466 14.195 9.666 1.00 78.50 426 MET A O 1
ATOM 3315 N N . THR A 1 427 ? 6.506 15.282 9.698 1.00 78.62 427 THR A N 1
ATOM 3316 C CA . THR A 1 427 ? 7.104 16.604 9.894 1.00 78.62 427 THR A CA 1
ATOM 3317 C C . THR A 1 427 ? 7.732 16.730 11.285 1.00 78.62 427 THR A C 1
ATOM 3319 O O . THR A 1 427 ? 7.361 16.019 12.216 1.00 78.62 427 THR A O 1
ATOM 3322 N N . HIS A 1 428 ? 8.632 17.702 11.464 1.00 75.88 428 HIS A N 1
ATOM 3323 C CA . HIS A 1 428 ? 9.256 18.009 12.761 1.00 75.88 428 HIS A CA 1
ATOM 3324 C C . HIS A 1 428 ? 8.243 18.311 13.883 1.00 75.88 428 HIS A C 1
ATOM 3326 O O . HIS A 1 428 ? 8.529 18.100 15.057 1.00 75.88 428 HIS A O 1
ATOM 3332 N N . SER A 1 429 ? 7.056 18.817 13.535 1.00 73.94 429 SER A N 1
ATOM 3333 C CA . SER A 1 429 ? 5.951 19.065 14.470 1.00 73.94 429 SER A CA 1
ATOM 3334 C C . SER A 1 429 ? 5.136 17.812 14.802 1.00 73.94 429 SER A C 1
ATOM 3336 O O . SER A 1 429 ? 4.251 17.869 15.656 1.00 73.94 429 SER A O 1
ATOM 3338 N N . TYR A 1 430 ? 5.413 16.691 14.135 1.00 73.31 430 TYR A N 1
ATOM 3339 C CA . TYR A 1 430 ? 4.731 15.407 14.268 1.00 73.31 430 TYR A CA 1
ATOM 3340 C C . TYR A 1 430 ? 3.212 15.455 14.031 1.00 73.31 430 TYR A C 1
ATOM 3342 O O . TYR A 1 430 ? 2.492 14.553 14.439 1.00 73.31 430 TYR A O 1
ATOM 3350 N N . ASN A 1 431 ? 2.698 16.504 13.394 1.00 75.12 431 ASN A N 1
ATOM 3351 C CA . ASN A 1 431 ? 1.264 16.717 13.157 1.00 75.12 431 ASN A CA 1
ATOM 3352 C C . ASN A 1 431 ? 0.827 16.360 11.728 1.00 75.12 431 ASN A C 1
ATOM 3354 O O . ASN A 1 431 ? -0.365 16.303 11.436 1.00 75.12 431 ASN A O 1
ATOM 3358 N N . GLU A 1 432 ? 1.786 16.134 10.837 1.00 82.88 432 GLU A N 1
ATOM 3359 C CA . GLU A 1 432 ? 1.551 15.817 9.437 1.00 82.88 432 GLU A CA 1
ATOM 3360 C C . GLU A 1 432 ? 2.440 14.642 9.035 1.00 82.88 432 GLU A C 1
ATOM 3362 O O . GLU A 1 432 ? 3.607 14.570 9.431 1.00 82.88 432 GLU A O 1
ATOM 3367 N N . THR A 1 433 ? 1.904 13.753 8.202 1.00 85.69 433 THR A N 1
ATOM 3368 C CA . THR A 1 433 ? 2.711 12.809 7.424 1.00 85.69 433 THR A CA 1
ATOM 3369 C C . THR A 1 433 ? 2.807 13.322 5.997 1.00 85.69 433 THR A C 1
ATOM 3371 O O . THR A 1 433 ? 1.790 13.564 5.348 1.00 85.69 433 THR A O 1
ATOM 3374 N N . VAL A 1 434 ? 4.025 13.488 5.498 1.00 87.94 434 VAL A N 1
ATOM 3375 C CA . VAL A 1 434 ? 4.300 13.867 4.115 1.00 87.94 434 VAL A CA 1
ATOM 3376 C C . VAL A 1 434 ? 4.578 12.603 3.320 1.00 87.94 434 VAL A C 1
ATOM 3378 O O . VAL A 1 434 ? 5.443 11.815 3.692 1.00 87.94 434 VAL A O 1
ATOM 3381 N N . PHE A 1 435 ? 3.854 12.416 2.224 1.00 90.62 435 PHE A N 1
ATOM 3382 C CA . PHE A 1 435 ? 4.139 11.383 1.237 1.00 90.62 435 PHE A CA 1
ATOM 3383 C C . PHE A 1 435 ? 4.854 12.026 0.060 1.00 90.62 435 PHE A C 1
ATOM 3385 O O . PHE A 1 435 ? 4.369 13.017 -0.483 1.00 90.62 435 PHE A O 1
ATOM 3392 N N . HIS A 1 436 ? 5.987 11.454 -0.328 1.00 90.69 436 HIS A N 1
ATOM 3393 C CA . HIS A 1 436 ? 6.730 11.810 -1.526 1.00 90.69 436 HIS A CA 1
ATOM 3394 C C . HIS A 1 436 ? 6.571 10.717 -2.567 1.00 90.69 436 HIS A C 1
ATOM 3396 O O . HIS A 1 436 ? 6.667 9.535 -2.245 1.00 90.69 436 HIS A O 1
ATOM 3402 N N . PHE A 1 437 ? 6.383 11.137 -3.809 1.00 91.06 437 PHE A N 1
ATOM 3403 C CA . PHE A 1 437 ? 6.220 10.285 -4.971 1.00 91.06 437 PHE A CA 1
ATOM 3404 C C . PHE A 1 437 ? 7.246 10.685 -6.024 1.00 91.06 437 PHE A C 1
ATOM 3406 O O . PHE A 1 437 ? 7.313 11.856 -6.392 1.00 91.06 437 PHE A O 1
ATOM 3413 N N . ALA A 1 438 ? 8.022 9.720 -6.509 1.00 90.06 438 ALA A N 1
ATOM 3414 C CA . ALA A 1 438 ? 8.872 9.862 -7.681 1.00 90.06 438 ALA A CA 1
ATOM 3415 C C . ALA A 1 438 ? 8.266 9.087 -8.844 1.00 90.06 438 ALA A C 1
ATOM 3417 O O . ALA A 1 438 ? 8.131 7.861 -8.788 1.00 90.06 438 ALA A O 1
ATOM 3418 N N . THR A 1 439 ? 7.921 9.819 -9.898 1.00 88.69 439 THR A N 1
ATOM 3419 C CA . THR A 1 439 ? 7.251 9.279 -11.080 1.00 88.69 439 THR A CA 1
ATOM 3420 C C . THR A 1 439 ? 8.057 9.616 -12.336 1.00 88.69 439 THR A C 1
ATOM 3422 O O . THR A 1 439 ? 8.409 10.783 -12.525 1.00 88.69 439 THR A O 1
ATOM 3425 N N . PRO A 1 440 ? 8.370 8.637 -13.203 1.00 84.88 440 PRO A N 1
ATOM 3426 C CA . PRO A 1 440 ? 8.891 8.912 -14.540 1.00 84.88 440 PRO A CA 1
ATOM 3427 C C . PRO A 1 440 ? 7.861 9.687 -15.379 1.00 84.88 440 PRO A C 1
ATOM 3429 O O . PRO A 1 440 ? 6.711 9.265 -15.477 1.00 84.88 440 PRO A O 1
ATOM 3432 N N . GLU A 1 441 ? 8.256 10.807 -15.992 1.00 83.25 441 GLU A N 1
ATOM 3433 C CA . GLU A 1 441 ? 7.441 11.475 -17.018 1.00 83.25 441 GLU A CA 1
ATOM 3434 C C . GLU A 1 441 ? 7.287 10.541 -18.230 1.00 83.25 441 GLU A C 1
ATOM 3436 O O . GLU A 1 441 ? 8.289 10.052 -18.753 1.00 83.25 441 GLU A O 1
ATOM 3441 N N . MET A 1 442 ? 6.040 10.280 -18.642 1.00 70.06 442 MET A N 1
ATOM 3442 C CA . MET A 1 442 ? 5.709 9.485 -19.834 1.00 70.06 442 MET A CA 1
ATOM 3443 C C . MET A 1 442 ? 5.721 10.309 -21.118 1.00 70.06 442 MET A C 1
ATOM 3445 O O . MET A 1 442 ? 5.383 11.514 -21.053 1.00 70.06 442 MET A O 1
#

Foldseek 3Di:
DFFAWEFEAEPNHTQDTDRHRQFAFCLVVLLRSVVSVAQPHSQQSQQKWKADQFDTGFRRDGNNNVVQGHHRYIYIAGFPFCVLVLDFDKDKDKFKDQALDFQLFAWDWDFTHFQKIKTARQFWHKFFADPVSDGDSDDDDADDGDIDTRFRAQQRIKMWGDQAQDEDVRWDADLRHITHMGTAGDPDDPQKGFGGWDDDPQKIWTKIDHDTGNDQCVPPQKIWIWIWGFPPSHPSHPVPTYTDTDDDTHIDGDDQPDDPDPGPCSPVSVVVCVVPADSVPGDPVPPDPDDPPPPPPCPVFFQFAAEPSRHGQFGFPPDDPPPPDWQFTKTFGFRDDPPDDTHTPAIGTDTAEFATHAWYDGSQWTWGADRPADNHGRPQWIFIARRNVRDGSDTGGDPDDDDPPPHNWDWHFGHHDFSKTKTWDADPVSRMIMIMIITGND

Organism: NCBI:txid878477

pLDDT: mean 72.01, std 16.86, range [28.72, 96.94]

Radius of gyration: 22.97 Å; chains: 1; bounding box: 55×53×65 Å